Protein AF-0000000086686202 (afdb_homodimer)

Organism: NCBI:txid175570

Sequence (586 aa):
MIGVVFGSLTPPEELARGAALAEQLGFGELWFSEDCFFTGGLSGLTQLLASTTTIPAGLGLASVMTRHPAILAMELAGLARMHPGRVKAAVGLGNRQWLTQMGLVPPRPLSTVLDRHDTVRRLLAGHEHRGIQLAYPPAEPPPLWIGAVNEKALRAAGATADGVLLSVLSGPTYIRWAREQVAIGAAAANRDVPPITAFVLASVGEEAAARDAVSDAVTFFATAEAHTALVTRSRAPGEFAVAGSATQVRDQLAALLDAGADSLGLWLFPPEKLAGQLERIAQDVLPRLTTANMIGVVFGSLTPPEELARGAALAEQLGFGELWFSEDCFFTGGLSGLTQLLASTTTIPAGLGLASVMTRHPAILAMELAGLARMHPGRVKAAVGLGNRQWLTQMGLVPPRPLSTVLDRHDTVRRLLAGHEHRGIQLAYPPAEPPPLWIGAVNEKALRAAGATADGVLLSVLSGPTYIRWAREQVAIGAAAANRDVPPITAFVLASVGEEAAARDAVSDAVTFFATAEAHTALVTRSRAPGEFAVAGSATQVRDQLAALLDAGADSLGLWLFPPEKLAGQLERIAQDVLPRLTTAN

Solvent-accessible surface area (backbone atoms only — not comparable to full-atom values): 28283 Å² total; per-residue (Å²): 89,48,26,36,41,45,30,60,75,45,59,55,72,46,42,39,61,49,36,33,49,39,50,75,60,62,43,58,31,40,30,23,29,37,41,92,42,25,36,21,40,57,36,45,36,42,40,37,53,73,40,47,89,76,61,30,37,25,32,48,35,46,38,59,67,47,35,43,46,65,54,53,27,16,31,51,19,28,48,23,54,58,39,69,91,26,41,34,36,21,34,20,72,61,60,63,69,62,29,53,63,68,73,48,70,60,97,52,54,68,62,50,34,55,52,40,49,50,50,26,52,40,30,25,66,51,34,74,55,83,91,40,54,44,74,51,43,24,96,60,54,54,51,48,25,26,45,41,66,39,64,70,50,26,18,50,29,20,46,71,28,61,19,35,38,35,52,69,32,56,20,40,60,28,36,36,51,49,45,51,35,20,38,52,18,2,53,76,58,73,48,73,61,44,53,30,36,32,27,35,39,30,17,70,41,60,47,72,61,15,45,57,46,45,42,63,59,46,52,51,49,49,62,75,35,51,88,36,42,53,48,70,47,42,91,50,80,76,39,35,46,37,46,8,36,46,69,52,30,38,53,47,52,50,44,36,40,73,28,52,33,58,28,36,27,37,33,57,34,47,56,92,45,42,69,61,42,52,50,48,40,44,71,60,24,47,72,69,56,69,66,72,113,87,50,25,37,41,46,30,58,76,48,58,57,72,45,44,39,62,50,37,32,50,40,50,75,59,63,43,56,30,40,31,23,30,37,40,90,40,24,38,21,40,57,37,45,36,41,40,36,53,73,39,46,88,75,61,30,38,24,33,48,33,46,37,60,68,48,36,42,47,64,54,54,27,16,30,50,19,28,48,24,54,58,38,70,92,26,40,35,36,21,34,20,71,61,64,63,69,60,29,52,62,68,74,49,70,61,97,51,53,68,62,50,32,54,52,42,49,50,51,26,52,39,31,25,66,52,35,71,54,84,91,40,54,43,75,52,43,25,96,62,55,55,51,49,24,26,47,39,69,39,65,70,48,25,18,50,27,20,45,70,29,62,20,34,37,36,51,72,31,57,20,41,59,28,35,36,53,47,46,51,35,19,40,53,19,2,53,75,59,74,47,73,61,45,53,31,35,32,28,35,39,30,20,68,39,60,44,72,61,15,44,55,47,44,44,65,58,44,52,51,50,50,61,77,36,50,88,35,41,54,48,69,48,40,89,51,82,75,39,35,44,37,46,8,36,45,68,52,29,38,53,48,54,49,44,36,40,73,28,54,33,58,28,37,28,37,32,56,34,47,54,91,43,42,69,61,43,52,51,47,41,43,70,60,23,46,70,67,56,69,64,70,112

Structure (mmCIF, N/CA/C/O backbone):
data_AF-0000000086686202-model_v1
#
loop_
_entity.id
_entity.type
_entity.pdbx_description
1 polymer 'Luciferase-like domain-containing protein'
#
loop_
_atom_site.group_PDB
_atom_site.id
_atom_site.type_symbol
_atom_site.label_atom_id
_atom_site.label_alt_id
_atom_site.label_comp_id
_atom_site.label_asym_id
_atom_site.label_entity_id
_atom_site.label_seq_id
_atom_site.pdbx_PDB_ins_code
_atom_site.Cartn_x
_atom_site.Cartn_y
_atom_site.Cartn_z
_atom_site.occupancy
_atom_site.B_iso_or_equiv
_atom_site.auth_seq_id
_atom_site.auth_comp_id
_atom_site.auth_asym_id
_atom_site.auth_atom_id
_atom_site.pdbx_PDB_model_num
ATOM 1 N N . MET A 1 1 ? -3.193 17.453 21.141 1 91.69 1 MET A N 1
ATOM 2 C CA . MET A 1 1 ? -2.402 16.266 20.891 1 91.69 1 MET A CA 1
ATOM 3 C C . MET A 1 1 ? -1.297 16.531 19.875 1 91.69 1 MET A C 1
ATOM 5 O O . MET A 1 1 ? -1.509 17.25 18.906 1 91.69 1 MET A O 1
ATOM 9 N N . ILE A 1 2 ? -0.113 16.062 20.172 1 97.38 2 ILE A N 1
ATOM 10 C CA . ILE A 1 2 ? 1.043 16.281 19.297 1 97.38 2 ILE A CA 1
ATOM 11 C C . ILE A 1 2 ? 1.499 14.953 18.703 1 97.38 2 ILE A C 1
ATOM 13 O O . ILE A 1 2 ? 1.733 13.984 19.438 1 97.38 2 ILE A O 1
ATOM 17 N N . GLY A 1 3 ? 1.497 14.891 17.422 1 97.81 3 GLY A N 1
ATOM 18 C CA . GLY A 1 3 ? 1.976 13.719 16.703 1 97.81 3 GLY A CA 1
ATOM 19 C C . GLY A 1 3 ? 3.197 14.008 15.852 1 97.81 3 GLY A C 1
ATOM 20 O O . GLY A 1 3 ? 3.777 15.094 15.93 1 97.81 3 GLY A O 1
ATOM 21 N N . VAL A 1 4 ? 3.627 13.055 15.109 1 98 4 VAL A N 1
ATOM 22 C CA . VAL A 1 4 ? 4.812 13.141 14.258 1 98 4 VAL A CA 1
ATOM 23 C C . VAL A 1 4 ? 4.457 12.727 12.836 1 98 4 VAL A C 1
ATOM 25 O O . VAL A 1 4 ? 3.688 11.789 12.625 1 98 4 VAL A O 1
ATOM 28 N N . VAL A 1 5 ? 5.02 13.414 11.891 1 97.5 5 VAL A N 1
ATOM 29 C CA . VAL A 1 5 ? 4.816 13.125 10.477 1 97.5 5 VAL A CA 1
ATOM 30 C C . VAL A 1 5 ? 6.074 12.469 9.898 1 97.5 5 VAL A C 1
ATOM 32 O O . VAL A 1 5 ? 7.172 13.016 10.016 1 97.5 5 VAL A O 1
ATOM 35 N N . PHE A 1 6 ? 5.867 11.266 9.352 1 95.56 6 PHE A N 1
ATOM 36 C CA . PHE A 1 6 ? 6.887 10.578 8.562 1 95.56 6 PHE A CA 1
ATOM 37 C C . PHE A 1 6 ? 6.586 10.68 7.074 1 95.56 6 PHE A C 1
ATOM 39 O O . PHE A 1 6 ? 5.512 11.148 6.684 1 95.56 6 PHE A O 1
ATOM 46 N N . GLY A 1 7 ? 7.578 10.117 6.207 1 82.5 7 GLY A N 1
ATOM 47 C CA . GLY A 1 7 ? 7.348 10.086 4.773 1 82.5 7 GLY A CA 1
ATOM 48 C C . GLY A 1 7 ? 8.445 10.773 3.979 1 82.5 7 GLY A C 1
ATOM 49 O O . GLY A 1 7 ? 9.625 10.5 4.188 1 82.5 7 GLY A O 1
ATOM 50 N N . SER A 1 8 ? 8.117 11.742 2.949 1 75.31 8 SER A N 1
ATOM 51 C CA . SER A 1 8 ? 8.898 12.305 1.85 1 75.31 8 SER A CA 1
ATOM 52 C C . SER A 1 8 ? 10.367 12.469 2.236 1 75.31 8 SER A C 1
ATOM 54 O O . SER A 1 8 ? 11.258 12.016 1.513 1 75.31 8 SER A O 1
ATOM 56 N N . LEU A 1 9 ? 10.609 13 3.365 1 81.69 9 LEU A N 1
ATOM 57 C CA . LEU A 1 9 ? 12.008 13.305 3.643 1 81.69 9 LEU A CA 1
ATOM 58 C C . LEU A 1 9 ? 12.594 12.312 4.641 1 81.69 9 LEU A C 1
ATOM 60 O O . LEU A 1 9 ? 13.766 12.422 5.012 1 81.69 9 LEU A O 1
ATOM 64 N N . THR A 1 10 ? 11.844 11.344 5.004 1 87.44 10 THR A N 1
ATOM 65 C CA . THR A 1 10 ? 12.32 10.297 5.898 1 87.44 10 THR A CA 1
ATOM 66 C C . THR A 1 10 ? 12.789 9.078 5.102 1 87.44 10 THR A C 1
ATOM 68 O O . THR A 1 10 ? 11.992 8.414 4.445 1 87.44 10 THR A O 1
ATOM 71 N N . PRO A 1 11 ? 14.078 8.805 5.203 1 90 11 PRO A N 1
ATOM 72 C CA . PRO A 1 11 ? 14.5 7.562 4.555 1 90 11 PRO A CA 1
ATOM 73 C C . PRO A 1 11 ? 13.695 6.352 5.023 1 90 11 PRO A C 1
ATOM 75 O O . PRO A 1 11 ? 13.383 6.234 6.211 1 90 11 PRO A O 1
ATOM 78 N N . PRO A 1 12 ? 13.336 5.5 4.035 1 92.94 12 PRO A N 1
ATOM 79 C CA . PRO A 1 12 ? 12.508 4.344 4.383 1 92.94 12 PRO A CA 1
ATOM 80 C C . PRO A 1 12 ? 13.07 3.549 5.562 1 92.94 12 PRO A C 1
ATOM 82 O O . PRO A 1 12 ? 12.305 3.072 6.406 1 92.94 12 PRO A O 1
ATOM 85 N N . GLU A 1 13 ? 14.383 3.482 5.734 1 91.88 13 GLU A N 1
ATOM 86 C CA . GLU A 1 13 ? 15.047 2.688 6.766 1 91.88 13 GLU A CA 1
ATOM 87 C C . GLU A 1 13 ? 14.789 3.26 8.156 1 91.88 13 GLU A C 1
ATOM 89 O O . GLU A 1 13 ? 15 2.58 9.164 1 91.88 13 GLU A O 1
ATOM 94 N N . GLU A 1 14 ? 14.312 4.473 8.227 1 92.75 14 GLU A N 1
ATOM 95 C CA . GLU A 1 14 ? 14.156 5.156 9.508 1 92.75 14 GLU A CA 1
ATOM 96 C C . GLU A 1 14 ? 12.703 5.109 9.984 1 92.75 14 GLU A C 1
ATOM 98 O O . GLU A 1 14 ? 12.398 5.512 11.109 1 92.75 14 GLU A O 1
ATOM 103 N N . LEU A 1 15 ? 11.828 4.586 9.18 1 94.62 15 LEU A N 1
ATOM 104 C CA . LEU A 1 15 ? 10.406 4.633 9.484 1 94.62 15 LEU A CA 1
ATOM 105 C C . LEU A 1 15 ? 10.086 3.816 10.734 1 94.62 15 LEU A C 1
ATOM 107 O O . LEU A 1 15 ? 9.477 4.324 11.672 1 94.62 15 LEU A O 1
ATOM 111 N N . ALA A 1 16 ? 10.547 2.574 10.758 1 94.75 16 ALA A N 1
ATOM 112 C CA . ALA A 1 16 ? 10.195 1.667 11.844 1 94.75 16 ALA A CA 1
ATOM 113 C C . ALA A 1 16 ? 10.781 2.148 13.172 1 94.75 16 ALA A C 1
ATOM 115 O O . ALA A 1 16 ? 10.055 2.281 14.164 1 94.75 16 ALA A O 1
ATOM 116 N N . ARG A 1 17 ? 12.078 2.439 13.195 1 95.75 17 ARG A N 1
ATOM 117 C CA . ARG A 1 17 ? 12.742 2.885 14.414 1 95.75 17 ARG A CA 1
ATOM 118 C C . ARG A 1 17 ? 12.172 4.219 14.891 1 95.75 17 ARG A C 1
ATOM 120 O O . ARG A 1 17 ? 11.992 4.43 16.094 1 95.75 17 ARG A O 1
ATOM 127 N N . GLY A 1 18 ? 11.945 5.129 13.953 1 97 18 GLY A N 1
ATOM 128 C CA . GLY A 1 18 ? 11.367 6.418 14.297 1 97 18 GLY A CA 1
ATOM 129 C C . GLY A 1 18 ? 9.984 6.305 14.906 1 97 18 GLY A C 1
ATOM 130 O O . GLY A 1 18 ? 9.68 6.988 15.891 1 97 18 GLY A O 1
ATOM 131 N N . ALA A 1 19 ? 9.164 5.449 14.336 1 97.88 19 ALA A N 1
ATOM 132 C CA . ALA A 1 19 ? 7.805 5.246 14.836 1 97.88 19 ALA A CA 1
ATOM 133 C C . ALA A 1 19 ? 7.816 4.668 16.25 1 97.88 19 ALA A C 1
ATOM 135 O O . ALA A 1 19 ? 7.098 5.148 17.125 1 97.88 19 ALA A O 1
ATOM 136 N N . ALA A 1 20 ? 8.641 3.674 16.453 1 98.25 20 ALA A N 1
ATOM 137 C CA . ALA A 1 20 ? 8.75 3.047 17.766 1 98.25 20 ALA A CA 1
ATOM 138 C C . ALA A 1 20 ? 9.219 4.051 18.812 1 98.25 20 ALA A C 1
ATOM 140 O O . ALA A 1 20 ? 8.695 4.09 19.922 1 98.25 20 ALA A O 1
ATOM 141 N N . LEU A 1 21 ? 10.211 4.836 18.422 1 98.44 21 LEU A N 1
ATOM 142 C CA . LEU A 1 21 ? 10.75 5.844 19.328 1 98.44 21 LEU A CA 1
ATOM 143 C C . LEU A 1 21 ? 9.688 6.887 19.656 1 98.44 21 LEU A C 1
ATOM 145 O O . LEU A 1 21 ? 9.555 7.289 20.812 1 98.44 21 LEU A O 1
ATOM 149 N N . ALA A 1 22 ? 8.914 7.336 18.656 1 98.38 22 ALA A N 1
ATOM 150 C CA . ALA A 1 22 ? 7.855 8.312 18.891 1 98.38 22 ALA A CA 1
ATOM 151 C C . ALA A 1 22 ? 6.828 7.793 19.891 1 98.38 22 ALA A C 1
ATOM 153 O O . ALA A 1 22 ? 6.402 8.523 20.781 1 98.38 22 ALA A O 1
ATOM 154 N N . GLU A 1 23 ? 6.438 6.512 19.734 1 98.44 23 GLU A N 1
ATOM 155 C CA . GLU A 1 23 ? 5.496 5.918 20.672 1 98.44 23 GLU A CA 1
ATOM 156 C C . GLU A 1 23 ? 6.09 5.852 22.078 1 98.44 23 GLU A C 1
ATOM 158 O O . GLU A 1 23 ? 5.43 6.227 23.047 1 98.44 23 GLU A O 1
ATOM 163 N N . GLN A 1 24 ? 7.316 5.402 22.172 1 98.25 24 GLN A N 1
ATOM 164 C CA . GLN A 1 24 ? 8 5.285 23.453 1 98.25 24 GLN A CA 1
ATOM 165 C C . GLN A 1 24 ? 8.086 6.633 24.172 1 98.25 24 GLN A C 1
ATOM 167 O O . GLN A 1 24 ? 7.992 6.703 25.391 1 98.25 24 GLN A O 1
ATOM 172 N N . LEU A 1 25 ? 8.266 7.676 23.391 1 98 25 LEU A N 1
ATOM 173 C CA . LEU A 1 25 ? 8.492 9.008 23.938 1 98 25 LEU A CA 1
ATOM 174 C C . LEU A 1 25 ? 7.172 9.703 24.25 1 98 25 LEU A C 1
ATOM 176 O O . LEU A 1 25 ? 7.16 10.828 24.766 1 98 25 LEU A O 1
ATOM 180 N N . GLY A 1 26 ? 6.031 9.133 23.844 1 96.62 26 GLY A N 1
ATOM 181 C CA . GLY A 1 26 ? 4.738 9.617 24.297 1 96.62 26 GLY A CA 1
ATOM 182 C C . GLY A 1 26 ? 4.043 10.523 23.297 1 96.62 26 GLY A C 1
ATOM 183 O O . GLY A 1 26 ? 3.143 11.281 23.656 1 96.62 26 GLY A O 1
ATOM 184 N N . PHE A 1 27 ? 4.426 10.508 22.062 1 97.75 27 PHE A N 1
ATOM 185 C CA . PHE A 1 27 ? 3.678 11.219 21.031 1 97.75 27 PHE A CA 1
ATOM 186 C C . PHE A 1 27 ? 2.297 10.602 20.844 1 97.75 27 PHE A C 1
ATOM 188 O O . PHE A 1 27 ? 2.111 9.406 21.047 1 97.75 27 PHE A O 1
ATOM 195 N N . GLY A 1 28 ? 1.353 11.383 20.406 1 97 28 GLY A N 1
ATOM 196 C CA . GLY A 1 28 ? -0.043 10.977 20.469 1 97 28 GLY A CA 1
ATOM 197 C C . GLY A 1 28 ? -0.528 10.289 19.203 1 97 28 GLY A C 1
ATOM 198 O O . GLY A 1 28 ? -1.539 9.586 19.234 1 97 28 GLY A O 1
ATOM 199 N N . GLU A 1 29 ? 0.144 10.516 18.094 1 98.19 29 GLU A N 1
ATOM 200 C CA . GLU A 1 29 ? -0.239 9.891 16.828 1 98.19 29 GLU A CA 1
ATOM 201 C C . GLU A 1 29 ? 0.896 9.969 15.812 1 98.19 29 GLU A C 1
ATOM 203 O O . GLU A 1 29 ? 1.832 10.758 15.977 1 98.19 29 GLU A O 1
ATOM 208 N N . LEU A 1 30 ? 0.869 9.125 14.891 1 98.56 30 LEU A N 1
ATOM 209 C CA . LEU A 1 30 ? 1.775 9.148 13.742 1 98.56 30 LEU A CA 1
ATOM 210 C C . LEU A 1 30 ? 1.021 9.469 12.461 1 98.56 30 LEU A C 1
ATOM 212 O O . LEU A 1 30 ? -0.16 9.141 12.328 1 98.56 30 LEU A O 1
ATOM 216 N N . TRP A 1 31 ? 1.681 10.141 11.57 1 98.38 31 TRP A N 1
ATOM 217 C CA . TRP A 1 31 ? 1.187 10.352 10.211 1 98.38 31 TRP A CA 1
ATOM 218 C C . TRP A 1 31 ? 2.242 9.961 9.18 1 98.38 31 TRP A C 1
ATOM 220 O O . TRP A 1 31 ? 3.436 10.188 9.391 1 98.38 31 TRP A O 1
ATOM 230 N N . PHE A 1 32 ? 1.816 9.359 8.164 1 97.81 32 PHE A N 1
ATOM 231 C CA . PHE A 1 32 ? 2.66 9.188 6.992 1 97.81 32 PHE A CA 1
ATOM 232 C C . PHE A 1 32 ? 2.182 10.062 5.844 1 97.81 32 PHE A C 1
ATOM 234 O O . PHE A 1 32 ? 1.062 9.906 5.355 1 97.81 32 PHE A O 1
ATOM 241 N N . SER A 1 33 ? 2.957 10.961 5.418 1 95.94 33 SER A N 1
ATOM 242 C CA . SER A 1 33 ? 2.633 11.844 4.301 1 95.94 33 SER A CA 1
ATOM 243 C C . SER A 1 33 ? 3.066 11.234 2.973 1 95.94 33 SER A C 1
ATOM 245 O O . SER A 1 33 ? 4.262 11.031 2.736 1 95.94 33 SER A O 1
ATOM 247 N N . GLU A 1 34 ? 2.117 10.945 2.113 1 95.31 34 GLU A N 1
ATOM 248 C CA . GLU A 1 34 ? 2.449 10.398 0.803 1 95.31 34 GLU A CA 1
ATOM 249 C C . GLU A 1 34 ? 2.707 11.508 -0.212 1 95.31 34 GLU A C 1
ATOM 251 O O . GLU A 1 34 ? 1.768 12.117 -0.729 1 95.31 34 GLU A O 1
ATOM 256 N N . ASP A 1 35 ? 3.902 11.805 -0.427 1 92.38 35 ASP A N 1
ATOM 257 C CA . ASP A 1 35 ? 4.336 12.703 -1.49 1 92.38 35 ASP A CA 1
ATOM 258 C C . ASP A 1 35 ? 4.824 11.922 -2.707 1 92.38 35 ASP A C 1
ATOM 260 O O . ASP A 1 35 ? 5.504 10.906 -2.564 1 92.38 35 ASP A O 1
ATOM 264 N N . CYS A 1 36 ? 4.422 12.375 -3.852 1 92.62 36 CYS A N 1
ATOM 265 C CA . CYS A 1 36 ? 4.816 11.656 -5.059 1 92.62 36 CYS A CA 1
ATOM 266 C C . CYS A 1 36 ? 6.332 11.664 -5.227 1 92.62 36 CYS A C 1
ATOM 268 O O . CYS A 1 36 ? 6.988 12.672 -4.953 1 92.62 36 CYS A O 1
ATOM 270 N N . PHE A 1 37 ? 6.777 10.508 -5.629 1 93.75 37 PHE A N 1
ATOM 271 C CA . PHE A 1 37 ? 8.078 10.07 -6.129 1 93.75 37 PHE A CA 1
ATOM 272 C C . PHE A 1 37 ? 9.055 9.859 -4.98 1 93.75 37 PHE A C 1
ATOM 274 O O . PHE A 1 37 ? 10.258 9.742 -5.199 1 93.75 37 PHE A O 1
ATOM 281 N N . PHE A 1 38 ? 8.547 9.961 -3.723 1 93.81 38 PHE A N 1
ATOM 282 C CA . PHE A 1 38 ? 9.352 9.641 -2.551 1 93.81 38 PHE A CA 1
ATOM 283 C C . PHE A 1 38 ? 9.078 8.227 -2.066 1 93.81 38 PHE A C 1
ATOM 285 O O . PHE A 1 38 ? 9.328 7.254 -2.787 1 93.81 38 PHE A O 1
ATOM 292 N N . THR A 1 39 ? 8.508 8.094 -0.833 1 92.81 39 THR A N 1
ATOM 293 C CA . THR A 1 39 ? 8.195 6.781 -0.273 1 92.81 39 THR A CA 1
ATOM 294 C C . THR A 1 39 ? 6.707 6.473 -0.396 1 92.81 39 THR A C 1
ATOM 296 O O . THR A 1 39 ? 5.871 7.367 -0.247 1 92.81 39 THR A O 1
ATOM 299 N N . GLY A 1 40 ? 6.359 5.211 -0.583 1 95.31 40 GLY A N 1
ATOM 300 C CA . GLY A 1 40 ? 4.977 4.801 -0.751 1 95.31 40 GLY A CA 1
ATOM 301 C C . GLY A 1 40 ? 4.156 4.934 0.518 1 95.31 40 GLY A C 1
ATOM 302 O O . GLY A 1 40 ? 4.625 4.598 1.606 1 95.31 40 GLY A O 1
ATOM 303 N N . GLY A 1 41 ? 3.002 5.402 0.348 1 96.88 41 GLY A N 1
ATOM 304 C CA . GLY A 1 41 ? 2.145 5.762 1.468 1 96.88 41 GLY A CA 1
ATOM 305 C C . GLY A 1 41 ? 1.595 4.555 2.205 1 96.88 41 GLY A C 1
ATOM 306 O O . GLY A 1 41 ? 1.578 4.527 3.438 1 96.88 41 GLY A O 1
ATOM 307 N N . LEU A 1 42 ? 1.108 3.541 1.494 1 97.88 42 LEU A N 1
ATOM 308 C CA . LEU A 1 42 ? 0.449 2.406 2.133 1 97.88 42 LEU A CA 1
ATOM 309 C C . LEU A 1 42 ? 1.467 1.507 2.824 1 97.88 42 LEU A C 1
ATOM 311 O O . LEU A 1 42 ? 1.243 1.064 3.953 1 97.88 42 LEU A O 1
ATOM 315 N N . SER A 1 43 ? 2.596 1.278 2.154 1 97.19 43 SER A N 1
ATOM 316 C CA . SER A 1 43 ? 3.652 0.518 2.812 1 97.19 43 SER A CA 1
ATOM 317 C C . SER A 1 43 ? 4.219 1.277 4.008 1 97.19 43 SER A C 1
ATOM 319 O O . SER A 1 43 ? 4.531 0.679 5.039 1 97.19 43 SER A O 1
ATOM 321 N N . GLY A 1 44 ? 4.336 2.604 3.867 1 97.12 44 GLY A N 1
ATOM 322 C CA . GLY A 1 44 ? 4.797 3.422 4.977 1 97.12 44 GLY A CA 1
ATOM 323 C C . GLY A 1 44 ? 3.877 3.371 6.18 1 97.12 44 GLY A C 1
ATOM 324 O O . GLY A 1 44 ? 4.328 3.127 7.301 1 97.12 44 GLY A O 1
ATOM 325 N N . LEU A 1 45 ? 2.619 3.611 5.902 1 98.31 45 LEU A N 1
ATOM 326 C CA . LEU A 1 45 ? 1.634 3.525 6.977 1 98.31 45 LEU A CA 1
ATOM 327 C C . LEU A 1 45 ? 1.675 2.152 7.641 1 98.31 45 LEU A C 1
ATOM 329 O O . LEU A 1 45 ? 1.628 2.053 8.867 1 98.31 45 LEU A O 1
ATOM 333 N N . THR A 1 46 ? 1.746 1.107 6.84 1 98 46 THR A N 1
ATOM 334 C CA . THR A 1 46 ? 1.778 -0.258 7.352 1 98 46 THR A CA 1
ATOM 335 C C . THR A 1 46 ? 2.992 -0.469 8.25 1 98 46 THR A C 1
ATOM 337 O O . THR A 1 46 ? 2.885 -1.093 9.312 1 98 46 THR A O 1
ATOM 340 N N . GLN A 1 47 ? 4.113 0.071 7.855 1 96.94 47 GLN A N 1
ATOM 341 C CA . GLN A 1 47 ? 5.332 -0.055 8.648 1 96.94 47 GLN A CA 1
ATOM 342 C C . GLN A 1 47 ? 5.195 0.67 9.984 1 96.94 47 GLN A C 1
ATOM 344 O O . GLN A 1 47 ? 5.648 0.17 11.016 1 96.94 47 GLN A O 1
ATOM 349 N N . LEU A 1 48 ? 4.613 1.878 9.93 1 98 48 LEU A N 1
ATOM 350 C CA . LEU A 1 48 ? 4.383 2.605 11.172 1 98 48 LEU A CA 1
ATOM 351 C C . LEU A 1 48 ? 3.52 1.791 12.125 1 98 48 LEU A C 1
ATOM 353 O O . LEU A 1 48 ? 3.844 1.665 13.312 1 98 48 LEU A O 1
ATOM 357 N N . LEU A 1 49 ? 2.443 1.217 11.625 1 98.25 49 LEU A N 1
ATOM 358 C CA . LEU A 1 49 ? 1.505 0.444 12.438 1 98.25 49 LEU A CA 1
ATOM 359 C C . LEU A 1 49 ? 2.162 -0.824 12.969 1 98.25 49 LEU A C 1
ATOM 361 O O . LEU A 1 49 ? 1.985 -1.175 14.141 1 98.25 49 LEU A O 1
ATOM 365 N N . ALA A 1 50 ? 2.951 -1.472 12.117 1 96.31 50 ALA A N 1
ATOM 366 C CA . ALA A 1 50 ? 3.578 -2.738 12.484 1 96.31 50 ALA A CA 1
ATOM 367 C C . ALA A 1 50 ? 4.676 -2.527 13.531 1 96.31 50 ALA A C 1
ATOM 369 O O . ALA A 1 50 ? 5.051 -3.461 14.242 1 96.31 50 ALA A O 1
ATOM 370 N N . SER A 1 51 ? 5.211 -1.304 13.633 1 96.75 51 SER A N 1
ATOM 371 C CA . SER A 1 51 ? 6.344 -1.021 14.5 1 96.75 51 SER A CA 1
ATOM 372 C C . SER A 1 51 ? 5.891 -0.419 15.828 1 96.75 51 SER A C 1
ATOM 374 O O . SER A 1 51 ? 6.715 0.026 16.625 1 96.75 51 SER A O 1
ATOM 376 N N . THR A 1 52 ? 4.59 -0.255 16.031 1 98.12 52 THR A N 1
ATOM 377 C CA . THR A 1 52 ? 4.016 0.313 17.234 1 98.12 52 THR A CA 1
ATOM 378 C C . THR A 1 52 ? 2.889 -0.567 17.766 1 98.12 52 THR A C 1
ATOM 380 O O . THR A 1 52 ? 2.482 -1.527 17.109 1 98.12 52 THR A O 1
ATOM 383 N N . THR A 1 53 ? 2.334 -0.253 18.938 1 97.25 53 THR A N 1
ATOM 384 C CA . THR A 1 53 ? 1.396 -1.169 19.578 1 97.25 53 THR A CA 1
ATOM 385 C C . THR A 1 53 ? 0.069 -0.473 19.875 1 97.25 53 THR A C 1
ATOM 387 O O . THR A 1 53 ? -0.995 -1.087 19.766 1 97.25 53 THR A O 1
ATOM 390 N N . THR A 1 54 ? 0.125 0.828 20.234 1 97.81 54 THR A N 1
ATOM 391 C CA . THR A 1 54 ? -1.099 1.456 20.719 1 97.81 54 THR A CA 1
ATOM 392 C C . THR A 1 54 ? -1.361 2.768 19.984 1 97.81 54 THR A C 1
ATOM 394 O O . THR A 1 54 ? -2.514 3.168 19.812 1 97.81 54 THR A O 1
ATOM 397 N N . ILE A 1 55 ? -0.313 3.457 19.578 1 98.12 55 ILE A N 1
ATOM 398 C CA . ILE A 1 55 ? -0.409 4.801 19.016 1 98.12 55 ILE A CA 1
ATOM 399 C C . ILE A 1 55 ? -1.125 4.75 17.672 1 98.12 55 ILE A C 1
ATOM 401 O O . ILE A 1 55 ? -0.85 3.873 16.859 1 98.12 55 ILE A O 1
ATOM 405 N N . PRO A 1 56 ? -2.16 5.574 17.438 1 98.56 56 PRO A N 1
ATOM 406 C CA . PRO A 1 56 ? -2.809 5.594 16.125 1 98.56 56 PRO A CA 1
ATOM 407 C C . PRO A 1 56 ? -1.904 6.16 15.023 1 98.56 56 PRO A C 1
ATOM 409 O O . PRO A 1 56 ? -1.005 6.953 15.312 1 98.56 56 PRO A O 1
ATOM 412 N N . ALA A 1 57 ? -2.094 5.715 13.867 1 98.62 57 ALA A N 1
ATOM 413 C CA . ALA A 1 57 ? -1.341 6.176 12.711 1 98.62 57 ALA A CA 1
ATOM 414 C C . ALA A 1 57 ? -2.27 6.469 11.531 1 98.62 57 ALA A C 1
ATOM 416 O O . ALA A 1 57 ? -3.248 5.746 11.312 1 98.62 57 ALA A O 1
ATOM 417 N N . GLY A 1 58 ? -1.987 7.527 10.797 1 98.38 58 GLY A N 1
ATOM 418 C CA . GLY A 1 58 ? -2.818 7.918 9.672 1 98.38 58 GLY A CA 1
ATOM 419 C C . GLY A 1 58 ? -2.031 8.109 8.391 1 98.38 58 GLY A C 1
ATOM 420 O O . GLY A 1 58 ? -0.854 8.477 8.43 1 98.38 58 GLY A O 1
ATOM 421 N N . LEU A 1 59 ? -2.686 7.812 7.289 1 98.25 59 LEU A N 1
ATOM 422 C CA . LEU A 1 59 ? -2.178 8.195 5.977 1 98.25 59 LEU A CA 1
ATOM 423 C C . LEU A 1 59 ? -2.555 9.641 5.648 1 98.25 59 LEU A C 1
ATOM 425 O O . LEU A 1 59 ? -3.736 9.953 5.496 1 98.25 59 LEU A O 1
ATOM 429 N N . GLY A 1 60 ? -1.694 10.547 5.656 1 97.31 60 GLY A N 1
ATOM 430 C CA . GLY A 1 60 ? -1.879 11.969 5.395 1 97.31 60 GLY A CA 1
ATOM 431 C C . GLY A 1 60 ? -0.953 12.5 4.32 1 97.31 60 GLY A C 1
ATOM 432 O O . GLY A 1 60 ? 0.13 13.008 4.621 1 97.31 60 GLY A O 1
ATOM 433 N N . LEU A 1 61 ? -1.301 12.5 3.092 1 95.75 61 LEU A N 1
ATOM 434 C CA . LEU A 1 61 ? -2.586 12.07 2.551 1 95.75 61 LEU A CA 1
ATOM 435 C C . LEU A 1 61 ? -2.395 11.297 1.251 1 95.75 61 LEU A C 1
ATOM 437 O O . LEU A 1 61 ? -1.328 11.359 0.636 1 95.75 61 LEU A O 1
ATOM 441 N N . ALA A 1 62 ? -3.277 10.508 0.841 1 96.12 62 ALA A N 1
ATOM 442 C CA . ALA A 1 62 ? -3.314 9.836 -0.454 1 96.12 62 ALA A CA 1
ATOM 443 C C . ALA A 1 62 ? -4.105 10.648 -1.474 1 96.12 62 ALA A C 1
ATOM 445 O O . ALA A 1 62 ? -5.242 11.055 -1.207 1 96.12 62 ALA A O 1
ATOM 446 N N . SER A 1 63 ? -3.484 10.969 -2.623 1 97.88 63 SER A N 1
ATOM 447 C CA . SER A 1 63 ? -4.238 11.578 -3.713 1 97.88 63 SER A CA 1
ATOM 448 C C . SER A 1 63 ? -5.316 10.641 -4.238 1 97.88 63 SER A C 1
ATOM 450 O O . SER A 1 63 ? -5.059 9.461 -4.473 1 97.88 63 SER A O 1
ATOM 452 N N . VAL A 1 64 ? -6.488 11.172 -4.512 1 98.25 64 VAL A N 1
ATOM 453 C CA . VAL A 1 64 ? -7.609 10.375 -5.004 1 98.25 64 VAL A CA 1
ATOM 454 C C . VAL A 1 64 ? -7.363 9.992 -6.465 1 98.25 64 VAL A C 1
ATOM 456 O O . VAL A 1 64 ? -8.102 9.18 -7.031 1 98.25 64 VAL A O 1
ATOM 459 N N . MET A 1 65 ? -6.273 10.516 -7.074 1 98.25 65 MET A N 1
ATOM 460 C CA . MET A 1 65 ? -6.047 10.336 -8.508 1 98.25 65 MET A CA 1
ATOM 461 C C . MET A 1 65 ? -5.027 9.234 -8.758 1 98.25 65 MET A C 1
ATOM 463 O O . MET A 1 65 ? -4.879 8.766 -9.891 1 98.25 65 MET A O 1
ATOM 467 N N . THR A 1 66 ? -4.352 8.805 -7.723 1 98.25 66 THR A N 1
ATOM 468 C CA . THR A 1 66 ? -3.148 8.023 -7.969 1 98.25 66 THR A CA 1
ATOM 469 C C . THR A 1 66 ? -3.459 6.527 -7.93 1 98.25 66 THR A C 1
ATOM 471 O O . THR A 1 66 ? -2.645 5.707 -8.359 1 98.25 66 THR A O 1
ATOM 474 N N . ARG A 1 67 ? -4.551 6.102 -7.406 1 98.25 67 ARG A N 1
ATOM 475 C CA . ARG A 1 67 ? -5.035 4.727 -7.402 1 98.25 67 ARG A CA 1
ATOM 476 C C . ARG A 1 67 ? -6.559 4.684 -7.422 1 98.25 67 ARG A C 1
ATOM 478 O O . ARG A 1 67 ? -7.219 5.676 -7.098 1 98.25 67 ARG A O 1
ATOM 485 N N . HIS A 1 68 ? -7.145 3.65 -7.867 1 98.12 68 HIS A N 1
ATOM 486 C CA . HIS A 1 68 ? -8.594 3.484 -7.836 1 98.12 68 HIS A CA 1
ATOM 487 C C . HIS A 1 68 ? -9.117 3.482 -6.402 1 98.12 68 HIS A C 1
ATOM 489 O O . HIS A 1 68 ? -8.508 2.883 -5.516 1 98.12 68 HIS A O 1
ATOM 495 N N . PRO A 1 69 ? -10.273 4.113 -6.129 1 98.12 69 PRO A N 1
ATOM 496 C CA . PRO A 1 69 ? -10.781 4.211 -4.754 1 98.12 69 PRO A CA 1
ATOM 497 C C . PRO A 1 69 ? -11.023 2.844 -4.121 1 98.12 69 PRO A C 1
ATOM 499 O O . PRO A 1 69 ? -10.867 2.684 -2.908 1 98.12 69 PRO A O 1
ATOM 502 N N . ALA A 1 70 ? -11.391 1.855 -4.914 1 98.12 70 ALA A N 1
ATOM 503 C CA . ALA A 1 70 ? -11.602 0.513 -4.379 1 98.12 70 ALA A CA 1
ATOM 504 C C . ALA A 1 70 ? -10.297 -0.067 -3.836 1 98.12 70 ALA A C 1
ATOM 506 O O . ALA A 1 70 ? -10.297 -0.788 -2.834 1 98.12 70 ALA A O 1
ATOM 507 N N . ILE A 1 71 ? -9.172 0.262 -4.508 1 98.19 71 ILE A N 1
ATOM 508 C CA . ILE A 1 71 ? -7.871 -0.224 -4.074 1 98.19 71 ILE A CA 1
ATOM 509 C C . ILE A 1 71 ? -7.5 0.415 -2.738 1 98.19 71 ILE A C 1
ATOM 511 O O . ILE A 1 71 ? -7.039 -0.271 -1.821 1 98.19 71 ILE A O 1
ATOM 515 N N . LEU A 1 72 ? -7.727 1.682 -2.648 1 98.62 72 LEU A N 1
ATOM 516 C CA . LEU A 1 72 ? -7.465 2.354 -1.38 1 98.62 72 LEU A CA 1
ATOM 517 C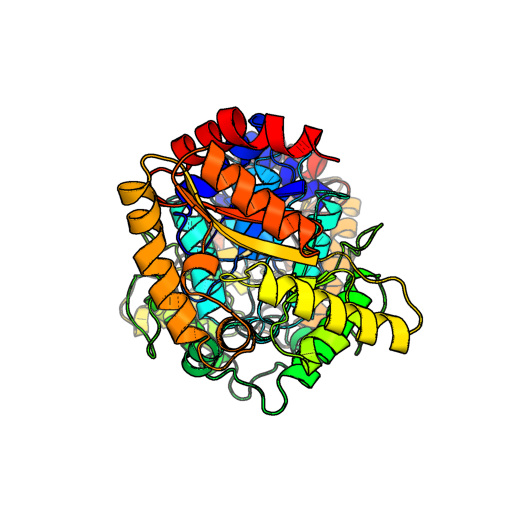 C . LEU A 1 72 ? -8.336 1.777 -0.271 1 98.62 72 LEU A C 1
ATOM 519 O O . LEU A 1 72 ? -7.863 1.55 0.844 1 98.62 72 LEU A O 1
ATOM 523 N N . ALA A 1 73 ? -9.586 1.535 -0.575 1 98.62 73 ALA A N 1
ATOM 524 C CA . ALA A 1 73 ? -10.508 0.976 0.41 1 98.62 73 ALA A CA 1
ATOM 525 C C . ALA A 1 73 ? -10.047 -0.401 0.876 1 98.62 73 ALA A C 1
ATOM 527 O O . ALA A 1 73 ? -10.109 -0.714 2.066 1 98.62 73 ALA A O 1
ATOM 528 N N . MET A 1 74 ? -9.57 -1.216 -0.031 1 97.62 74 MET A N 1
ATOM 529 C CA . MET A 1 74 ? -9.047 -2.537 0.305 1 97.62 74 MET A CA 1
ATOM 530 C C . MET A 1 74 ? -7.871 -2.426 1.276 1 97.62 74 MET A C 1
ATOM 532 O O . MET A 1 74 ? -7.812 -3.152 2.27 1 97.62 74 MET A O 1
ATOM 536 N N . GLU A 1 75 ? -6.969 -1.544 0.929 1 98 75 GLU A N 1
ATOM 537 C CA . GLU A 1 75 ? -5.777 -1.331 1.748 1 98 75 GLU A CA 1
ATOM 538 C C . GLU A 1 75 ? -6.152 -0.891 3.16 1 98 75 GLU A C 1
ATOM 540 O O . GLU A 1 75 ? -5.688 -1.475 4.141 1 98 75 GLU A O 1
ATOM 545 N N . LEU A 1 76 ? -7.008 0.061 3.242 1 98.56 76 LEU A N 1
ATOM 546 C CA . LEU A 1 76 ? -7.395 0.627 4.531 1 98.56 76 LEU A CA 1
ATOM 547 C C . LEU A 1 76 ? -8.219 -0.369 5.336 1 98.56 76 LEU A C 1
ATOM 549 O O . LEU A 1 76 ? -8.078 -0.452 6.559 1 98.56 76 LEU A O 1
ATOM 553 N N . ALA A 1 77 ? -9.094 -1.088 4.68 1 98.31 77 ALA A N 1
ATOM 554 C CA . ALA A 1 77 ? -9.906 -2.096 5.352 1 98.31 77 ALA A CA 1
ATOM 555 C C . ALA A 1 77 ? -9.031 -3.17 5.992 1 98.31 77 ALA A C 1
ATOM 557 O O . ALA A 1 77 ? -9.227 -3.529 7.156 1 98.31 77 ALA A O 1
ATOM 558 N N . GLY A 1 78 ? -8.078 -3.658 5.227 1 97.06 78 GLY A N 1
ATOM 559 C CA . GLY A 1 78 ? -7.156 -4.637 5.773 1 97.06 78 GLY A CA 1
ATOM 560 C C . GLY A 1 78 ? -6.391 -4.125 6.98 1 97.06 78 GLY A C 1
ATOM 561 O O . GLY A 1 78 ? -6.266 -4.828 7.988 1 97.06 78 GLY A O 1
ATOM 562 N N . LEU A 1 79 ? -5.887 -2.924 6.887 1 97.94 79 LEU A N 1
ATOM 563 C CA . LEU A 1 79 ? -5.133 -2.332 7.988 1 97.94 79 LEU A CA 1
ATOM 564 C C . LEU A 1 79 ? -6.02 -2.137 9.211 1 97.94 79 LEU A C 1
ATOM 566 O O . LEU A 1 79 ? -5.59 -2.385 10.344 1 97.94 79 LEU A O 1
ATOM 570 N N . ALA A 1 80 ? -7.246 -1.679 8.992 1 98.25 80 ALA A N 1
ATOM 571 C CA . ALA A 1 80 ? -8.172 -1.445 10.094 1 98.25 80 ALA A CA 1
ATOM 572 C C . ALA A 1 80 ? -8.523 -2.75 10.805 1 98.25 80 ALA A C 1
ATOM 574 O O . ALA A 1 80 ? -8.766 -2.764 12.016 1 98.25 80 ALA A O 1
ATOM 575 N N . ARG A 1 81 ? -8.609 -3.826 10.086 1 97.12 81 ARG A N 1
ATOM 576 C CA . ARG A 1 81 ? -8.875 -5.129 10.688 1 97.12 81 ARG A CA 1
ATOM 577 C C . ARG A 1 81 ? -7.668 -5.633 11.469 1 97.12 81 ARG A C 1
ATOM 579 O O . ARG A 1 81 ? -7.82 -6.227 12.539 1 97.12 81 ARG A O 1
ATOM 586 N N . MET A 1 82 ? -6.516 -5.371 10.977 1 95.44 82 MET A N 1
ATOM 587 C CA . MET A 1 82 ? -5.285 -5.828 11.617 1 95.44 82 MET A CA 1
ATOM 588 C C . MET A 1 82 ? -4.957 -4.969 12.836 1 95.44 82 MET A C 1
ATOM 590 O O . MET A 1 82 ? -4.363 -5.453 13.805 1 95.44 82 MET A O 1
ATOM 594 N N . HIS A 1 83 ? -5.285 -3.707 12.781 1 96.94 83 HIS A N 1
ATOM 595 C CA . HIS A 1 83 ? -4.988 -2.727 13.812 1 96.94 83 HIS A CA 1
ATOM 596 C C . HIS A 1 83 ? -6.238 -1.952 14.219 1 96.94 83 HIS A C 1
ATOM 598 O O . HIS A 1 83 ? -6.309 -0.735 14.031 1 96.94 83 HIS A O 1
ATOM 604 N N . PRO A 1 84 ? -7.188 -2.621 14.844 1 96.75 84 PRO A N 1
ATOM 605 C CA . PRO A 1 84 ? -8.477 -1.994 15.133 1 96.75 84 PRO A CA 1
ATOM 606 C C . PRO A 1 84 ? -8.344 -0.737 15.992 1 96.75 84 PRO A C 1
ATOM 608 O O . PRO A 1 84 ? -7.66 -0.751 17.016 1 96.75 84 PRO A O 1
ATOM 611 N N . GLY A 1 85 ? -8.93 0.297 15.461 1 97.56 85 GLY A N 1
ATOM 612 C CA . GLY A 1 85 ? -9.016 1.535 16.219 1 97.56 85 GLY A CA 1
ATOM 613 C C . GLY A 1 85 ? -7.793 2.422 16.047 1 97.56 85 GLY A C 1
ATOM 614 O O . GLY A 1 85 ? -7.746 3.527 16.594 1 97.56 85 GLY A O 1
ATOM 615 N N . ARG A 1 86 ? -6.82 2.029 15.297 1 98.31 86 ARG A N 1
ATOM 616 C CA . ARG A 1 86 ? -5.566 2.773 15.258 1 98.31 86 ARG A CA 1
ATOM 617 C C . ARG A 1 86 ? -5.363 3.428 13.898 1 98.31 86 ARG A C 1
ATOM 619 O O . ARG A 1 86 ? -4.418 4.195 13.703 1 98.31 86 ARG A O 1
ATOM 626 N N . VAL A 1 87 ? -6.234 3.131 12.938 1 98.69 87 VAL A N 1
ATOM 627 C CA . VAL A 1 87 ? -5.98 3.521 11.555 1 98.69 87 VAL A CA 1
ATOM 628 C C . VAL A 1 87 ? -6.879 4.695 11.18 1 98.69 87 VAL A C 1
ATOM 630 O O . VAL A 1 87 ? -8.07 4.707 11.516 1 98.69 87 VAL A O 1
ATOM 633 N N . LYS A 1 88 ? -6.383 5.695 10.5 1 98.56 88 LYS A N 1
ATOM 634 C CA . LYS A 1 88 ? -7.133 6.738 9.805 1 98.56 88 LYS A CA 1
ATOM 635 C C . LYS A 1 88 ? -6.453 7.121 8.492 1 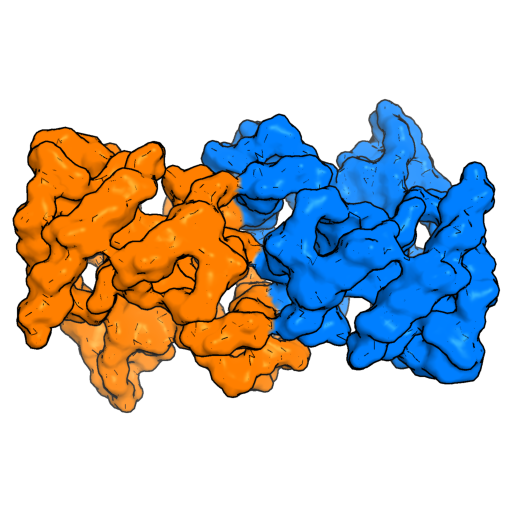98.56 88 LYS A C 1
ATOM 637 O O . LYS A 1 88 ? -5.312 6.723 8.242 1 98.56 88 LYS A O 1
ATOM 642 N N . ALA A 1 89 ? -7.133 7.754 7.668 1 98.75 89 ALA A N 1
ATOM 643 C CA . ALA A 1 89 ? -6.551 8.188 6.398 1 98.75 89 ALA A CA 1
ATOM 644 C C . ALA A 1 89 ? -7.184 9.5 5.926 1 98.75 89 ALA A C 1
ATOM 646 O O . ALA A 1 89 ? -8.359 9.766 6.207 1 98.75 89 ALA A O 1
ATOM 647 N N . ALA A 1 90 ? -6.371 10.289 5.285 1 98.81 90 ALA A N 1
ATOM 648 C CA . ALA A 1 90 ? -6.828 11.5 4.602 1 98.81 90 ALA A CA 1
ATOM 649 C C . ALA A 1 90 ? -6.672 11.367 3.092 1 98.81 90 ALA A C 1
ATOM 651 O O . ALA A 1 90 ? -5.652 10.859 2.609 1 98.81 90 ALA A O 1
ATOM 652 N N . VAL A 1 91 ? -7.684 11.742 2.373 1 98.75 91 VAL A N 1
ATOM 653 C CA . VAL A 1 91 ? -7.594 11.812 0.918 1 98.75 91 VAL A CA 1
ATOM 654 C C . VAL A 1 91 ? -7.734 13.258 0.456 1 98.75 91 VAL A C 1
ATOM 656 O O . VAL A 1 91 ? -8.203 14.117 1.209 1 98.75 91 VAL A O 1
ATOM 659 N N . GLY A 1 92 ? -7.355 13.578 -0.648 1 98.44 92 GLY A N 1
ATOM 660 C CA . GLY A 1 92 ? -7.434 14.867 -1.318 1 98.44 92 GLY A CA 1
ATOM 661 C C . GLY A 1 92 ? -6.887 14.836 -2.732 1 98.44 92 GLY A C 1
ATOM 662 O O . GLY A 1 92 ? -6.598 13.766 -3.27 1 98.44 92 GLY A O 1
ATOM 663 N N . LEU A 1 93 ? -6.863 16 -3.332 1 96.56 93 LEU A N 1
ATOM 664 C CA . LEU A 1 93 ? -6.344 16.062 -4.695 1 96.56 93 LEU A CA 1
ATOM 665 C C . LEU A 1 93 ? -4.852 15.758 -4.719 1 96.56 93 LEU A C 1
ATOM 667 O O . LEU A 1 93 ? -4.383 15.008 -5.582 1 96.56 93 LEU A O 1
ATOM 671 N N . GLY A 1 94 ? -4.121 16.25 -3.762 1 93.5 94 GLY A N 1
ATOM 672 C CA . GLY A 1 94 ? -2.668 16.188 -3.787 1 93.5 94 GLY A CA 1
ATOM 673 C C . GLY A 1 94 ? -2.031 17.359 -4.488 1 93.5 94 GLY A C 1
ATOM 674 O O . GLY A 1 94 ? -2.711 18.344 -4.805 1 93.5 94 GLY A O 1
ATOM 675 N N . ASN A 1 95 ? -0.747 17.359 -4.613 1 91.5 95 ASN A N 1
ATOM 676 C CA . ASN A 1 95 ? 0.028 18.422 -5.246 1 91.5 95 ASN A CA 1
ATOM 677 C C . ASN A 1 95 ? -0.218 18.484 -6.75 1 91.5 95 ASN A C 1
ATOM 679 O O . ASN A 1 95 ? 0.079 17.516 -7.469 1 91.5 95 ASN A O 1
ATOM 683 N N . ARG A 1 96 ? -0.685 19.609 -7.227 1 91.25 96 ARG A N 1
ATOM 684 C CA . ARG A 1 96 ? -1.099 19.75 -8.617 1 91.25 96 ARG A CA 1
ATOM 685 C C . ARG A 1 96 ? 0.084 19.562 -9.562 1 91.25 96 ARG A C 1
ATOM 687 O O . ARG A 1 96 ? -0.069 19.031 -10.656 1 91.25 96 ARG A O 1
ATOM 694 N N . GLN A 1 97 ? 1.236 20.047 -9.18 1 91.12 97 GLN A N 1
ATOM 695 C CA . GLN A 1 97 ? 2.416 19.922 -10.023 1 91.12 97 GLN A CA 1
ATOM 696 C C . GLN A 1 97 ? 2.773 18.453 -10.258 1 91.12 97 GLN A C 1
ATOM 698 O O . GLN A 1 97 ? 3.078 18.047 -11.383 1 91.12 97 GLN A O 1
ATOM 703 N N . TRP A 1 98 ? 2.76 17.672 -9.227 1 93.19 98 TRP A N 1
ATOM 704 C CA . TRP A 1 98 ? 3.055 16.25 -9.344 1 93.19 98 TRP A CA 1
ATOM 705 C C . TRP A 1 98 ? 1.996 15.539 -10.18 1 93.19 98 TRP A C 1
ATOM 707 O O . TRP A 1 98 ? 2.318 14.68 -11 1 93.19 98 TRP A O 1
ATOM 717 N N . LEU A 1 99 ? 0.732 15.898 -9.984 1 95.94 99 LEU A N 1
ATOM 718 C CA . LEU A 1 99 ? -0.344 15.297 -10.766 1 95.94 99 LEU A CA 1
ATOM 719 C C . LEU A 1 99 ? -0.211 15.641 -12.242 1 95.94 99 LEU A C 1
ATOM 721 O O . LEU A 1 99 ? -0.509 14.82 -13.109 1 95.94 99 LEU A O 1
ATOM 725 N N . THR A 1 100 ? 0.19 16.906 -12.477 1 95.12 100 THR A N 1
ATOM 726 C CA . THR A 1 100 ? 0.431 17.312 -13.852 1 95.12 100 THR A CA 1
ATOM 727 C C . THR A 1 100 ? 1.528 16.469 -14.484 1 95.12 100 THR A C 1
ATOM 729 O O . THR A 1 100 ? 1.381 15.992 -15.617 1 95.12 100 THR A O 1
ATOM 732 N N . GLN A 1 101 ? 2.609 16.203 -13.734 1 94.12 101 GLN A N 1
ATOM 733 C CA . GLN A 1 101 ? 3.715 15.375 -14.211 1 94.12 101 GLN A CA 1
ATOM 734 C C . GLN A 1 101 ? 3.24 13.961 -14.555 1 94.12 101 GLN A C 1
ATOM 736 O O . GLN A 1 101 ? 3.764 13.336 -15.477 1 94.12 101 GLN A O 1
ATOM 741 N N . MET A 1 102 ? 2.182 13.516 -13.859 1 96.62 102 MET A N 1
ATOM 742 C CA . MET A 1 102 ? 1.685 12.156 -14.031 1 96.62 102 MET A CA 1
ATOM 743 C C . MET A 1 102 ? 0.512 12.125 -15.008 1 96.62 102 MET A C 1
ATOM 745 O O . MET A 1 102 ? -0.008 11.047 -15.32 1 96.62 102 MET A O 1
ATOM 749 N N . GLY A 1 103 ? 0.061 13.273 -15.492 1 96.19 103 GLY A N 1
ATOM 750 C CA . GLY A 1 103 ? -1.068 13.359 -16.406 1 96.19 103 GLY A CA 1
ATOM 751 C C . GLY A 1 103 ? -2.393 13.023 -15.742 1 96.19 103 GLY A C 1
ATOM 752 O O . GLY A 1 103 ? -3.279 12.445 -16.375 1 96.19 103 GLY A O 1
ATOM 753 N N . LEU A 1 104 ? -2.549 13.445 -14.422 1 97.56 104 LEU A N 1
ATOM 754 C CA . LEU A 1 104 ? -3.68 12.938 -13.648 1 97.56 104 LEU A CA 1
ATOM 755 C C . LEU A 1 104 ? -4.562 14.086 -13.164 1 97.56 104 LEU A C 1
ATOM 757 O O . LEU A 1 104 ? -5.469 13.875 -12.359 1 97.56 104 LEU A O 1
ATOM 761 N N . VAL A 1 105 ? -4.402 15.312 -13.578 1 97.56 105 VAL A N 1
ATOM 762 C CA . VAL A 1 105 ? -5.23 16.422 -13.109 1 97.56 105 VAL A CA 1
ATOM 763 C C . VAL A 1 105 ? -6.648 16.266 -13.664 1 97.56 105 VAL A C 1
ATOM 765 O O . VAL A 1 105 ? -6.852 16.266 -14.875 1 97.56 105 VAL A O 1
ATOM 768 N N . PRO A 1 106 ? -7.609 16.156 -12.781 1 97.94 106 PRO A N 1
ATOM 769 C CA . PRO A 1 106 ? -8.984 16.031 -13.273 1 97.94 106 PRO A CA 1
ATOM 770 C C . PRO A 1 106 ? -9.594 17.375 -13.656 1 97.94 106 PRO A C 1
ATOM 772 O O . PRO A 1 106 ? -9.18 18.422 -13.148 1 97.94 106 PRO A O 1
ATOM 775 N N . PRO A 1 107 ? -10.664 17.359 -14.523 1 97.06 107 PRO A N 1
ATOM 776 C CA . PRO A 1 107 ? -11.305 18.609 -14.922 1 97.06 107 PRO A CA 1
ATOM 777 C C . PRO A 1 107 ? -12.031 19.297 -13.773 1 97.06 107 PRO A C 1
ATOM 779 O O . PRO A 1 107 ? -12.109 20.531 -13.734 1 97.06 107 PRO A O 1
ATOM 782 N N . ARG A 1 108 ? -12.602 18.625 -12.852 1 97.5 108 ARG A N 1
ATOM 783 C CA . ARG A 1 108 ? -13.312 19.125 -11.688 1 97.5 108 ARG A CA 1
ATOM 784 C C . ARG A 1 108 ? -12.719 18.578 -10.398 1 97.5 108 ARG A C 1
ATOM 786 O O . ARG A 1 108 ? -13.281 17.672 -9.781 1 97.5 108 ARG A O 1
ATOM 793 N N . PRO A 1 109 ? -11.617 19.172 -9.883 1 97.62 109 PRO A N 1
ATOM 794 C CA . PRO A 1 109 ? -10.812 18.578 -8.812 1 97.62 109 PRO A CA 1
ATOM 795 C C . PRO A 1 109 ? -11.617 18.344 -7.535 1 97.62 109 PRO A C 1
ATOM 797 O O . PRO A 1 109 ? -11.617 17.234 -7 1 97.62 109 PRO A O 1
ATOM 800 N N . LEU A 1 110 ? -12.344 19.359 -7.051 1 98.25 110 LEU A N 1
ATOM 801 C CA . LEU A 1 110 ? -13.055 19.219 -5.785 1 98.25 110 LEU A CA 1
ATOM 802 C C . LEU A 1 110 ? -14.164 18.188 -5.895 1 98.25 110 LEU A C 1
ATOM 804 O O . LEU A 1 110 ? -14.32 17.344 -5.008 1 98.25 110 LEU A O 1
ATOM 808 N N . SER A 1 111 ? -14.938 18.203 -7.023 1 98.56 111 SER A N 1
ATOM 809 C CA . SER A 1 111 ? -15.984 17.219 -7.238 1 98.56 111 SER A CA 1
ATOM 810 C C . SER A 1 111 ? -15.406 15.805 -7.254 1 98.56 111 SER A C 1
ATOM 812 O O . SER A 1 111 ? -16.016 14.875 -6.719 1 98.56 111 SER A O 1
ATOM 814 N N . THR A 1 112 ? -14.258 15.688 -7.91 1 98.62 112 THR A N 1
ATOM 815 C CA . THR A 1 112 ? -13.594 14.391 -7.984 1 98.62 112 THR A CA 1
ATOM 816 C C . THR A 1 112 ? -13.188 13.906 -6.598 1 98.62 112 THR A C 1
ATOM 818 O O . THR A 1 112 ? -13.406 12.75 -6.246 1 98.62 112 THR A O 1
ATOM 821 N N . VAL A 1 113 ? -12.617 14.773 -5.773 1 98.81 113 VAL A N 1
ATOM 822 C CA . VAL A 1 113 ? -12.195 14.43 -4.418 1 98.81 113 VAL A CA 1
ATOM 823 C C . VAL A 1 113 ? -13.406 13.961 -3.607 1 98.81 113 VAL A C 1
ATOM 825 O O . VAL A 1 113 ? -13.352 12.922 -2.947 1 98.81 113 VAL A O 1
ATOM 828 N N . LEU A 1 114 ? -14.508 14.719 -3.666 1 98.88 114 LEU A N 1
ATOM 829 C CA . LEU A 1 114 ? -15.688 14.406 -2.869 1 98.88 114 LEU A CA 1
ATOM 830 C C . LEU A 1 114 ? -16.312 13.086 -3.32 1 98.88 114 LEU A C 1
ATOM 832 O O . LEU A 1 114 ? -16.75 12.289 -2.492 1 98.88 114 LEU A O 1
ATOM 836 N N . ASP A 1 115 ? -16.312 12.859 -4.645 1 98.75 115 ASP A N 1
ATOM 837 C CA . ASP A 1 115 ? -16.859 11.617 -5.195 1 98.75 115 ASP A CA 1
ATOM 838 C C . ASP A 1 115 ? -16.031 10.414 -4.738 1 98.75 115 ASP A C 1
ATOM 840 O O . ASP A 1 115 ? -16.594 9.406 -4.301 1 98.75 115 ASP A O 1
ATOM 844 N N . ARG A 1 116 ? -14.75 10.523 -4.844 1 98.56 116 ARG A N 1
ATOM 845 C CA . ARG A 1 116 ? -13.867 9.422 -4.469 1 98.56 116 ARG A CA 1
ATOM 846 C C . ARG A 1 116 ? -13.867 9.211 -2.957 1 98.56 116 ARG A C 1
ATOM 848 O O . ARG A 1 116 ? -13.789 8.078 -2.48 1 98.56 116 ARG A O 1
ATOM 855 N N . HIS A 1 117 ? -13.898 10.312 -2.215 1 98.81 117 HIS A N 1
ATOM 856 C CA . HIS A 1 117 ? -14.055 10.227 -0.768 1 98.81 117 HIS A CA 1
ATOM 857 C C . HIS A 1 117 ? -15.305 9.43 -0.398 1 98.81 117 HIS A C 1
ATOM 859 O O . HIS A 1 117 ? -15.242 8.523 0.439 1 98.81 117 HIS A O 1
ATOM 865 N N . ASP A 1 118 ? -16.391 9.75 -0.996 1 98.81 118 ASP A N 1
ATOM 866 C CA . ASP A 1 118 ? -17.656 9.07 -0.728 1 98.81 118 ASP A CA 1
ATOM 867 C C . ASP A 1 118 ? -17.562 7.586 -1.074 1 98.81 118 ASP A C 1
ATOM 869 O O . ASP A 1 118 ? -18.047 6.734 -0.325 1 98.81 118 ASP A O 1
ATOM 873 N N . THR A 1 119 ? -16.953 7.273 -2.172 1 98.69 119 THR A N 1
ATOM 874 C CA . THR A 1 119 ? -16.781 5.891 -2.6 1 98.69 119 THR A CA 1
ATOM 875 C C . THR A 1 119 ? -15.992 5.094 -1.562 1 98.69 119 THR A C 1
ATOM 877 O O . THR A 1 119 ? -16.438 4.031 -1.124 1 98.69 119 THR A O 1
ATOM 880 N N . VAL A 1 120 ? -14.859 5.609 -1.117 1 98.81 120 VAL A N 1
ATOM 881 C CA . VAL A 1 120 ? -14.016 4.922 -0.147 1 98.81 120 VAL A CA 1
ATOM 882 C C . VAL A 1 120 ? -14.773 4.742 1.166 1 98.81 120 VAL A C 1
ATOM 884 O O . VAL A 1 120 ? -14.742 3.664 1.764 1 98.81 120 VAL A O 1
ATOM 887 N N . ARG A 1 121 ? -15.445 5.805 1.572 1 98.62 121 ARG A N 1
ATOM 888 C CA . ARG A 1 121 ? -16.203 5.777 2.818 1 98.62 121 ARG A CA 1
ATOM 889 C C . ARG A 1 121 ? -17.25 4.676 2.795 1 98.62 121 ARG A C 1
ATOM 891 O O . ARG A 1 121 ? -17.375 3.904 3.748 1 98.62 121 ARG A O 1
ATOM 898 N N . ARG A 1 122 ? -18.031 4.59 1.735 1 98.56 122 ARG A N 1
ATOM 899 C CA . ARG A 1 122 ? -19.094 3.602 1.608 1 98.56 122 ARG A CA 1
ATOM 900 C C . ARG A 1 122 ? -18.531 2.186 1.595 1 98.56 122 ARG A C 1
ATOM 902 O O . ARG A 1 122 ? -19.062 1.291 2.252 1 98.56 122 ARG A O 1
ATOM 909 N N . LEU A 1 123 ? -17.469 1.992 0.852 1 98.62 123 LEU A N 1
ATOM 910 C CA . LEU A 1 123 ? -16.859 0.672 0.786 1 98.62 123 LEU A CA 1
ATOM 911 C C . LEU A 1 123 ? -16.312 0.259 2.148 1 98.62 123 LEU A C 1
ATOM 913 O O . LEU A 1 123 ? -16.469 -0.892 2.562 1 98.62 123 LEU A O 1
ATOM 917 N N . LEU A 1 124 ? -15.688 1.163 2.885 1 98.62 124 LEU A N 1
ATOM 918 C CA . LEU A 1 124 ? -15.148 0.873 4.207 1 98.62 124 LEU A CA 1
ATOM 919 C C . LEU A 1 124 ? -16.266 0.525 5.188 1 98.62 124 LEU A C 1
ATOM 921 O O . LEU A 1 124 ? -16.062 -0.262 6.113 1 98.62 124 LEU A O 1
ATOM 925 N N . ALA A 1 125 ? -17.391 1.078 4.961 1 98.12 125 ALA A N 1
ATOM 926 C CA . ALA A 1 125 ? -18.547 0.822 5.828 1 98.12 125 ALA A CA 1
ATOM 927 C C . ALA A 1 125 ? -19.203 -0.506 5.477 1 98.12 125 ALA A C 1
ATOM 929 O O . ALA A 1 125 ? -20.188 -0.899 6.109 1 98.12 125 ALA A O 1
ATOM 930 N N . GLY A 1 126 ? -18.719 -1.19 4.441 1 97.75 126 GLY A N 1
ATOM 931 C CA . GLY A 1 126 ? -19.25 -2.494 4.062 1 97.75 126 GLY A CA 1
ATOM 932 C C . GLY A 1 126 ? -20.406 -2.414 3.084 1 97.75 126 GLY A C 1
ATOM 933 O O . GLY A 1 126 ? -21.031 -3.426 2.779 1 97.75 126 GLY A O 1
ATOM 934 N N . HIS A 1 127 ? -20.672 -1.189 2.553 1 98 127 HIS A N 1
ATOM 935 C CA . HIS A 1 127 ? -21.766 -1.016 1.604 1 98 127 HIS A CA 1
ATOM 936 C C . HIS A 1 127 ? -21.312 -1.313 0.179 1 98 127 HIS A C 1
ATOM 938 O O . HIS A 1 127 ? -20.156 -1.102 -0.162 1 98 127 HIS A O 1
ATOM 944 N N . GLU A 1 128 ? -22.25 -1.861 -0.583 1 97.62 128 GLU A N 1
ATOM 945 C CA . GLU A 1 128 ? -22.016 -1.93 -2.021 1 97.62 128 GLU A CA 1
ATOM 946 C C . GLU A 1 128 ? -22.078 -0.543 -2.656 1 97.62 128 GLU A C 1
ATOM 948 O O . GLU A 1 128 ? -22.938 0.266 -2.316 1 97.62 128 GLU A O 1
ATOM 953 N N . HIS A 1 129 ? -21.219 -0.253 -3.49 1 97 129 HIS A N 1
ATOM 954 C CA . HIS A 1 129 ? -21.188 0.999 -4.238 1 97 129 HIS A CA 1
ATOM 955 C C . HIS A 1 129 ? -20.656 0.778 -5.652 1 97 129 HIS A C 1
ATOM 957 O O . HIS A 1 129 ? -19.547 0.26 -5.832 1 97 129 HIS A O 1
ATOM 963 N N . ARG A 1 130 ? -21.484 1.099 -6.645 1 94.94 130 ARG A N 1
ATOM 964 C CA . ARG A 1 130 ? -21.125 0.979 -8.055 1 94.94 130 ARG A CA 1
ATOM 965 C C . ARG A 1 130 ? -20.703 -0.445 -8.391 1 94.94 130 ARG A C 1
ATOM 967 O O . ARG A 1 130 ? -19.672 -0.651 -9.047 1 94.94 130 ARG A O 1
ATOM 974 N N . GLY A 1 131 ? -21.359 -1.392 -7.789 1 95.12 131 GLY A N 1
ATOM 975 C CA . GLY A 1 131 ? -21.156 -2.797 -8.102 1 95.12 131 GLY A CA 1
ATOM 976 C C . GLY A 1 131 ? -19.984 -3.406 -7.363 1 95.12 131 GLY A C 1
ATOM 977 O O . GLY A 1 131 ? -19.594 -4.543 -7.641 1 95.12 131 GLY A O 1
ATOM 978 N N . ILE A 1 132 ? -19.422 -2.689 -6.426 1 96.25 132 ILE A N 1
ATOM 979 C CA . ILE A 1 132 ? -18.25 -3.15 -5.703 1 96.25 132 ILE A CA 1
ATOM 980 C C . ILE A 1 132 ? -18.578 -3.285 -4.215 1 96.25 132 ILE A C 1
ATOM 982 O O . ILE A 1 132 ? -19.25 -2.432 -3.645 1 96.25 132 ILE A O 1
ATOM 986 N N . GLN A 1 133 ? -18.172 -4.383 -3.645 1 97.25 133 GLN A N 1
ATOM 987 C CA . GLN A 1 133 ? -18.266 -4.605 -2.205 1 97.25 133 GLN A CA 1
ATOM 988 C C . GLN A 1 133 ? -17.016 -5.305 -1.676 1 97.25 133 GLN A C 1
ATOM 990 O O . GLN A 1 133 ? -16.516 -6.258 -2.281 1 97.25 133 GLN A O 1
ATOM 995 N N . LEU A 1 134 ? -16.516 -4.812 -0.573 1 97.25 134 LEU A N 1
ATOM 996 C CA . LEU A 1 134 ? -15.312 -5.418 0.001 1 97.25 134 LEU A CA 1
ATOM 997 C C . LEU A 1 134 ? -15.648 -6.746 0.674 1 97.25 134 LEU A C 1
ATOM 999 O O . LEU A 1 134 ? -16.672 -6.867 1.339 1 97.25 134 LEU A O 1
ATOM 1003 N N . ALA A 1 135 ? -14.805 -7.719 0.55 1 95.69 135 ALA A N 1
ATOM 1004 C CA . ALA A 1 135 ? -14.969 -9.031 1.171 1 95.69 135 ALA A CA 1
ATOM 1005 C C . ALA A 1 135 ? -14.641 -8.977 2.66 1 95.69 135 ALA A C 1
ATOM 1007 O O . ALA A 1 135 ? -15.203 -9.742 3.453 1 95.69 135 ALA A O 1
ATOM 1008 N N . TYR A 1 136 ? -13.719 -8.07 3.053 1 95.25 136 TYR A N 1
ATOM 1009 C CA . TYR A 1 136 ? -13.258 -7.992 4.438 1 95.25 136 TYR A CA 1
ATOM 1010 C C . TYR A 1 136 ? -13.453 -6.586 4.992 1 95.25 136 TYR A C 1
ATOM 1012 O O . TYR A 1 136 ? -12.492 -5.941 5.414 1 95.25 136 TYR A O 1
ATOM 1020 N N . PRO A 1 137 ? -14.672 -6.109 5.031 1 96.56 137 PRO A N 1
ATOM 1021 C CA . PRO A 1 137 ? -14.883 -4.809 5.672 1 96.56 137 PRO A CA 1
ATOM 1022 C C . PRO A 1 137 ? -14.539 -4.816 7.156 1 96.56 137 PRO A C 1
ATOM 1024 O O . PRO A 1 137 ? -14.719 -5.836 7.828 1 96.56 137 PRO A O 1
ATOM 1027 N N . PRO A 1 138 ? -13.992 -3.738 7.645 1 97.06 138 PRO A N 1
ATOM 1028 C CA . PRO A 1 138 ? -13.711 -3.678 9.078 1 97.06 138 PRO A CA 1
ATOM 1029 C C . PRO A 1 138 ? -14.977 -3.574 9.93 1 97.06 138 PRO A C 1
ATOM 1031 O O . PRO A 1 138 ? -16.016 -3.109 9.445 1 97.06 138 PRO A O 1
ATOM 1034 N N . ALA A 1 139 ? -14.906 -4.062 11.148 1 95.25 139 ALA A N 1
ATOM 1035 C CA . ALA A 1 139 ? -16.031 -3.922 12.07 1 95.25 139 ALA A CA 1
ATOM 1036 C C . ALA A 1 139 ? -16.359 -2.451 12.312 1 95.25 139 ALA A C 1
ATOM 1038 O O . ALA A 1 139 ? -17.531 -2.068 12.336 1 95.25 139 ALA A O 1
ATOM 1039 N N . GLU A 1 140 ? -15.352 -1.663 12.461 1 96.5 140 GLU A N 1
ATOM 1040 C CA . GLU A 1 140 ? -15.453 -0.21 12.562 1 96.5 140 GLU A CA 1
ATOM 1041 C C . GLU A 1 140 ? -14.641 0.479 11.469 1 96.5 140 GLU A C 1
ATOM 1043 O O . GLU A 1 140 ? -13.414 0.342 11.422 1 96.5 140 GLU A O 1
ATOM 1048 N N . PRO A 1 141 ? -15.328 1.187 10.633 1 97.69 141 PRO A N 1
ATOM 1049 C CA . PRO A 1 141 ? -14.578 1.886 9.586 1 97.69 141 PRO A CA 1
ATOM 1050 C C . PRO A 1 141 ? -13.578 2.891 10.148 1 97.69 141 PRO A C 1
ATOM 1052 O O . PRO A 1 141 ? -13.898 3.619 11.094 1 97.69 141 PRO A O 1
ATOM 1055 N N . PRO A 1 142 ? -12.406 2.84 9.617 1 98.38 142 PRO A N 1
ATOM 1056 C CA . PRO A 1 142 ? -11.477 3.896 10.039 1 98.38 142 PRO A CA 1
ATOM 1057 C C . PRO A 1 142 ? -11.938 5.289 9.602 1 98.38 142 PRO A C 1
ATOM 1059 O O . PRO A 1 142 ? -12.555 5.438 8.547 1 98.38 142 PRO A O 1
ATOM 1062 N N . PRO A 1 143 ? -11.664 6.32 10.43 1 98.62 143 PRO A N 1
ATOM 1063 C CA . PRO A 1 143 ? -12 7.684 10.016 1 98.62 143 PRO A CA 1
ATOM 1064 C C . PRO A 1 143 ? -11.352 8.062 8.68 1 98.62 143 PRO A C 1
ATOM 1066 O O . PRO A 1 143 ? -10.18 7.766 8.453 1 98.62 143 PRO A O 1
ATOM 1069 N N . LEU A 1 144 ? -12.125 8.602 7.852 1 98.88 144 LEU A N 1
ATOM 1070 C CA . LEU A 1 144 ? -11.656 9.078 6.555 1 98.88 144 LEU A CA 1
ATOM 1071 C C . LEU A 1 144 ? -11.703 10.602 6.488 1 98.88 144 LEU A C 1
ATOM 1073 O O . LEU A 1 144 ? -12.789 11.195 6.527 1 98.88 144 LEU A O 1
ATOM 1077 N N . TRP A 1 145 ? -10.555 11.164 6.348 1 98.94 145 TRP A N 1
ATOM 1078 C CA . TRP A 1 145 ? -10.328 12.609 6.406 1 98.94 145 TRP A CA 1
ATOM 1079 C C . TRP A 1 145 ? -10.188 13.195 5.004 1 98.94 145 TRP A C 1
ATOM 1081 O O . TRP A 1 145 ? -10.047 12.461 4.027 1 98.94 145 TRP A O 1
ATOM 1091 N N . ILE A 1 146 ? -10.312 14.508 4.914 1 98.94 146 ILE A N 1
ATOM 1092 C CA . ILE A 1 146 ? -10.039 15.219 3.672 1 98.94 146 ILE A CA 1
ATOM 1093 C C . ILE A 1 146 ? -8.977 16.297 3.916 1 98.94 146 ILE A C 1
ATOM 1095 O O . ILE A 1 146 ? -9.086 17.078 4.867 1 98.94 146 ILE A O 1
ATOM 1099 N N . GLY A 1 147 ? -7.891 16.203 3.164 1 98.5 147 GLY A N 1
ATOM 1100 C CA . GLY A 1 147 ? -6.988 17.344 3.109 1 98.5 147 GLY A CA 1
ATOM 1101 C C . GLY A 1 147 ? -7.531 18.5 2.291 1 98.5 147 GLY A C 1
ATOM 1102 O O . GLY A 1 147 ? -8 18.297 1.168 1 98.5 147 GLY A O 1
ATOM 1103 N N . ALA A 1 148 ? -7.512 19.703 2.83 1 97.75 148 ALA A N 1
ATOM 1104 C CA . ALA A 1 148 ? -8.086 20.859 2.166 1 97.75 148 ALA A CA 1
ATOM 1105 C C . ALA A 1 148 ? -7.285 22.125 2.473 1 97.75 148 ALA A C 1
ATOM 1107 O O . ALA A 1 148 ? -6.668 22.234 3.535 1 97.75 148 ALA A O 1
ATOM 1108 N N . VAL A 1 149 ? -7.336 23.062 1.527 1 96.62 149 VAL A N 1
ATOM 1109 C CA . VAL A 1 149 ? -6.516 24.25 1.714 1 96.62 149 VAL A CA 1
ATOM 1110 C C . VAL A 1 149 ? -7.355 25.5 1.476 1 96.62 149 VAL A C 1
ATOM 1112 O O . VAL A 1 149 ? -7.191 26.5 2.168 1 96.62 149 VAL A O 1
ATOM 1115 N N . ASN A 1 150 ? -8.297 25.469 0.53 1 97.38 150 ASN A N 1
ATOM 1116 C CA . ASN A 1 150 ? -9.062 26.656 0.142 1 97.38 150 ASN A CA 1
ATOM 1117 C C . ASN A 1 150 ? -10.5 26.578 0.65 1 97.38 150 ASN A C 1
ATOM 1119 O O . ASN A 1 150 ? -10.961 25.516 1.066 1 97.38 150 ASN A O 1
ATOM 1123 N N . GLU A 1 151 ? -11.141 27.688 0.549 1 98.12 151 GLU A N 1
ATOM 1124 C CA . GLU A 1 151 ? -12.438 27.922 1.168 1 98.12 151 GLU A CA 1
ATOM 1125 C C . GLU A 1 151 ? -13.43 26.828 0.785 1 98.12 151 GLU A C 1
ATOM 1127 O O . GLU A 1 151 ? -13.984 26.156 1.655 1 98.12 151 GLU A O 1
ATOM 1132 N N . LYS A 1 152 ? -13.656 26.656 -0.476 1 98.44 152 LYS A N 1
ATOM 1133 C CA . LYS A 1 152 ? -14.672 25.719 -0.935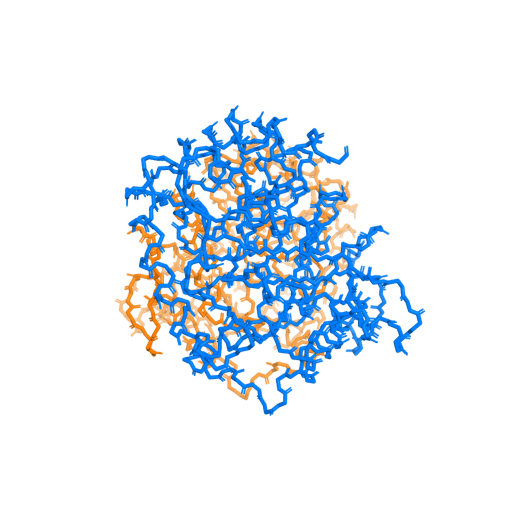 1 98.44 152 LYS A CA 1
ATOM 1134 C C . LYS A 1 152 ? -14.367 24.297 -0.457 1 98.44 152 LYS A C 1
ATOM 1136 O O . LYS A 1 152 ? -15.266 23.562 -0.034 1 98.44 152 LYS A O 1
ATOM 1141 N N . ALA A 1 153 ? -13.102 23.906 -0.547 1 98.5 153 ALA A N 1
ATOM 1142 C CA . ALA A 1 153 ? -12.695 22.578 -0.12 1 98.5 153 ALA A CA 1
ATOM 1143 C C . ALA A 1 153 ? -12.828 22.422 1.393 1 98.5 153 ALA A C 1
ATOM 1145 O O . ALA A 1 153 ? -13.227 21.359 1.881 1 98.5 153 ALA A O 1
ATOM 1146 N N . LEU A 1 154 ? -12.469 23.438 2.109 1 98.81 154 LEU A N 1
ATOM 1147 C CA . LEU A 1 154 ? -12.586 23.391 3.564 1 98.81 154 LEU A CA 1
ATOM 1148 C C . LEU A 1 154 ? -14.047 23.25 3.988 1 98.81 154 LEU A C 1
ATOM 1150 O O . LEU A 1 154 ? -14.359 22.453 4.871 1 98.81 154 LEU A O 1
ATOM 1154 N N . ARG A 1 155 ? -14.891 23.984 3.395 1 98.94 155 ARG A N 1
ATOM 1155 C CA . ARG A 1 155 ? -16.312 23.891 3.709 1 98.94 155 ARG A CA 1
ATOM 1156 C C . ARG A 1 155 ? -16.859 22.516 3.332 1 98.94 155 ARG A C 1
ATOM 1158 O O . ARG A 1 155 ? -17.625 21.906 4.094 1 98.94 155 ARG A O 1
ATOM 1165 N N . ALA A 1 156 ? -16.469 22.047 2.15 1 98.88 156 ALA A N 1
ATOM 1166 C CA . ALA A 1 156 ? -16.906 20.719 1.729 1 98.88 156 ALA A CA 1
ATOM 1167 C C . ALA A 1 156 ? -16.422 19.641 2.701 1 98.88 156 ALA A C 1
ATOM 1169 O O . ALA A 1 156 ? -17.156 18.703 3.025 1 98.88 156 ALA A O 1
ATOM 1170 N N . ALA A 1 157 ? -15.172 19.75 3.143 1 98.88 157 ALA A N 1
ATOM 1171 C CA . ALA A 1 157 ? -14.625 18.812 4.121 1 98.88 157 ALA A CA 1
ATOM 1172 C C . ALA A 1 157 ? -15.398 18.875 5.434 1 98.88 157 ALA A C 1
ATOM 1174 O O . ALA A 1 157 ? -15.719 17.828 6.02 1 98.88 157 ALA A O 1
ATOM 1175 N N . GLY A 1 158 ? -15.672 20.062 5.891 1 98.88 158 GLY A N 1
ATOM 1176 C CA . GLY A 1 158 ? -16.484 20.219 7.086 1 98.88 158 GLY A CA 1
ATOM 1177 C C . GLY A 1 158 ? -17.844 19.531 6.984 1 98.88 158 GLY A C 1
ATOM 1178 O O . GLY A 1 158 ? -18.328 18.969 7.969 1 98.88 158 GLY A O 1
ATOM 1179 N N . ALA A 1 159 ? -18.375 19.531 5.801 1 98.88 159 ALA A N 1
ATOM 1180 C CA . ALA A 1 159 ? -19.719 19 5.57 1 98.88 159 ALA A CA 1
ATOM 1181 C C . ALA A 1 159 ? -19.703 17.484 5.453 1 98.88 159 ALA A C 1
ATOM 1183 O O . ALA A 1 159 ? -20.75 16.844 5.578 1 98.88 159 ALA A O 1
ATOM 1184 N N . THR A 1 160 ? -18.484 16.844 5.238 1 98.75 160 THR A N 1
ATOM 1185 C CA . THR A 1 160 ? -18.594 15.461 4.785 1 98.75 160 THR A CA 1
ATOM 1186 C C . THR A 1 160 ? -17.562 14.586 5.488 1 98.75 160 THR A C 1
ATOM 1188 O O . THR A 1 160 ? -17.766 13.383 5.656 1 98.75 160 THR A O 1
ATOM 1191 N N . ALA A 1 161 ? -16.391 15.109 5.891 1 98.81 161 ALA A N 1
ATOM 1192 C CA . ALA A 1 161 ? -15.25 14.289 6.289 1 98.81 161 ALA A CA 1
ATOM 1193 C C . ALA A 1 161 ? -15.273 14.008 7.789 1 98.81 161 ALA A C 1
ATOM 1195 O O . ALA A 1 161 ? -15.875 14.766 8.555 1 98.81 161 ALA A O 1
ATOM 1196 N N . ASP A 1 162 ? -14.656 12.969 8.195 1 98.75 162 ASP A N 1
ATOM 1197 C CA . ASP A 1 162 ? -14.531 12.633 9.609 1 98.75 162 ASP A CA 1
ATOM 1198 C C . ASP A 1 162 ? -13.484 13.516 10.297 1 98.75 162 ASP A C 1
ATOM 1200 O O . ASP A 1 162 ? -13.43 13.578 11.523 1 98.75 162 ASP A O 1
ATOM 1204 N N . GLY A 1 163 ? -12.695 14.195 9.586 1 98.81 163 GLY A N 1
ATOM 1205 C CA . GLY A 1 163 ? -11.656 15.125 9.992 1 98.81 163 GLY A CA 1
ATOM 1206 C C . GLY A 1 163 ? -11.07 15.906 8.836 1 98.81 163 GLY A C 1
ATOM 1207 O O . GLY A 1 163 ? -11.312 15.586 7.676 1 98.81 163 GLY A O 1
ATOM 1208 N N . VAL A 1 164 ? -10.383 16.953 9.156 1 98.94 164 VAL A N 1
ATOM 1209 C CA . VAL A 1 164 ? -9.758 17.797 8.148 1 98.94 164 VAL A CA 1
ATOM 1210 C C . VAL A 1 164 ? -8.258 17.875 8.398 1 98.94 164 VAL A C 1
ATOM 1212 O O . VAL A 1 164 ? -7.82 18.109 9.531 1 98.94 164 VAL A O 1
ATOM 1215 N N . LEU A 1 165 ? -7.473 17.594 7.395 1 98.81 165 LEU A N 1
ATOM 1216 C CA . LEU A 1 165 ? -6.016 17.688 7.473 1 98.81 165 LEU A CA 1
ATOM 1217 C C . LEU A 1 165 ? -5.508 18.938 6.77 1 98.81 165 LEU A C 1
ATOM 1219 O O . LEU A 1 165 ? -5.816 19.172 5.598 1 98.81 165 LEU A O 1
ATOM 1223 N N . LEU A 1 166 ? -4.805 19.75 7.477 1 98.06 166 LEU A N 1
ATOM 1224 C CA . LEU A 1 166 ? -4.195 20.953 6.91 1 98.06 166 LEU A CA 1
ATOM 1225 C C . LEU A 1 166 ? -2.721 20.719 6.605 1 98.06 166 LEU A C 1
ATOM 1227 O O . LEU A 1 166 ? -2.039 19.984 7.332 1 98.06 166 LEU A O 1
ATOM 1231 N N . SER A 1 167 ? -2.295 21.297 5.492 1 94.25 167 SER A N 1
ATOM 1232 C CA . SER A 1 167 ? -0.948 21.094 4.969 1 94.25 167 SER A CA 1
ATOM 1233 C C . SER A 1 167 ? 0.093 21.797 5.832 1 94.25 167 SER A C 1
ATOM 1235 O O . SER A 1 167 ? -0.252 22.453 6.816 1 94.25 167 SER A O 1
ATOM 1237 N N . VAL A 1 168 ? 1.217 21.516 5.234 1 91.75 168 VAL A N 1
ATOM 1238 C CA . VAL A 1 168 ? 2.33 22.172 5.914 1 91.75 168 VAL A CA 1
ATOM 1239 C C . VAL A 1 168 ? 2.273 23.688 5.668 1 91.75 168 VAL A C 1
ATOM 1241 O O . VAL A 1 168 ? 1.478 24.156 4.855 1 91.75 168 VAL A O 1
ATOM 1244 N N . LEU A 1 169 ? 2.688 24.562 6.461 1 91.69 169 LEU A N 1
ATOM 1245 C CA . LEU A 1 169 ? 2.738 26.016 6.453 1 91.69 169 LEU A CA 1
ATOM 1246 C C . LEU A 1 169 ? 1.566 26.609 7.23 1 91.69 169 LEU A C 1
ATOM 1248 O O . LEU A 1 169 ? 1.294 27.797 7.137 1 91.69 169 LEU A O 1
ATOM 1252 N N . SER A 1 170 ? 0.758 25.75 7.793 1 94.88 170 SER A N 1
ATOM 1253 C CA . SER A 1 170 ? -0.416 26.219 8.531 1 94.88 170 SER A CA 1
ATOM 1254 C C . SER A 1 170 ? -0.017 27.031 9.758 1 94.88 170 SER A C 1
ATOM 1256 O O . SER A 1 170 ? 0.306 26.469 10.805 1 94.88 170 SER A O 1
ATOM 1258 N N . GLY A 1 171 ? -0.066 28.328 9.633 1 95.06 171 GLY A N 1
ATOM 1259 C CA . GLY A 1 171 ? 0.139 29.203 10.773 1 95.06 171 GLY A CA 1
ATOM 1260 C C . GLY A 1 171 ? -1.143 29.516 11.523 1 95.06 171 GLY A C 1
ATOM 1261 O O . GLY A 1 171 ? -2.23 29.125 11.102 1 95.06 171 GLY A O 1
ATOM 1262 N N . PRO A 1 172 ? -0.995 30.203 12.641 1 95.94 172 PRO A N 1
ATOM 1263 C CA . PRO A 1 172 ? -2.162 30.469 13.484 1 95.94 172 PRO A CA 1
ATOM 1264 C C . PRO A 1 172 ? -3.256 31.234 12.75 1 95.94 172 PRO A C 1
ATOM 1266 O O . PRO A 1 172 ? -4.441 30.938 12.906 1 95.94 172 PRO A O 1
ATOM 1269 N N . THR A 1 173 ? -2.885 32.219 11.953 1 96.06 173 THR A N 1
ATOM 1270 C CA . THR A 1 173 ? -3.863 33 11.227 1 96.06 173 THR A CA 1
ATOM 1271 C C . THR A 1 173 ? -4.656 32.156 10.25 1 96.06 173 THR A C 1
ATOM 1273 O O . THR A 1 173 ? -5.887 32.219 10.211 1 96.06 173 THR A O 1
ATOM 1276 N N . TYR A 1 174 ? -3.953 31.406 9.516 1 96.81 174 TYR A N 1
ATOM 1277 C CA . TYR A 1 174 ? -4.602 30.516 8.555 1 96.81 174 TYR A CA 1
ATOM 1278 C C . TYR A 1 174 ? -5.48 29.484 9.273 1 96.81 174 TYR A C 1
ATOM 1280 O O . TYR A 1 174 ? -6.605 29.219 8.836 1 96.81 174 TYR A O 1
ATOM 1288 N N . ILE A 1 175 ? -4.992 28.875 10.352 1 97.88 175 ILE A N 1
ATOM 1289 C CA . ILE A 1 175 ? -5.727 27.844 11.062 1 97.88 175 ILE A CA 1
ATOM 1290 C C . ILE A 1 175 ? -7.051 28.406 11.578 1 97.88 175 ILE A C 1
ATOM 1292 O O . ILE A 1 175 ? -8.086 27.734 11.492 1 97.88 175 ILE A O 1
ATOM 1296 N N . ARG A 1 176 ? -6.996 29.641 12.117 1 97.5 176 ARG A N 1
ATOM 1297 C CA . ARG A 1 176 ? -8.219 30.266 12.602 1 97.5 176 ARG A CA 1
ATOM 1298 C C . ARG A 1 176 ? -9.242 30.406 11.477 1 97.5 176 ARG A C 1
ATOM 1300 O O . ARG A 1 176 ? -10.422 30.094 11.664 1 97.5 176 ARG A O 1
ATOM 1307 N N . TRP A 1 177 ? -8.742 30.859 10.375 1 97.88 177 TRP A N 1
ATOM 1308 C CA . TRP A 1 177 ? -9.602 31.047 9.211 1 97.88 177 TRP A CA 1
ATOM 1309 C C . TRP A 1 177 ? -10.141 29.703 8.719 1 97.88 177 TRP A C 1
ATOM 1311 O O . TRP A 1 177 ? -11.328 29.578 8.422 1 97.88 177 TRP A O 1
ATOM 1321 N N . ALA A 1 178 ? -9.266 28.734 8.602 1 98.56 178 ALA A N 1
ATOM 1322 C CA . ALA A 1 178 ? -9.648 27.406 8.148 1 98.56 178 ALA A CA 1
ATOM 1323 C C . ALA A 1 178 ? -10.719 26.797 9.055 1 98.56 178 ALA A C 1
ATOM 1325 O O . ALA A 1 178 ? -11.688 26.203 8.578 1 98.56 178 ALA A O 1
ATOM 1326 N N . ARG A 1 179 ? -10.5 26.938 10.344 1 98.62 179 ARG A N 1
ATOM 1327 C CA . ARG A 1 179 ? -11.477 26.422 11.305 1 98.62 179 ARG A CA 1
ATOM 1328 C C . ARG A 1 179 ? -12.844 27.047 11.086 1 98.62 179 ARG A C 1
ATOM 1330 O O . ARG A 1 179 ? -13.867 26.359 11.18 1 98.62 179 ARG A O 1
ATOM 1337 N N . GLU A 1 180 ? -12.844 28.297 10.852 1 98.69 180 GLU A N 1
ATOM 1338 C CA . GLU A 1 180 ? -14.102 28.984 10.57 1 98.69 180 GLU A CA 1
ATOM 1339 C C . GLU A 1 180 ? -14.781 28.422 9.328 1 98.69 180 GLU A C 1
ATOM 1341 O O . GLU A 1 180 ? -15.992 28.188 9.336 1 98.69 180 GLU A O 1
ATOM 1346 N N . GLN A 1 181 ? -14.047 28.234 8.211 1 98.81 181 GLN A N 1
ATOM 1347 C CA . GLN A 1 181 ? -14.609 27.688 6.977 1 98.81 181 GLN A CA 1
ATOM 1348 C C . GLN A 1 181 ? -15.133 26.281 7.195 1 98.81 181 GLN A C 1
ATOM 1350 O O . GLN A 1 181 ? -16.219 25.938 6.707 1 98.81 181 GLN A O 1
ATOM 1355 N N . VAL A 1 182 ? -14.383 25.422 7.93 1 98.94 182 VAL A N 1
ATOM 1356 C CA . VAL A 1 182 ? -14.797 24.047 8.242 1 98.94 182 VAL A CA 1
ATOM 1357 C C . VAL A 1 182 ? -16.094 24.078 9.039 1 98.94 182 VAL A C 1
ATOM 1359 O O . VAL A 1 182 ? -17.016 23.297 8.766 1 98.94 182 VAL A O 1
ATOM 1362 N N . ALA A 1 183 ? -16.188 25 10.008 1 98.88 183 ALA A N 1
ATOM 1363 C CA . ALA A 1 183 ? -17.391 25.125 10.836 1 98.88 183 ALA A CA 1
ATOM 1364 C C . ALA A 1 183 ? -18.594 25.516 10 1 98.88 183 ALA A C 1
ATOM 1366 O O . ALA A 1 183 ? -19.703 25.031 10.219 1 98.88 183 ALA A O 1
ATOM 1367 N N . ILE A 1 184 ? -18.406 26.438 9.078 1 98.88 184 ILE A N 1
ATOM 1368 C CA . ILE A 1 184 ? -19.484 26.859 8.188 1 98.88 184 ILE A CA 1
ATOM 1369 C C . ILE A 1 184 ? -20 25.656 7.391 1 98.88 184 ILE A C 1
ATOM 1371 O O . ILE A 1 184 ? -21.203 25.469 7.27 1 98.88 184 ILE A O 1
ATOM 1375 N N . GLY A 1 185 ? -19.094 24.875 6.84 1 98.88 185 GLY A N 1
ATOM 1376 C CA . GLY A 1 185 ? -19.469 23.688 6.113 1 98.88 185 GLY A CA 1
ATOM 1377 C C . GLY A 1 185 ? -20.234 22.688 6.965 1 98.88 185 GLY A C 1
ATOM 1378 O O . GLY A 1 185 ? -21.234 22.109 6.523 1 98.88 185 GLY A O 1
ATOM 1379 N N . ALA A 1 186 ? -19.688 22.438 8.18 1 98.88 186 ALA A N 1
ATOM 1380 C CA . ALA A 1 186 ? -20.328 21.516 9.102 1 98.88 186 ALA A CA 1
ATOM 1381 C C . ALA A 1 186 ? -21.75 21.969 9.445 1 98.88 186 ALA A C 1
ATOM 1383 O O . ALA A 1 186 ? -22.672 21.156 9.453 1 98.88 186 ALA A O 1
ATOM 1384 N N . ALA A 1 187 ? -21.906 23.234 9.719 1 98.75 187 ALA A N 1
ATOM 1385 C CA . ALA A 1 187 ? -23.203 23.797 10.047 1 98.75 187 ALA A CA 1
ATOM 1386 C C . ALA A 1 187 ? -24.188 23.609 8.898 1 98.75 187 ALA A C 1
ATOM 1388 O O . ALA A 1 187 ? -25.359 23.266 9.117 1 98.75 187 ALA A O 1
ATOM 1389 N N . ALA A 1 188 ? -23.766 23.844 7.758 1 98.5 188 ALA A N 1
ATOM 1390 C CA . ALA A 1 188 ? -24.625 23.719 6.574 1 98.5 188 ALA A CA 1
ATOM 1391 C C . ALA A 1 188 ? -25.125 22.281 6.43 1 98.5 188 ALA A C 1
ATOM 1393 O O . ALA A 1 188 ? -26.219 22.062 5.906 1 98.5 188 ALA A O 1
ATOM 1394 N N . ALA A 1 189 ? -24.359 21.344 6.863 1 98.5 189 ALA A N 1
ATOM 1395 C CA . ALA A 1 189 ? -24.734 19.938 6.766 1 98.5 189 ALA A CA 1
ATOM 1396 C C . ALA A 1 189 ? -25.359 19.438 8.062 1 98.5 189 ALA A C 1
ATOM 1398 O O . ALA A 1 189 ? -25.656 18.25 8.203 1 98.5 189 ALA A O 1
ATOM 1399 N N . ASN A 1 190 ? -25.516 20.266 9.07 1 98.56 190 ASN A N 1
ATOM 1400 C CA . ASN A 1 190 ? -26.109 19.953 10.367 1 98.56 190 ASN A CA 1
ATOM 1401 C C . ASN A 1 190 ? -25.328 18.844 11.078 1 98.56 190 ASN A C 1
ATOM 1403 O O . ASN A 1 190 ? -25.922 17.844 11.523 1 98.56 190 ASN A O 1
ATOM 1407 N N . ARG A 1 191 ? -24.062 19.016 11.094 1 98.06 191 ARG A N 1
ATOM 1408 C CA . ARG A 1 191 ? -23.219 18.047 11.789 1 98.06 191 ARG A CA 1
ATOM 1409 C C . ARG A 1 191 ? -22.219 18.766 12.695 1 98.06 191 ARG A C 1
ATOM 1411 O O . ARG A 1 191 ? -22.031 19.969 12.594 1 98.06 191 ARG A O 1
ATOM 1418 N N . ASP A 1 192 ? -21.594 18.062 13.602 1 98.5 192 ASP A N 1
ATOM 1419 C CA . ASP A 1 192 ? -20.547 18.594 14.453 1 98.5 192 ASP A CA 1
ATOM 1420 C C . ASP A 1 192 ? -19.297 18.938 13.641 1 98.5 192 ASP A C 1
ATOM 1422 O O . ASP A 1 192 ? -19 18.266 12.648 1 98.5 192 ASP A O 1
ATOM 1426 N N . VAL A 1 193 ? -18.625 19.969 14.023 1 98.69 193 VAL A N 1
ATOM 1427 C CA . VAL A 1 193 ? -17.375 20.344 13.367 1 98.69 193 VAL A CA 1
ATOM 1428 C C . VAL A 1 193 ? -16.359 19.219 13.523 1 98.69 193 VAL A C 1
ATOM 1430 O O . VAL A 1 193 ? -16.047 18.797 14.641 1 98.69 193 VAL A O 1
ATOM 1433 N N . PRO A 1 194 ? -15.883 18.688 12.461 1 98.81 194 PRO A N 1
ATOM 1434 C CA . PRO A 1 194 ? -14.883 17.625 12.578 1 98.81 194 PRO A CA 1
ATOM 1435 C C . PRO A 1 194 ? -13.547 18.125 13.125 1 98.81 194 PRO A C 1
ATOM 1437 O O . PRO A 1 194 ? -13.25 19.328 13.039 1 98.81 194 PRO A O 1
ATOM 1440 N N . PRO A 1 195 ? -12.797 17.219 13.711 1 98.75 195 PRO A N 1
ATOM 1441 C CA . PRO A 1 195 ? -11.477 17.625 14.203 1 98.75 195 PRO A CA 1
ATOM 1442 C C . PRO A 1 195 ? -10.539 18.062 13.078 1 98.75 195 PRO A C 1
ATOM 1444 O O . PRO A 1 195 ? -10.672 17.578 11.945 1 98.75 195 PRO A O 1
ATOM 1447 N N . ILE A 1 196 ? -9.617 18.938 13.43 1 98.81 196 ILE A N 1
ATOM 1448 C CA . ILE A 1 196 ? -8.625 19.453 12.5 1 98.81 196 ILE A CA 1
ATOM 1449 C C . ILE A 1 196 ? -7.223 19.094 12.984 1 98.81 196 ILE A C 1
ATOM 1451 O O . ILE A 1 196 ? -6.875 19.344 14.141 1 98.81 196 ILE A O 1
ATOM 1455 N N . THR A 1 197 ? -6.461 18.438 12.172 1 98.75 197 THR A N 1
ATOM 1456 C CA . THR A 1 197 ? -5.031 18.25 12.383 1 98.75 197 THR A CA 1
ATOM 1457 C C . THR A 1 197 ? -4.227 19.109 11.414 1 98.75 197 THR A C 1
ATOM 1459 O O . THR A 1 197 ? -4.527 19.156 10.219 1 98.75 197 THR A O 1
ATOM 1462 N N . ALA A 1 198 ? -3.248 19.812 11.945 1 98.38 198 ALA A N 1
ATOM 1463 C CA . ALA A 1 198 ? -2.35 20.609 11.109 1 98.38 198 ALA A CA 1
ATOM 1464 C C . ALA A 1 198 ? -0.937 20.031 11.125 1 98.38 198 ALA A C 1
ATOM 1466 O O . ALA A 1 198 ? -0.397 19.719 12.188 1 98.38 198 ALA A O 1
ATOM 1467 N N . PHE A 1 199 ? -0.397 19.781 9.938 1 97.31 199 PHE A N 1
ATOM 1468 C CA . PHE A 1 199 ? 1.021 19.453 9.859 1 97.31 199 PHE A CA 1
ATOM 1469 C C . PHE A 1 199 ? 1.876 20.703 10.07 1 97.31 199 PHE A C 1
ATOM 1471 O O . PHE A 1 199 ? 1.48 21.812 9.688 1 97.31 199 PHE A O 1
ATOM 1478 N N . VAL A 1 200 ? 2.992 20.531 10.656 1 97.25 200 VAL A N 1
ATOM 1479 C CA . VAL A 1 200 ? 3.852 21.641 11.047 1 97.25 200 VAL A CA 1
ATOM 1480 C C . VAL A 1 200 ? 5.309 21.297 10.742 1 97.25 200 VAL A C 1
ATOM 1482 O O . VAL A 1 200 ? 5.797 20.234 11.133 1 97.25 200 VAL A O 1
ATOM 1485 N N . LEU A 1 201 ? 5.992 22.188 9.992 1 97 201 LEU A N 1
ATOM 1486 C CA . LEU A 1 201 ? 7.445 22.094 9.922 1 97 201 LEU A CA 1
ATOM 1487 C C . LEU A 1 201 ? 8.078 22.531 11.242 1 97 201 LEU A C 1
ATOM 1489 O O . LEU A 1 201 ? 7.809 23.625 11.742 1 97 201 LEU A O 1
ATOM 1493 N N . ALA A 1 202 ? 8.914 21.656 11.797 1 97.56 202 ALA A N 1
ATOM 1494 C CA . ALA A 1 202 ? 9.352 21.984 13.156 1 97.56 202 ALA A CA 1
ATOM 1495 C C . ALA A 1 202 ? 10.82 21.641 13.352 1 97.56 202 ALA A C 1
ATOM 1497 O O . ALA A 1 202 ? 11.312 20.656 12.789 1 97.56 202 ALA A O 1
ATOM 1498 N N . SER A 1 203 ? 11.516 22.375 14.109 1 98.06 203 SER A N 1
ATOM 1499 C CA . SER A 1 203 ? 12.891 22.156 14.539 1 98.06 203 SER A CA 1
ATOM 1500 C C . SER A 1 203 ? 13.164 22.781 15.898 1 98.06 203 SER A C 1
ATOM 1502 O O . SER A 1 203 ? 12.875 23.953 16.109 1 98.06 203 SER A O 1
ATOM 1504 N N . VAL A 1 204 ? 13.672 22.016 16.844 1 97.94 204 VAL A N 1
ATOM 1505 C CA . VAL A 1 204 ? 13.992 22.516 18.172 1 97.94 204 VAL A CA 1
ATOM 1506 C C . VAL A 1 204 ? 15.508 22.516 18.359 1 97.94 204 VAL A C 1
ATOM 1508 O O . VAL A 1 204 ? 16.188 21.562 18.016 1 97.94 204 VAL A O 1
ATOM 1511 N N . GLY A 1 205 ? 16.078 23.562 18.844 1 97.12 205 GLY A N 1
ATOM 1512 C CA . GLY A 1 205 ? 17.5 23.75 19.094 1 97.12 205 GLY A CA 1
ATOM 1513 C C . GLY A 1 205 ? 17.891 25.219 19.219 1 97.12 205 GLY A C 1
ATOM 1514 O O . GLY A 1 205 ? 17.078 26.031 19.656 1 97.12 205 GLY A O 1
ATOM 1515 N N . GLU A 1 206 ? 19.219 25.469 18.953 1 96.69 206 GLU A N 1
ATOM 1516 C CA . GLU A 1 206 ? 19.656 26.859 18.844 1 96.69 206 GLU A CA 1
ATOM 1517 C C . GLU A 1 206 ? 18.859 27.609 17.781 1 96.69 206 GLU A C 1
ATOM 1519 O O . GLU A 1 206 ? 18.656 27.094 16.672 1 96.69 206 GLU A O 1
ATOM 1524 N N . GLU A 1 207 ? 18.422 28.75 18.125 1 95.19 207 GLU A N 1
ATOM 1525 C CA . GLU A 1 207 ? 17.422 29.469 17.344 1 95.19 207 GLU A CA 1
ATOM 1526 C C . GLU A 1 207 ? 17.844 29.578 15.875 1 95.19 207 GLU A C 1
ATOM 1528 O O . GLU A 1 207 ? 17.109 29.156 14.977 1 95.19 207 GLU A O 1
ATOM 1533 N N . ALA A 1 208 ? 19.031 30.109 15.625 1 96.12 208 ALA A N 1
ATOM 1534 C CA . ALA A 1 208 ? 19.484 30.328 14.258 1 96.12 208 ALA A CA 1
ATOM 1535 C C . ALA A 1 208 ? 19.578 29.016 13.492 1 96.12 208 ALA A C 1
ATOM 1537 O O . ALA A 1 208 ? 19.188 28.938 12.328 1 96.12 208 ALA A O 1
ATOM 1538 N N . ALA A 1 209 ? 20.078 28 14.133 1 96.81 209 ALA A N 1
ATOM 1539 C CA . ALA A 1 209 ? 20.25 26.688 13.516 1 96.81 209 ALA A CA 1
ATOM 1540 C C . ALA A 1 209 ? 18.906 26.047 13.234 1 96.81 209 ALA A C 1
ATOM 1542 O O . ALA A 1 209 ? 18.719 25.422 12.188 1 96.81 209 ALA A O 1
ATOM 1543 N N . ALA A 1 210 ? 18 26.172 14.156 1 97.31 210 ALA A N 1
ATOM 1544 C CA . ALA A 1 210 ? 16.672 25.594 14 1 97.31 210 ALA A CA 1
ATOM 1545 C C . ALA A 1 210 ? 15.922 26.25 12.844 1 97.31 210 ALA A C 1
ATOM 1547 O O . ALA A 1 210 ? 15.273 25.562 12.047 1 97.31 210 ALA A O 1
ATOM 1548 N N . ARG A 1 211 ? 16.016 27.516 12.766 1 96.25 211 ARG A N 1
ATOM 1549 C CA . ARG A 1 211 ? 15.367 28.25 11.688 1 96.25 211 ARG A CA 1
ATOM 1550 C C . ARG A 1 211 ? 15.969 27.875 10.336 1 96.25 211 ARG A C 1
ATOM 1552 O O . ARG A 1 211 ? 15.242 27.734 9.344 1 96.25 211 ARG A O 1
ATOM 1559 N N . ASP A 1 212 ? 17.25 27.75 10.328 1 97 212 ASP A N 1
ATOM 1560 C CA . ASP A 1 212 ? 17.938 27.344 9.102 1 97 212 ASP A CA 1
ATOM 1561 C C . ASP A 1 212 ? 17.5 25.953 8.664 1 97 212 ASP A C 1
ATOM 1563 O O . ASP A 1 212 ? 17.359 25.688 7.469 1 97 212 ASP A O 1
ATOM 1567 N N . ALA A 1 213 ? 17.266 25.109 9.594 1 96.62 213 ALA A N 1
ATOM 1568 C CA . ALA A 1 213 ? 16.938 23.703 9.32 1 96.62 213 ALA A CA 1
ATOM 1569 C C . ALA A 1 213 ? 15.609 23.594 8.57 1 96.62 213 ALA A C 1
ATOM 1571 O O . ALA A 1 213 ? 15.422 22.672 7.77 1 96.62 213 ALA A O 1
ATOM 1572 N N . VAL A 1 214 ? 14.672 24.484 8.781 1 96.25 214 VAL A N 1
ATOM 1573 C CA . VAL A 1 214 ? 13.352 24.375 8.18 1 96.25 214 VAL A CA 1
ATOM 1574 C C . VAL A 1 214 ? 13.258 25.297 6.957 1 96.25 214 VAL A C 1
ATOM 1576 O O . VAL A 1 214 ? 12.273 25.266 6.223 1 96.25 214 VAL A O 1
ATOM 1579 N N . SER A 1 215 ? 14.266 26.109 6.707 1 95.69 215 SER A N 1
ATOM 1580 C CA . SER A 1 215 ? 14.18 27.203 5.754 1 95.69 215 SER A CA 1
ATOM 1581 C C . SER A 1 215 ? 13.938 26.703 4.34 1 95.69 215 SER A C 1
ATOM 1583 O O . SER A 1 215 ? 13.094 27.234 3.615 1 95.69 215 SER A O 1
ATOM 1585 N N . ASP A 1 216 ? 14.672 25.656 3.953 1 93.81 216 ASP A N 1
ATOM 1586 C CA . ASP A 1 216 ? 14.531 25.125 2.604 1 93.81 216 ASP A CA 1
ATOM 1587 C C . ASP A 1 216 ? 13.133 24.547 2.389 1 93.81 216 ASP A C 1
ATOM 1589 O O . ASP A 1 216 ? 12.531 24.75 1.33 1 93.81 216 ASP A O 1
ATOM 1593 N N . ALA A 1 217 ? 12.656 23.812 3.359 1 92.56 217 ALA A N 1
ATOM 1594 C CA . ALA A 1 217 ? 11.312 23.25 3.268 1 92.56 217 ALA A CA 1
ATOM 1595 C C . ALA A 1 217 ? 10.25 24.344 3.188 1 92.56 217 ALA A C 1
ATOM 1597 O O . ALA A 1 217 ? 9.328 24.266 2.375 1 92.56 217 ALA A O 1
ATOM 1598 N N . VAL A 1 218 ? 10.398 25.359 3.984 1 94.25 218 VAL A N 1
ATOM 1599 C CA . VAL A 1 218 ? 9.469 26.484 3.967 1 94.25 218 VAL A CA 1
ATOM 1600 C C . VAL A 1 218 ? 9.438 27.109 2.576 1 94.25 218 VAL A C 1
ATOM 1602 O O . VAL A 1 218 ? 8.367 27.344 2.016 1 94.25 218 VAL A O 1
ATOM 1605 N N . THR A 1 219 ? 10.609 27.328 2.047 1 92.94 219 THR A N 1
ATOM 1606 C CA . THR A 1 219 ? 10.711 27.938 0.731 1 92.94 219 THR A CA 1
ATOM 1607 C C . THR A 1 219 ? 10.062 27.062 -0.336 1 92.94 219 THR A C 1
ATOM 1609 O O . THR A 1 219 ? 9.32 27.562 -1.187 1 92.94 219 THR A O 1
ATOM 1612 N N . PHE A 1 220 ? 10.305 25.828 -0.292 1 87.31 220 PHE A N 1
ATOM 1613 C CA . PHE A 1 220 ? 9.766 24.891 -1.263 1 87.31 220 PHE A CA 1
ATOM 1614 C C . PHE A 1 220 ? 8.242 24.906 -1.247 1 87.31 220 PHE A C 1
ATOM 1616 O O . PHE A 1 220 ? 7.605 25.109 -2.281 1 87.31 220 PHE A O 1
ATOM 1623 N N . PHE A 1 221 ? 7.66 24.703 -0.087 1 89.12 221 PHE A N 1
ATOM 1624 C CA . PHE A 1 221 ? 6.211 24.578 0.031 1 89.12 221 PHE A CA 1
ATOM 1625 C C . PHE A 1 221 ? 5.535 25.938 -0.208 1 89.12 221 PHE A C 1
ATOM 1627 O O . PHE A 1 221 ? 4.445 25.984 -0.776 1 89.12 221 PHE A O 1
ATOM 1634 N N . ALA A 1 222 ? 6.148 27 0.262 1 90.75 222 ALA A N 1
ATOM 1635 C CA . ALA A 1 222 ? 5.582 28.312 0.031 1 90.75 222 ALA A CA 1
ATOM 1636 C C . ALA A 1 222 ? 5.496 28.625 -1.462 1 90.75 222 ALA A C 1
ATOM 1638 O O . ALA A 1 222 ? 4.535 29.25 -1.917 1 90.75 222 ALA A O 1
ATOM 1639 N N . THR A 1 223 ? 6.492 28.188 -2.15 1 89.12 223 THR A N 1
ATOM 1640 C CA . THR A 1 223 ? 6.484 28.375 -3.596 1 89.12 223 THR A CA 1
ATOM 1641 C C . THR A 1 223 ? 5.422 27.5 -4.254 1 89.12 223 THR A C 1
ATOM 1643 O O . THR A 1 223 ? 4.637 27.984 -5.074 1 89.12 223 THR A O 1
ATOM 1646 N N . ALA A 1 224 ? 5.359 26.25 -3.846 1 85.06 224 ALA A N 1
ATOM 1647 C CA . ALA A 1 224 ? 4.43 25.281 -4.426 1 85.06 224 ALA A CA 1
ATOM 1648 C C . ALA A 1 224 ? 2.984 25.672 -4.133 1 85.06 224 ALA A C 1
ATOM 1650 O O . ALA A 1 224 ? 2.092 25.422 -4.945 1 85.06 224 ALA A O 1
ATOM 1651 N N . GLU A 1 225 ? 2.773 26.328 -3.012 1 89.06 225 GLU A N 1
ATOM 1652 C CA . GLU A 1 225 ? 1.425 26.625 -2.535 1 89.06 225 GLU A CA 1
ATOM 1653 C C . GLU A 1 225 ? 1.129 28.109 -2.598 1 89.06 225 GLU A C 1
ATOM 1655 O O . GLU A 1 225 ? 0.219 28.609 -1.924 1 89.06 225 GLU A O 1
ATOM 1660 N N . ALA A 1 226 ? 1.812 28.844 -3.393 1 88.5 226 ALA A N 1
ATOM 1661 C CA . ALA A 1 226 ? 1.753 30.312 -3.436 1 88.5 226 ALA A CA 1
ATOM 1662 C C . ALA A 1 226 ? 0.343 30.797 -3.762 1 88.5 226 ALA A C 1
ATOM 1664 O O . ALA A 1 226 ? -0.073 31.859 -3.312 1 88.5 226 ALA A O 1
ATOM 1665 N N . HIS A 1 227 ? -0.416 30 -4.449 1 89.12 227 HIS A N 1
ATOM 1666 C CA . HIS A 1 227 ? -1.724 30.422 -4.945 1 89.12 227 HIS A CA 1
ATOM 1667 C C . HIS A 1 227 ? -2.834 30 -3.984 1 89.12 227 HIS A C 1
ATOM 1669 O O . HIS A 1 227 ? -4.008 30.297 -4.223 1 89.12 227 HIS A O 1
ATOM 1675 N N . THR A 1 228 ? -2.488 29.359 -2.984 1 93.12 228 THR A N 1
ATOM 1676 C CA . THR A 1 228 ? -3.488 28.797 -2.08 1 93.12 228 THR A CA 1
ATOM 1677 C C . THR A 1 228 ? -3.688 29.703 -0.868 1 93.12 228 THR A C 1
ATOM 1679 O O . THR A 1 228 ? -2.869 30.594 -0.606 1 93.12 228 THR A O 1
ATOM 1682 N N . ALA A 1 229 ? -4.746 29.484 -0.1 1 93.94 229 ALA A N 1
ATOM 1683 C CA . ALA A 1 229 ? -5.07 30.25 1.104 1 93.94 229 ALA A CA 1
ATOM 1684 C C . ALA A 1 229 ? -4.02 30.031 2.188 1 93.94 229 ALA A C 1
ATOM 1686 O O . ALA A 1 229 ? -3.889 30.844 3.104 1 93.94 229 ALA A O 1
ATOM 1687 N N . LEU A 1 230 ? -3.219 28.922 2.082 1 91 230 LEU A N 1
ATOM 1688 C CA . LEU A 1 230 ? -2.15 28.672 3.041 1 91 230 LEU A CA 1
ATOM 1689 C C . LEU A 1 230 ? -1.177 29.844 3.096 1 91 230 LEU A C 1
ATOM 1691 O O . LEU A 1 230 ? -0.695 30.203 4.172 1 91 230 LEU A O 1
ATOM 1695 N N . VAL A 1 231 ? -0.901 30.328 1.909 1 90.56 231 VAL A N 1
ATOM 1696 C CA . VAL A 1 231 ? 0.091 31.391 1.806 1 90.56 231 VAL A CA 1
ATOM 1697 C C . VAL A 1 231 ? -0.606 32.75 1.819 1 90.56 231 VAL A C 1
ATOM 1699 O O . VAL A 1 231 ? -0.2 33.656 2.551 1 90.56 231 VAL A O 1
ATOM 1702 N N . THR A 1 232 ? -1.746 32.875 1.125 1 91.38 232 THR A N 1
ATOM 1703 C CA . THR A 1 232 ? -2.367 34.188 0.916 1 91.38 232 THR A CA 1
ATOM 1704 C C . THR A 1 232 ? -3.039 34.688 2.195 1 91.38 232 THR A C 1
ATOM 1706 O O . THR A 1 232 ? -3.24 35.875 2.373 1 91.38 232 THR A O 1
ATOM 1709 N N . ARG A 1 233 ? -3.348 33.75 3.096 1 89.75 233 ARG A N 1
ATOM 1710 C CA . ARG A 1 233 ? -4.004 34.156 4.34 1 89.75 233 ARG A CA 1
ATOM 1711 C C . ARG A 1 233 ? -2.988 34.312 5.469 1 89.75 233 ARG A C 1
ATOM 1713 O O . ARG A 1 233 ? -3.348 34.688 6.586 1 89.75 233 ARG A O 1
ATOM 1720 N N . SER A 1 234 ? -1.779 33.938 5.184 1 86.38 234 SER A N 1
ATOM 1721 C CA . SER A 1 234 ? -0.761 34.062 6.223 1 86.38 234 SER A CA 1
ATOM 1722 C C . SER A 1 234 ? -0.371 35.5 6.469 1 86.38 234 SER A C 1
ATOM 1724 O O . SER A 1 234 ? -0.305 36.312 5.527 1 86.38 234 SER A O 1
ATOM 1726 N N . ARG A 1 235 ? -0.055 35.875 7.734 1 77.56 235 ARG A N 1
ATOM 1727 C CA . ARG A 1 235 ? 0.292 37.25 8.109 1 77.56 235 ARG A CA 1
ATOM 1728 C C . ARG A 1 235 ? 1.788 37.5 7.953 1 77.56 235 ARG A C 1
ATOM 1730 O O . ARG A 1 235 ? 2.213 38.625 7.688 1 77.56 235 ARG A O 1
ATOM 1737 N N . ALA A 1 236 ? 2.6 36.406 8.328 1 81.44 236 ALA A N 1
ATOM 1738 C CA . ALA A 1 236 ? 4.051 36.594 8.258 1 81.44 236 ALA A CA 1
ATOM 1739 C C . ALA A 1 236 ? 4.727 35.281 7.84 1 81.44 236 ALA A C 1
ATOM 1741 O O . ALA A 1 236 ? 4.242 34.188 8.156 1 81.44 236 ALA A O 1
ATOM 1742 N N . PRO A 1 237 ? 5.816 35.5 7.195 1 75 237 PRO A N 1
ATOM 1743 C CA . PRO A 1 237 ? 6.578 34.312 6.809 1 75 237 PRO A CA 1
ATOM 1744 C C . PRO A 1 237 ? 7 33.469 8.008 1 75 237 PRO A C 1
ATOM 1746 O O . PRO A 1 237 ? 7.188 32.25 7.875 1 75 237 PRO A O 1
ATOM 1749 N N . GLY A 1 238 ? 7.152 34.094 9.109 1 80.44 238 GLY A N 1
ATOM 1750 C CA . GLY A 1 238 ? 7.566 33.406 10.312 1 80.44 238 GLY A CA 1
ATOM 1751 C C . GLY A 1 238 ? 6.512 32.438 10.844 1 80.44 238 GLY A C 1
ATOM 1752 O O . GLY A 1 238 ? 6.789 31.625 11.727 1 80.44 238 GLY A O 1
ATOM 1753 N N . GLU A 1 239 ? 5.383 32.406 10.141 1 86.5 239 GLU A N 1
ATOM 1754 C CA . GLU A 1 239 ? 4.277 31.594 10.617 1 86.5 239 GLU A CA 1
ATOM 1755 C C . GLU A 1 239 ? 4.297 30.219 9.961 1 86.5 239 GLU A C 1
ATOM 1757 O O . GLU A 1 239 ? 3.508 29.344 10.32 1 86.5 239 GLU A O 1
ATOM 1762 N N . PHE A 1 240 ? 5.246 30 9.078 1 93.56 240 PHE A N 1
ATOM 1763 C CA . PHE A 1 240 ? 5.176 28.828 8.227 1 93.56 240 PHE A CA 1
ATOM 1764 C C . PHE A 1 240 ? 5.91 27.656 8.859 1 93.56 240 PHE A C 1
ATOM 1766 O O . PHE A 1 240 ? 5.91 26.547 8.312 1 93.56 240 PHE A O 1
ATOM 1773 N N . ALA A 1 241 ? 6.52 27.844 10.039 1 96.25 241 ALA A N 1
ATOM 1774 C CA . ALA A 1 241 ? 7.234 26.781 10.734 1 96.25 241 ALA A CA 1
ATOM 1775 C C . ALA A 1 241 ? 7.355 27.078 12.227 1 96.25 241 ALA A C 1
ATOM 1777 O O . ALA A 1 241 ? 7.188 28.234 12.648 1 96.25 241 ALA A O 1
ATOM 1778 N N . VAL A 1 242 ? 7.527 26.141 12.945 1 97 242 VAL A N 1
ATOM 1779 C CA . VAL A 1 242 ? 7.852 26.234 14.367 1 97 242 VAL A CA 1
ATOM 1780 C C . VAL A 1 242 ? 9.328 25.891 14.578 1 97 242 VAL A C 1
ATOM 1782 O O . VAL A 1 242 ? 9.75 24.766 14.328 1 97 242 VAL A O 1
ATOM 1785 N N . ALA A 1 243 ? 10.133 26.891 15.016 1 97.69 243 ALA A N 1
ATOM 1786 C CA . ALA A 1 243 ? 11.578 26.656 15.117 1 97.69 243 ALA A CA 1
ATOM 1787 C C . ALA A 1 243 ? 12.203 27.547 16.188 1 97.69 243 ALA A C 1
ATOM 1789 O O . ALA A 1 243 ? 11.805 28.703 16.344 1 97.69 243 ALA A O 1
ATOM 1790 N N . GLY A 1 244 ? 13.133 27.094 16.906 1 97.62 244 GLY A N 1
ATOM 1791 C CA . GLY A 1 244 ? 13.859 27.828 17.922 1 97.62 244 GLY A CA 1
ATOM 1792 C C . GLY A 1 244 ? 14.109 27.016 19.188 1 97.62 244 GLY A C 1
ATOM 1793 O O . GLY A 1 244 ? 14.266 25.797 19.125 1 97.62 244 GLY A O 1
ATOM 1794 N N . SER A 1 245 ? 14.242 27.703 20.281 1 97.12 245 SER A N 1
ATOM 1795 C CA . SER A 1 245 ? 14.422 27.047 21.562 1 97.12 245 SER A CA 1
ATOM 1796 C C . SER A 1 245 ? 13.18 26.266 21.969 1 97.12 245 SER A C 1
ATOM 1798 O O . SER A 1 245 ? 12.109 26.453 21.375 1 97.12 245 SER A O 1
ATOM 1800 N N . ALA A 1 246 ? 13.383 25.406 22.953 1 96.75 246 ALA A N 1
ATOM 1801 C CA . ALA A 1 246 ? 12.266 24.594 23.438 1 96.75 246 ALA A CA 1
ATOM 1802 C C . ALA A 1 246 ? 11.102 25.484 23.875 1 96.75 246 ALA A C 1
ATOM 1804 O O . ALA A 1 246 ? 9.938 25.172 23.609 1 96.75 246 ALA A O 1
ATOM 1805 N N . THR A 1 247 ? 11.438 26.547 24.531 1 96.25 247 THR A N 1
ATOM 1806 C CA . THR A 1 247 ? 10.414 27.484 25 1 96.25 247 THR A CA 1
ATOM 1807 C C . THR A 1 247 ? 9.703 28.125 23.812 1 96.25 247 THR A C 1
ATOM 1809 O O . THR A 1 247 ? 8.477 28.25 23.797 1 96.25 247 THR A O 1
ATOM 1812 N N . GLN A 1 248 ? 10.461 28.547 22.844 1 96.12 248 GLN A N 1
ATOM 1813 C CA . GLN A 1 248 ? 9.891 29.156 21.656 1 96.12 248 GLN A CA 1
ATOM 1814 C C . GLN A 1 248 ? 8.984 28.188 20.906 1 96.12 248 GLN A C 1
ATOM 1816 O O . GLN A 1 248 ? 7.883 28.547 20.484 1 96.12 248 GLN A O 1
ATOM 1821 N N . VAL A 1 249 ? 9.5 27.016 20.719 1 97.25 249 VAL A N 1
ATOM 1822 C CA . VAL A 1 249 ? 8.734 25.984 20.016 1 97.25 249 VAL A CA 1
ATOM 1823 C C . VAL A 1 249 ? 7.449 25.688 20.766 1 97.25 249 VAL A C 1
ATOM 1825 O O . VAL A 1 249 ? 6.375 25.594 20.172 1 97.25 249 VAL A O 1
ATOM 1828 N N . ARG A 1 250 ? 7.523 25.547 22.031 1 96.5 250 ARG A N 1
ATOM 1829 C CA . ARG A 1 250 ? 6.344 25.297 22.844 1 96.5 250 ARG A CA 1
ATOM 1830 C C . ARG A 1 250 ? 5.301 26.391 22.656 1 96.5 250 ARG A C 1
ATOM 1832 O O . ARG A 1 250 ? 4.117 26.094 22.484 1 96.5 250 ARG A O 1
ATOM 1839 N N . ASP A 1 251 ? 5.75 27.625 22.766 1 96.12 251 ASP A N 1
ATOM 1840 C CA . ASP A 1 251 ? 4.848 28.75 22.609 1 96.12 251 ASP A CA 1
ATOM 1841 C C . ASP A 1 251 ? 4.199 28.766 21.219 1 96.12 251 ASP A C 1
ATOM 1843 O O . ASP A 1 251 ? 3.01 29.062 21.078 1 96.12 251 ASP A O 1
ATOM 1847 N N . GLN A 1 252 ? 4.98 28.5 20.25 1 96.44 252 GLN A N 1
ATOM 1848 C CA . GLN A 1 252 ? 4.492 28.469 18.875 1 96.44 252 GLN A CA 1
ATOM 1849 C C . GLN A 1 252 ? 3.471 27.359 18.672 1 96.44 252 GLN A C 1
ATOM 1851 O O . GLN A 1 252 ? 2.449 27.547 18.016 1 96.44 252 GLN A O 1
ATOM 1856 N N . LEU A 1 253 ? 3.746 26.156 19.188 1 97.44 253 LEU A N 1
ATOM 1857 C CA . LEU A 1 253 ? 2.809 25.031 19.109 1 97.44 253 LEU A CA 1
ATOM 1858 C C . LEU A 1 253 ? 1.512 25.359 19.844 1 97.44 253 LEU A C 1
ATOM 1860 O O . LEU A 1 253 ? 0.422 25.062 19.359 1 97.44 253 LEU A O 1
ATOM 1864 N N . ALA A 1 254 ? 1.629 25.969 21.031 1 96.69 254 ALA A N 1
ATOM 1865 C CA . ALA A 1 254 ? 0.454 26.375 21.797 1 96.69 254 ALA A CA 1
ATOM 1866 C C . ALA A 1 254 ? -0.406 27.344 20.984 1 96.69 254 ALA A C 1
ATOM 1868 O O . ALA A 1 254 ? -1.637 27.281 21.031 1 96.69 254 ALA A O 1
ATOM 1869 N N . ALA A 1 255 ? 0.239 28.234 20.312 1 96.19 255 ALA A N 1
ATOM 1870 C CA . ALA A 1 255 ? -0.473 29.219 19.5 1 96.19 255 ALA A CA 1
ATOM 1871 C C . ALA A 1 255 ? -1.269 28.531 18.391 1 96.19 255 ALA A C 1
ATOM 1873 O O . ALA A 1 255 ? -2.367 28.984 18.047 1 96.19 255 ALA A O 1
ATOM 1874 N N . LEU A 1 256 ? -0.709 27.531 17.781 1 97.38 256 LEU A N 1
ATOM 1875 C CA . LEU A 1 256 ? -1.403 26.797 16.734 1 97.38 256 LEU A CA 1
ATOM 1876 C C . LEU A 1 256 ? -2.623 26.062 17.297 1 97.38 256 LEU A C 1
ATOM 1878 O O . LEU A 1 256 ? -3.688 26.062 16.672 1 97.38 256 LEU A O 1
ATOM 1882 N N . LEU A 1 257 ? -2.457 25.469 18.438 1 97.38 257 LEU A N 1
ATOM 1883 C CA . LEU A 1 257 ? -3.572 24.797 19.094 1 97.38 257 LEU A CA 1
ATOM 1884 C C . LEU A 1 257 ? -4.656 25.781 19.484 1 97.38 257 LEU A C 1
ATOM 1886 O O . LEU A 1 257 ? -5.844 25.547 19.25 1 97.38 257 LEU A O 1
ATOM 1890 N N . ASP A 1 258 ? -4.25 26.922 20.016 1 96.75 258 ASP A N 1
ATOM 1891 C CA . ASP A 1 258 ? -5.184 27.969 20.422 1 96.75 258 ASP A CA 1
ATOM 1892 C C . ASP A 1 258 ? -5.941 28.531 19.219 1 96.75 258 ASP A C 1
ATOM 1894 O O . ASP A 1 258 ? -7.082 28.969 19.344 1 96.75 258 ASP A O 1
ATOM 1898 N N . ALA A 1 259 ? -5.277 28.453 18.078 1 96.75 259 ALA A N 1
ATOM 1899 C CA . ALA A 1 259 ? -5.871 28.984 16.844 1 96.75 259 ALA A CA 1
ATOM 1900 C C . ALA A 1 259 ? -6.984 28.062 16.344 1 96.75 259 ALA A C 1
ATOM 1902 O O . ALA A 1 259 ? -7.793 28.469 15.508 1 96.75 259 ALA A O 1
ATOM 1903 N N . GLY A 1 260 ? -6.965 26.797 16.812 1 97.56 260 GLY A N 1
ATOM 1904 C CA . GLY A 1 260 ? -8.117 25.984 16.453 1 97.56 260 GLY A CA 1
ATOM 1905 C C . GLY A 1 260 ? -7.742 24.594 15.984 1 97.56 260 GLY A C 1
ATOM 1906 O O . GLY A 1 260 ? -8.617 23.766 15.711 1 97.56 260 GLY A O 1
ATOM 1907 N N . ALA A 1 261 ? -6.465 24.281 15.883 1 98 261 ALA A N 1
ATOM 1908 C CA . ALA A 1 261 ? -6.074 22.906 15.594 1 98 261 ALA A CA 1
ATOM 1909 C C . ALA A 1 261 ? -6.355 22 16.797 1 98 261 ALA A C 1
ATOM 1911 O O . ALA A 1 261 ? -6.074 22.359 17.938 1 98 261 ALA A O 1
ATOM 1912 N N . ASP A 1 262 ? -6.973 20.875 16.5 1 97.88 262 ASP A N 1
ATOM 1913 C CA . ASP A 1 262 ? -7.215 19.906 17.562 1 97.88 262 ASP A CA 1
ATOM 1914 C C . ASP A 1 262 ? -5.965 19.062 17.844 1 97.88 262 ASP A C 1
ATOM 1916 O O . ASP A 1 262 ? -5.777 18.578 18.953 1 97.88 262 ASP A O 1
ATOM 1920 N N . SER A 1 263 ? -5.145 18.828 16.812 1 97.88 263 SER A N 1
ATOM 1921 C CA . SER A 1 263 ? -3.875 18.109 16.922 1 97.88 263 SER A CA 1
ATOM 1922 C C . SER A 1 263 ? -2.869 18.625 15.898 1 97.88 263 SER A C 1
ATOM 1924 O O . SER A 1 263 ? -3.248 19.266 14.914 1 97.88 263 SER A O 1
ATOM 1926 N N . LEU A 1 264 ? -1.619 18.438 16.25 1 98.38 264 LEU A N 1
ATOM 1927 C CA . LEU A 1 264 ? -0.526 18.844 15.367 1 98.38 264 LEU A CA 1
ATOM 1928 C C . LEU A 1 264 ? 0.366 17.672 15.016 1 98.38 264 LEU A C 1
ATOM 1930 O O . LEU A 1 264 ? 0.687 16.844 15.883 1 98.38 264 LEU A O 1
ATOM 1934 N N . GLY A 1 265 ? 0.647 17.469 13.758 1 98.06 265 GLY A N 1
ATOM 1935 C CA . GLY A 1 265 ? 1.674 16.547 13.312 1 98.06 265 GLY A CA 1
ATOM 1936 C C . GLY A 1 265 ? 2.986 17.234 12.977 1 98.06 265 GLY A C 1
ATOM 1937 O O . GLY A 1 265 ? 3.078 17.969 11.992 1 98.06 265 GLY A O 1
ATOM 1938 N N . LEU A 1 266 ? 3.994 16.922 13.695 1 97.69 266 LEU A N 1
ATOM 1939 C CA . LEU A 1 266 ? 5.277 17.609 13.523 1 97.69 266 LEU A CA 1
ATOM 1940 C C . LEU A 1 266 ? 6.137 16.891 12.484 1 97.69 266 LEU A C 1
ATOM 1942 O O . LEU A 1 266 ? 6.484 15.719 12.664 1 97.69 266 LEU A O 1
ATOM 1946 N N . TRP A 1 267 ? 6.391 17.531 11.438 1 97.19 267 TRP A N 1
ATOM 1947 C CA . TRP A 1 267 ? 7.457 17.141 10.523 1 97.19 267 TRP A CA 1
ATOM 1948 C C . TRP A 1 267 ? 8.805 17.688 10.977 1 97.19 267 TRP A C 1
ATOM 1950 O O . TRP A 1 267 ? 9.062 18.891 10.844 1 97.19 267 TRP A O 1
ATOM 1960 N N . LEU A 1 268 ? 9.719 16.875 11.383 1 96.62 268 LEU A N 1
ATOM 1961 C CA . LEU A 1 268 ? 10.875 17.312 12.156 1 96.62 268 LEU A CA 1
ATOM 1962 C C . LEU A 1 268 ? 12.094 17.484 11.25 1 96.62 268 LEU A C 1
ATOM 1964 O O . LEU A 1 268 ? 12.336 16.656 10.367 1 96.62 268 LEU A O 1
ATOM 1968 N N . PHE A 1 269 ? 12.75 18.484 11.555 1 95.5 269 PHE A N 1
ATOM 1969 C CA . PHE A 1 269 ? 13.953 18.828 10.805 1 95.5 269 PHE A CA 1
ATOM 1970 C C . PHE A 1 269 ? 15.133 19.031 11.75 1 95.5 269 PHE A C 1
ATOM 1972 O O . PHE A 1 269 ? 14.953 19.438 12.898 1 95.5 269 PHE A O 1
ATOM 1979 N N . PRO A 1 270 ? 16.453 18.906 11.242 1 94.19 270 PRO A N 1
ATOM 1980 C CA . PRO A 1 270 ? 16.719 18.25 9.953 1 94.19 270 PRO A CA 1
ATOM 1981 C C . PRO A 1 270 ? 16.406 16.75 9.977 1 94.19 270 PRO A C 1
ATOM 1983 O O . PRO A 1 270 ? 16.531 16.109 11.023 1 94.19 270 PRO A O 1
ATOM 1986 N N . PRO A 1 271 ? 16.031 16.219 8.844 1 89 271 PRO A N 1
ATOM 1987 C CA . PRO A 1 271 ? 15.57 14.82 8.82 1 89 271 PRO A CA 1
ATOM 1988 C C . PRO A 1 271 ? 16.625 13.844 9.328 1 89 271 PRO A C 1
ATOM 1990 O O . PRO A 1 271 ? 16.281 12.805 9.906 1 89 271 PRO A O 1
ATOM 1993 N N . GLU A 1 272 ? 17.875 14.18 9.156 1 88.06 272 GLU A N 1
ATOM 1994 C CA . GLU A 1 272 ? 18.953 13.281 9.555 1 88.06 272 GLU A CA 1
ATOM 1995 C C . GLU A 1 272 ? 19.109 13.242 11.07 1 88.06 272 GLU A C 1
ATOM 1997 O O . GLU A 1 272 ? 19.797 12.375 11.609 1 88.06 272 GLU A O 1
ATOM 2002 N N . LYS A 1 273 ? 18.469 14.148 11.781 1 92.38 273 LYS A N 1
ATOM 2003 C CA . LYS A 1 273 ? 18.547 14.203 13.242 1 92.38 273 LYS A CA 1
ATOM 2004 C C . LYS A 1 273 ? 17.188 13.906 13.867 1 92.38 273 LYS A C 1
ATOM 2006 O O . LYS A 1 273 ? 16.844 14.477 14.906 1 92.38 273 LYS A O 1
ATOM 2011 N N . LEU A 1 274 ? 16.438 13.07 13.227 1 94.31 274 LEU A N 1
ATOM 2012 C CA . LEU A 1 274 ? 15.078 12.773 13.648 1 94.31 274 LEU A CA 1
ATOM 2013 C C . LEU A 1 274 ? 15.039 12.305 15.094 1 94.31 274 LEU A C 1
ATOM 2015 O O . LEU A 1 274 ? 14.266 12.828 15.906 1 94.31 274 LEU A O 1
ATOM 2019 N N . ALA A 1 275 ? 15.875 11.352 15.477 1 95.38 275 ALA A N 1
ATOM 2020 C CA . ALA A 1 275 ? 15.859 10.773 16.812 1 95.38 275 ALA A CA 1
ATOM 2021 C C . ALA A 1 275 ? 16.125 11.844 17.875 1 95.38 275 ALA A C 1
ATOM 2023 O O . ALA A 1 275 ? 15.414 11.914 18.875 1 95.38 275 ALA A O 1
ATOM 2024 N N . GLY A 1 276 ? 17.156 12.625 17.609 1 96.69 276 GLY A N 1
ATOM 2025 C CA . GLY A 1 276 ? 17.469 13.703 18.531 1 96.69 276 GLY A CA 1
ATOM 2026 C C . GLY A 1 276 ? 16.344 14.719 18.672 1 96.69 276 GLY A C 1
ATOM 2027 O O . GLY A 1 276 ? 16.078 15.203 19.766 1 96.69 276 GLY A O 1
ATOM 2028 N N . GLN A 1 277 ? 15.711 15.094 17.578 1 97.62 277 GLN A N 1
ATOM 2029 C CA . GLN A 1 277 ? 14.586 16.016 17.594 1 97.62 277 GLN A CA 1
ATOM 2030 C C . GLN A 1 277 ? 13.406 15.445 18.375 1 97.62 277 GLN A C 1
ATOM 2032 O O . GLN A 1 277 ? 12.773 16.156 19.156 1 97.62 277 GLN A O 1
ATOM 2037 N N . LEU A 1 278 ? 13.109 14.141 18.141 1 97.81 278 LEU A N 1
ATOM 2038 C CA . LEU A 1 278 ? 12.047 13.469 18.875 1 97.81 278 LEU A CA 1
ATOM 2039 C C . LEU A 1 278 ? 12.297 13.531 20.375 1 97.81 278 LEU A C 1
ATOM 2041 O O . LEU A 1 278 ? 11.398 13.891 21.141 1 97.81 278 LEU A O 1
ATOM 2045 N N . GLU A 1 279 ? 13.445 13.25 20.797 1 98 279 GLU A N 1
ATOM 2046 C CA . GLU A 1 279 ? 13.805 13.234 22.203 1 98 279 GLU A CA 1
ATOM 2047 C C . GLU A 1 279 ? 13.703 14.625 22.812 1 98 279 GLU A C 1
ATOM 2049 O O . GLU A 1 279 ? 13.164 14.797 23.906 1 98 279 GLU A O 1
ATOM 2054 N N . ARG A 1 280 ? 14.227 15.586 22.078 1 97 280 ARG A N 1
ATOM 2055 C CA . ARG A 1 280 ? 14.211 16.953 22.578 1 97 280 ARG A CA 1
ATOM 2056 C C . ARG A 1 280 ? 12.781 17.469 22.734 1 97 280 ARG A C 1
ATOM 2058 O O . ARG A 1 280 ? 12.445 18.109 23.734 1 97 280 ARG A O 1
ATOM 2065 N N . ILE A 1 281 ? 11.969 17.234 21.781 1 97.38 281 ILE A N 1
ATOM 2066 C CA . ILE A 1 281 ? 10.578 17.688 21.844 1 97.38 281 ILE A CA 1
ATOM 2067 C C . ILE A 1 281 ? 9.859 16.984 23 1 97.38 281 ILE A C 1
ATOM 2069 O O . ILE A 1 281 ? 9.164 17.625 23.781 1 97.38 281 ILE A O 1
ATOM 2073 N N . ALA A 1 282 ? 10.016 15.68 23.078 1 96.88 282 ALA A N 1
ATOM 2074 C CA . ALA A 1 282 ? 9.352 14.891 24.109 1 96.88 282 ALA A CA 1
ATOM 2075 C C . ALA A 1 282 ? 9.766 15.352 25.5 1 96.88 282 ALA A C 1
ATOM 2077 O O . ALA A 1 282 ? 8.938 15.438 26.406 1 96.88 282 ALA A O 1
ATOM 2078 N N . GLN A 1 283 ? 11.016 15.695 25.672 1 95.75 283 GLN A N 1
ATOM 2079 C CA . GLN A 1 283 ? 11.562 16 27 1 95.75 283 GLN A CA 1
ATOM 2080 C C . GLN A 1 283 ? 11.328 17.469 27.359 1 95.75 283 GLN A C 1
ATOM 2082 O O . GLN A 1 283 ? 11 17.781 28.516 1 95.75 283 GLN A O 1
ATOM 2087 N N . ASP A 1 284 ? 11.445 18.297 26.344 1 94.81 284 ASP A N 1
ATOM 2088 C CA . ASP A 1 284 ? 11.562 19.719 26.688 1 94.81 284 ASP A CA 1
ATOM 2089 C C . ASP A 1 284 ? 10.305 20.484 26.266 1 94.81 284 ASP A C 1
ATOM 2091 O O . ASP A 1 284 ? 10.086 21.609 26.719 1 94.81 284 ASP A O 1
ATOM 2095 N N . VAL A 1 285 ? 9.508 19.906 25.391 1 95.06 285 VAL A N 1
ATOM 2096 C CA . VAL A 1 285 ? 8.414 20.672 24.812 1 95.06 285 VAL A CA 1
ATOM 2097 C C . VAL A 1 285 ? 7.074 20.109 25.297 1 95.06 285 VAL A C 1
ATOM 2099 O O . VAL A 1 285 ? 6.246 20.844 25.844 1 95.06 285 VAL A O 1
ATOM 2102 N N . LEU A 1 286 ? 6.859 18.797 25.203 1 92.56 286 LEU A N 1
ATOM 2103 C CA . LEU A 1 286 ? 5.562 18.156 25.391 1 92.56 286 LEU A CA 1
ATOM 2104 C C . LEU A 1 286 ? 5.062 18.328 26.812 1 92.56 286 LEU A C 1
ATOM 2106 O O . LEU A 1 286 ? 3.896 18.672 27.031 1 92.56 286 LEU A O 1
ATOM 2110 N N . PRO A 1 287 ? 5.844 18.062 27.891 1 86.44 287 PRO A N 1
ATOM 2111 C CA . PRO A 1 287 ? 5.348 18.109 29.266 1 86.44 287 PRO A CA 1
ATOM 2112 C C . PRO A 1 287 ? 4.711 19.438 29.625 1 86.44 287 PRO A C 1
ATOM 2114 O O . PRO A 1 287 ? 3.793 19.5 30.453 1 86.44 287 PRO A O 1
ATOM 2117 N N . ARG A 1 288 ? 5.031 20.531 28.984 1 78.19 288 ARG A N 1
ATOM 2118 C CA . ARG A 1 288 ? 4.539 21.844 29.359 1 78.19 288 ARG A CA 1
ATOM 2119 C C . ARG A 1 288 ? 3.377 22.266 28.469 1 78.19 288 ARG A C 1
ATOM 2121 O O . ARG A 1 288 ? 2.771 23.328 28.672 1 78.19 288 ARG A O 1
ATOM 2128 N N . LEU A 1 289 ? 3.188 21.531 27.391 1 83.12 289 LEU A N 1
ATOM 2129 C CA . LEU A 1 289 ? 2.082 21.812 26.484 1 83.12 289 LEU A CA 1
ATOM 2130 C C . LEU A 1 289 ? 0.789 21.188 26.984 1 83.12 289 LEU A C 1
ATOM 2132 O O . LEU A 1 289 ? -0.295 21.734 26.781 1 83.12 289 LEU A O 1
ATOM 2136 N N . THR A 1 290 ? 0.791 19.906 27.469 1 63.03 290 THR A N 1
ATOM 2137 C CA . THR A 1 290 ? -0.354 19.172 27.984 1 63.03 290 THR A CA 1
ATOM 2138 C C . THR A 1 290 ? -0.903 19.844 29.234 1 63.03 290 THR A C 1
ATOM 2140 O O . THR A 1 290 ? -2.094 19.734 29.531 1 63.03 290 THR A O 1
ATOM 2143 N N . THR A 1 291 ? -0.088 20.531 29.984 1 45.44 291 THR A N 1
ATOM 2144 C CA . THR A 1 291 ? -0.542 21.156 31.219 1 45.44 291 THR A CA 1
ATOM 2145 C C . THR A 1 291 ? -1.331 22.438 30.922 1 45.44 291 THR A C 1
ATOM 2147 O O . THR A 1 291 ? -1.963 23 31.812 1 45.44 291 THR A O 1
ATOM 2150 N N . ALA A 1 292 ? -1.275 23.078 29.766 1 42.38 292 ALA A N 1
ATOM 2151 C CA . ALA A 1 292 ? -2.002 24.328 29.562 1 42.38 292 ALA A CA 1
ATOM 2152 C C . ALA A 1 292 ? -3.486 24.062 29.328 1 42.38 292 ALA A C 1
ATOM 2154 O O . ALA A 1 292 ? -4.266 25 29.125 1 42.38 292 ALA A O 1
ATOM 2155 N N . ASN A 1 293 ? -4.121 22.875 28.906 1 36.59 293 ASN A N 1
ATOM 2156 C CA . ASN A 1 293 ? -5.578 22.781 28.953 1 36.59 293 ASN A CA 1
ATOM 2157 C C . ASN A 1 293 ? -6.078 22.531 30.359 1 36.59 293 ASN A C 1
ATOM 2159 O O . ASN A 1 293 ? -5.527 21.688 31.078 1 36.59 293 ASN A O 1
ATOM 2163 N N . MET B 1 1 ? 11.695 -24.906 -5.137 1 91.88 1 MET B N 1
ATOM 2164 C CA . MET B 1 1 ? 11.359 -24.125 -3.953 1 91.88 1 MET B CA 1
ATOM 2165 C C . MET B 1 1 ? 9.852 -24.031 -3.764 1 91.88 1 MET B C 1
ATOM 2167 O O . MET B 1 1 ? 9.109 -23.891 -4.734 1 91.88 1 MET B O 1
ATOM 2171 N N . ILE B 1 2 ? 9.406 -24.234 -2.557 1 97.44 2 ILE B N 1
ATOM 2172 C CA . ILE B 1 2 ? 7.984 -24.203 -2.236 1 97.44 2 ILE B CA 1
ATOM 2173 C C . ILE B 1 2 ? 7.68 -23.016 -1.328 1 97.44 2 ILE B C 1
ATOM 2175 O O . ILE B 1 2 ? 8.312 -22.844 -0.283 1 97.44 2 ILE B O 1
ATOM 2179 N N . GLY B 1 3 ? 6.824 -22.188 -1.787 1 97.88 3 GLY B N 1
ATOM 2180 C CA . GLY B 1 3 ? 6.367 -21.031 -1.019 1 97.88 3 GLY B CA 1
ATOM 2181 C C . GLY B 1 3 ? 4.887 -21.094 -0.693 1 97.88 3 GLY B C 1
ATOM 2182 O O . GLY B 1 3 ? 4.227 -22.109 -0.941 1 97.88 3 GLY B O 1
ATOM 2183 N N . VAL B 1 4 ? 4.387 -20.078 -0.106 1 98.06 4 VAL B N 1
ATOM 2184 C CA . VAL B 1 4 ? 2.994 -19.969 0.318 1 98.06 4 VAL B CA 1
ATOM 2185 C C . VAL B 1 4 ? 2.381 -18.672 -0.227 1 98.06 4 VAL B C 1
ATOM 2187 O O . VAL B 1 4 ? 3.037 -17.641 -0.252 1 98.06 4 VAL B O 1
ATOM 2190 N N . VAL B 1 5 ? 1.151 -18.766 -0.625 1 97.56 5 VAL B N 1
ATOM 2191 C CA . VAL B 1 5 ? 0.413 -17.609 -1.134 1 97.56 5 VAL B CA 1
ATOM 2192 C C . VAL B 1 5 ? -0.624 -17.172 -0.104 1 97.56 5 VAL B C 1
ATOM 2194 O O . VAL B 1 5 ? -1.444 -17.969 0.347 1 97.56 5 VAL B O 1
ATOM 2197 N N . PHE B 1 6 ? -0.502 -15.891 0.302 1 95.69 6 PHE B N 1
ATOM 2198 C CA . PHE B 1 6 ? -1.504 -15.227 1.125 1 95.69 6 PHE B CA 1
ATOM 2199 C C . PHE B 1 6 ? -2.363 -14.289 0.282 1 95.69 6 PHE B C 1
ATOM 2201 O O . PHE B 1 6 ? -2.092 -14.086 -0.903 1 95.69 6 PHE B O 1
ATOM 2208 N N . GLY B 1 7 ? -3.373 -13.656 0.986 1 82.44 7 GLY B N 1
ATOM 2209 C CA . GLY B 1 7 ? -4.23 -12.688 0.322 1 82.44 7 GLY B CA 1
ATOM 2210 C C . GLY B 1 7 ? -5.676 -13.148 0.213 1 82.44 7 GLY B C 1
ATOM 2211 O O . GLY B 1 7 ? -6.266 -13.586 1.2 1 82.44 7 GLY B O 1
ATOM 2212 N N . SER B 1 8 ? -6.504 -12.898 -0.951 1 76.75 8 SER B N 1
ATOM 2213 C CA . SER B 1 8 ? -7.918 -12.984 -1.297 1 76.75 8 SER B CA 1
ATOM 2214 C C . SER B 1 8 ? -8.719 -13.672 -0.194 1 76.75 8 SER B C 1
ATOM 2216 O O . SER B 1 8 ? -9.586 -13.062 0.423 1 76.75 8 SER B O 1
ATOM 2218 N N . LEU B 1 9 ? -8.32 -14.898 0.135 1 82.44 9 LEU B N 1
ATOM 2219 C CA . LEU B 1 9 ? -9.172 -15.664 1.04 1 82.44 9 LEU B CA 1
ATOM 2220 C C . LEU B 1 9 ? -8.562 -15.734 2.434 1 82.44 9 LEU B C 1
ATOM 2222 O O . LEU B 1 9 ? -9.133 -16.359 3.338 1 82.44 9 LEU B O 1
ATOM 2226 N N . THR B 1 10 ? -7.48 -15.078 2.646 1 88.12 10 THR B N 1
ATOM 2227 C CA . THR B 1 10 ? -6.848 -15.016 3.961 1 88.12 10 THR B CA 1
ATOM 2228 C C . THR B 1 10 ? -7.328 -13.789 4.73 1 88.12 10 THR B C 1
ATOM 2230 O O . THR B 1 10 ? -7.047 -12.656 4.332 1 88.12 10 THR B O 1
ATOM 2233 N N . PRO B 1 11 ? -8.016 -14.031 5.816 1 90.44 11 PRO B N 1
ATOM 2234 C CA . PRO B 1 11 ? -8.359 -12.859 6.625 1 90.44 11 PRO B CA 1
ATOM 2235 C C . PRO B 1 11 ? -7.133 -12.023 7.008 1 90.44 11 PRO B C 1
ATOM 2237 O O . PRO B 1 11 ? -6.082 -12.586 7.328 1 90.44 11 PRO B O 1
ATOM 2240 N N . PRO B 1 12 ? -7.312 -10.695 6.91 1 93.31 12 PRO B N 1
ATOM 2241 C CA . PRO B 1 12 ? -6.172 -9.828 7.195 1 93.31 12 PRO B CA 1
ATOM 2242 C C . PRO B 1 12 ? -5.496 -10.156 8.523 1 93.31 12 PRO B C 1
ATOM 2244 O O . PRO B 1 12 ? -4.27 -10.102 8.633 1 93.31 12 PRO B O 1
ATOM 2247 N N . GLU B 1 13 ? -6.234 -10.609 9.539 1 92.19 13 GLU B N 1
ATOM 2248 C CA . GLU B 1 13 ? -5.73 -10.883 10.875 1 92.19 13 GLU B CA 1
ATOM 2249 C C . GLU B 1 13 ? -4.785 -12.078 10.883 1 92.19 13 GLU B C 1
ATOM 2251 O O . GLU B 1 13 ? -4.035 -12.281 11.844 1 92.19 13 GLU B O 1
ATOM 2256 N N . GLU B 1 14 ? -4.789 -12.852 9.836 1 93.06 14 GLU B N 1
ATOM 2257 C CA . GLU B 1 14 ? -4.02 -14.094 9.805 1 93.06 14 GLU B CA 1
ATOM 2258 C C . GLU B 1 14 ? -2.717 -13.906 9.023 1 93.06 14 GLU B C 1
ATOM 2260 O O . GLU B 1 14 ? -1.871 -14.805 9 1 93.06 14 GLU B O 1
ATOM 2265 N N . LEU B 1 15 ? -2.52 -12.773 8.445 1 94.88 15 LEU B N 1
ATOM 2266 C CA . LEU B 1 15 ? -1.375 -12.555 7.566 1 94.88 15 LEU B CA 1
ATOM 2267 C C . LEU B 1 15 ? -0.067 -12.648 8.344 1 94.88 15 LEU B C 1
ATOM 2269 O O . LEU B 1 15 ? 0.828 -13.414 7.977 1 94.88 15 LEU B O 1
ATOM 2273 N N . ALA B 1 16 ? 0.022 -11.898 9.438 1 94.88 16 ALA B N 1
ATOM 2274 C CA . ALA B 1 16 ? 1.272 -11.812 10.188 1 94.88 16 ALA B CA 1
ATOM 2275 C C . ALA B 1 16 ? 1.639 -13.164 10.797 1 94.88 16 ALA B C 1
ATOM 2277 O O . ALA B 1 16 ? 2.756 -13.656 10.609 1 94.88 16 ALA B O 1
ATOM 2278 N N . ARG B 1 17 ? 0.701 -13.781 11.5 1 95.88 17 ARG B N 1
ATOM 2279 C CA . ARG B 1 17 ? 0.951 -15.062 12.148 1 95.88 17 ARG B CA 1
ATOM 2280 C C . ARG B 1 17 ? 1.247 -16.156 11.117 1 95.88 17 ARG B C 1
ATOM 2282 O O . ARG B 1 17 ? 2.123 -16.984 11.328 1 95.88 17 ARG B O 1
ATOM 2289 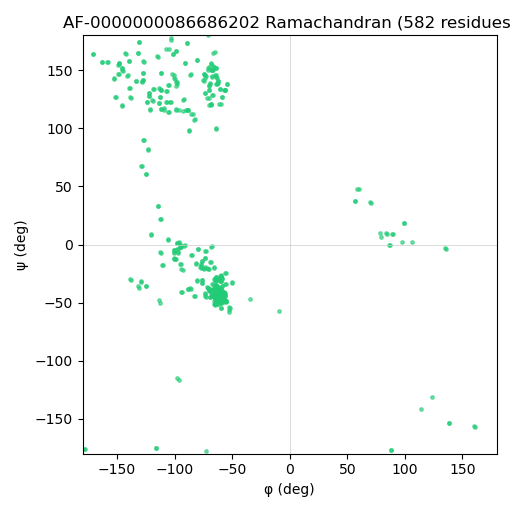N N . GLY B 1 18 ? 0.483 -16.156 10.031 1 97.06 18 GLY B N 1
ATOM 2290 C CA . GLY B 1 18 ? 0.713 -17.125 8.969 1 97.06 18 GLY B CA 1
ATOM 2291 C C . GLY B 1 18 ? 2.088 -17 8.344 1 97.06 18 GLY B C 1
ATOM 2292 O O . GLY B 1 18 ? 2.752 -18.016 8.094 1 97.06 18 GLY B O 1
ATOM 2293 N N . ALA B 1 19 ? 2.506 -15.781 8.086 1 98 19 ALA B N 1
ATOM 2294 C CA . ALA B 1 19 ? 3.812 -15.531 7.484 1 98 19 ALA B CA 1
ATOM 2295 C C . ALA B 1 19 ? 4.941 -15.992 8.398 1 98 19 ALA B C 1
ATOM 2297 O O . ALA B 1 19 ? 5.871 -16.672 7.957 1 98 19 ALA B O 1
ATOM 2298 N N . ALA B 1 20 ? 4.836 -15.648 9.656 1 98.31 20 ALA B N 1
ATOM 2299 C CA . ALA B 1 20 ? 5.848 -16.047 10.633 1 98.31 20 ALA B CA 1
ATOM 2300 C C . ALA B 1 20 ? 5.945 -17.578 10.734 1 98.31 20 ALA B C 1
ATOM 2302 O O . ALA B 1 20 ? 7.043 -18.125 10.781 1 98.31 20 ALA B O 1
ATOM 2303 N N . LEU B 1 21 ? 4.77 -18.188 10.773 1 98.5 21 LEU B N 1
ATOM 2304 C CA . LEU B 1 21 ? 4.723 -19.656 10.859 1 98.5 21 LEU B CA 1
ATOM 2305 C C . LEU B 1 21 ? 5.348 -20.281 9.617 1 98.5 21 LEU B C 1
ATOM 2307 O O . LEU B 1 21 ? 6.102 -21.25 9.727 1 98.5 21 LEU B O 1
ATOM 2311 N N . ALA B 1 22 ? 5.047 -19.766 8.422 1 98.38 22 ALA B N 1
ATOM 2312 C CA . ALA B 1 22 ? 5.605 -20.281 7.18 1 98.38 22 ALA B CA 1
ATOM 2313 C C . ALA B 1 22 ? 7.129 -20.219 7.191 1 98.38 22 ALA B C 1
ATOM 2315 O O . ALA B 1 22 ? 7.805 -21.172 6.801 1 98.38 22 ALA B O 1
ATOM 2316 N N . GLU B 1 23 ? 7.676 -19.062 7.656 1 98.44 23 GLU B N 1
ATOM 2317 C CA . GLU B 1 23 ? 9.125 -18.938 7.75 1 98.44 23 GLU B CA 1
ATOM 2318 C C . GLU B 1 23 ? 9.711 -19.953 8.734 1 98.44 23 GLU B C 1
ATOM 2320 O O . GLU B 1 23 ? 10.695 -20.609 8.438 1 98.44 23 GLU B O 1
ATOM 2325 N N . GLN B 1 24 ? 9.094 -20.062 9.891 1 98.31 24 GLN B N 1
ATOM 2326 C CA . GLN B 1 24 ? 9.547 -20.969 10.93 1 98.31 24 GLN B CA 1
ATOM 2327 C C . GLN B 1 24 ? 9.562 -22.422 10.422 1 98.31 24 GLN B C 1
ATOM 2329 O O . GLN B 1 24 ? 10.445 -23.203 10.789 1 98.31 24 GLN B O 1
ATOM 2334 N N . LEU B 1 25 ? 8.602 -22.734 9.602 1 98 25 LEU B N 1
ATOM 2335 C CA . LEU B 1 25 ? 8.406 -24.109 9.141 1 98 25 LEU B CA 1
ATOM 2336 C C . LEU B 1 25 ? 9.281 -24.406 7.93 1 98 25 LEU B C 1
ATOM 2338 O O . LEU B 1 25 ? 9.289 -25.531 7.426 1 98 25 LEU B O 1
ATOM 2342 N N . GLY B 1 26 ? 9.938 -23.391 7.355 1 96.69 26 GLY B N 1
ATOM 2343 C CA . GLY B 1 26 ? 10.961 -23.641 6.352 1 96.69 26 GLY B CA 1
ATOM 2344 C C . GLY B 1 26 ? 10.461 -23.469 4.934 1 96.69 26 GLY B C 1
ATOM 2345 O O . GLY B 1 26 ? 11.07 -23.969 3.986 1 96.69 26 GLY B O 1
ATOM 2346 N N . PHE B 1 27 ? 9.383 -22.797 4.715 1 97.81 27 PHE B N 1
ATOM 2347 C CA . PHE B 1 27 ? 8.961 -22.438 3.365 1 97.81 27 PHE B CA 1
ATOM 2348 C C . PHE B 1 27 ? 9.945 -21.453 2.734 1 97.81 27 PHE B C 1
ATOM 2350 O O . PHE B 1 27 ? 10.586 -20.672 3.439 1 97.81 27 PHE B O 1
ATOM 2357 N N . GLY B 1 28 ? 10.023 -21.438 1.432 1 97.12 28 GLY B N 1
ATOM 2358 C CA . GLY B 1 28 ? 11.125 -20.766 0.762 1 97.12 28 GLY B CA 1
ATOM 2359 C C . GLY B 1 28 ? 10.797 -19.344 0.366 1 97.12 28 GLY B C 1
ATOM 2360 O O . GLY B 1 28 ? 11.703 -18.531 0.122 1 97.12 28 GLY B O 1
ATOM 2361 N N . GLU B 1 29 ? 9.516 -19.016 0.259 1 98.19 29 GLU B N 1
ATOM 2362 C CA . GLU B 1 29 ? 9.094 -17.672 -0.109 1 98.19 29 GLU B CA 1
ATOM 2363 C C . GLU B 1 29 ? 7.625 -17.438 0.225 1 98.19 29 GLU B C 1
ATOM 2365 O O . GLU B 1 29 ? 6.875 -18.406 0.438 1 98.19 29 GLU B O 1
ATOM 2370 N N . LEU B 1 30 ? 7.266 -16.25 0.373 1 98.56 30 LEU B N 1
ATOM 2371 C CA . LEU B 1 30 ? 5.875 -15.836 0.536 1 98.56 30 LEU B CA 1
ATOM 2372 C C . LEU B 1 30 ? 5.402 -15.039 -0.676 1 98.56 30 LEU B C 1
ATOM 2374 O O . LEU B 1 30 ? 6.195 -14.359 -1.327 1 98.56 30 LEU B O 1
ATOM 2378 N N . TRP B 1 31 ? 4.16 -15.172 -0.983 1 98.44 31 TRP B N 1
ATOM 2379 C CA . TRP B 1 31 ? 3.498 -14.336 -1.974 1 98.44 31 TRP B CA 1
ATOM 2380 C C . TRP B 1 31 ? 2.211 -13.734 -1.411 1 98.44 31 TRP B C 1
ATOM 2382 O O . TRP B 1 31 ? 1.491 -14.398 -0.658 1 98.44 31 TRP B O 1
ATOM 2392 N N . PHE B 1 32 ? 1.973 -12.555 -1.728 1 97.88 32 PHE B N 1
ATOM 2393 C CA . PHE B 1 32 ? 0.665 -11.953 -1.497 1 97.88 32 PHE B CA 1
ATOM 2394 C C . PHE B 1 32 ? -0.068 -11.727 -2.814 1 97.88 32 PHE B C 1
ATOM 2396 O O . PHE B 1 32 ? 0.385 -10.953 -3.66 1 97.88 32 PHE B O 1
ATOM 2403 N N . SER B 1 33 ? -1.14 -12.359 -3.012 1 96 33 SER B N 1
ATOM 2404 C CA . SER B 1 33 ? -1.953 -12.195 -4.215 1 96 33 SER B CA 1
ATOM 2405 C C . SER B 1 33 ? -2.965 -11.07 -4.051 1 96 33 SER B C 1
ATOM 2407 O O . SER B 1 33 ? -3.863 -11.148 -3.211 1 96 33 SER B O 1
ATOM 2409 N N . GLU B 1 34 ? -2.83 -10.039 -4.84 1 95.5 34 GLU B N 1
ATOM 2410 C CA . GLU B 1 34 ? -3.783 -8.93 -4.777 1 95.5 34 GLU B CA 1
ATOM 2411 C C . GLU B 1 34 ? -4.98 -9.18 -5.688 1 95.5 34 GLU B C 1
ATOM 2413 O O . GLU B 1 34 ? -4.895 -8.977 -6.902 1 95.5 34 GLU B O 1
ATOM 2418 N N . ASP B 1 35 ? -6.004 -9.648 -5.148 1 92.69 35 ASP B N 1
ATOM 2419 C CA . ASP B 1 35 ? -7.289 -9.773 -5.828 1 92.69 35 ASP B CA 1
ATOM 2420 C C . ASP B 1 35 ? -8.211 -8.609 -5.473 1 92.69 35 ASP B C 1
ATOM 2422 O O . ASP B 1 35 ? -8.25 -8.164 -4.32 1 92.69 35 ASP B O 1
ATOM 2426 N N . CYS B 1 36 ? -8.891 -8.125 -6.48 1 93.12 36 CYS B N 1
ATOM 2427 C CA . CYS B 1 36 ? -9.773 -6.992 -6.219 1 93.12 36 CYS B CA 1
ATOM 2428 C C . CYS B 1 36 ? -10.883 -7.379 -5.254 1 93.12 36 CYS B C 1
ATOM 2430 O O . CYS B 1 36 ? -11.43 -8.484 -5.34 1 93.12 36 CYS B O 1
ATOM 2432 N N . PHE B 1 37 ? -11.094 -6.461 -4.426 1 94.31 37 PHE B N 1
ATOM 2433 C CA . PHE B 1 37 ? -12.117 -6.141 -3.436 1 94.31 37 PHE B CA 1
ATOM 2434 C C . PHE B 1 37 ? -11.93 -6.973 -2.174 1 94.31 37 PHE B C 1
ATOM 2436 O O . PHE B 1 37 ? -12.844 -7.102 -1.364 1 94.31 37 PHE B O 1
ATOM 2443 N N . PHE B 1 38 ? -10.773 -7.699 -2.084 1 94.19 38 PHE B N 1
ATOM 2444 C CA . PHE B 1 38 ? -10.406 -8.422 -0.873 1 94.19 38 PHE B CA 1
ATOM 2445 C C . PHE B 1 38 ? -9.453 -7.598 -0.015 1 94.19 38 PHE B C 1
ATOM 2447 O O . PHE B 1 38 ? -9.812 -6.512 0.446 1 94.19 38 PHE B O 1
ATOM 2454 N N . THR B 1 39 ? -8.211 -8.102 0.187 1 93.5 39 THR B N 1
ATOM 2455 C CA . THR B 1 39 ? -7.223 -7.402 0.996 1 93.5 39 THR B CA 1
ATOM 2456 C C . THR B 1 39 ? -6.23 -6.656 0.109 1 93.5 39 THR B C 1
ATOM 2458 O O . THR B 1 39 ? -5.844 -7.148 -0.953 1 93.5 39 THR B O 1
ATOM 2461 N N . GLY B 1 40 ? -5.754 -5.5 0.564 1 95.69 40 GLY B N 1
ATOM 2462 C CA . GLY B 1 40 ? -4.824 -4.688 -0.202 1 95.69 40 GLY B CA 1
ATOM 2463 C C . GLY B 1 40 ? -3.453 -5.316 -0.341 1 95.69 40 GLY B C 1
ATOM 2464 O O . GLY B 1 40 ? -2.926 -5.883 0.617 1 95.69 40 GLY B O 1
ATOM 2465 N N . GLY B 1 41 ? -2.934 -5.195 -1.479 1 97.06 41 GLY B N 1
ATOM 2466 C CA . GLY B 1 41 ? -1.707 -5.891 -1.841 1 97.06 41 GLY B CA 1
ATOM 2467 C C . GLY B 1 41 ? -0.472 -5.301 -1.186 1 97.06 41 GLY B C 1
ATOM 2468 O O . GLY B 1 41 ? 0.396 -6.035 -0.71 1 97.06 41 GLY B O 1
ATOM 2469 N N . LEU B 1 42 ? -0.331 -3.98 -1.172 1 97.94 42 LEU B N 1
ATOM 2470 C CA . LEU B 1 42 ? 0.885 -3.348 -0.671 1 97.94 42 LEU B CA 1
ATOM 2471 C C . LEU B 1 42 ? 0.958 -3.439 0.849 1 97.94 42 LEU B C 1
ATOM 2473 O O . LEU B 1 42 ? 2.014 -3.75 1.406 1 97.94 42 LEU B O 1
ATOM 2477 N N . SER B 1 43 ? -0.172 -3.201 1.495 1 97.38 43 SER B N 1
ATOM 2478 C CA . SER B 1 43 ? -0.192 -3.385 2.943 1 97.38 43 SER B CA 1
ATOM 2479 C C . SER B 1 43 ? 0.014 -4.848 3.318 1 97.38 43 SER B C 1
ATOM 2481 O O . SER B 1 43 ? 0.691 -5.152 4.301 1 97.38 43 SER B O 1
ATOM 2483 N N . GLY B 1 44 ? -0.563 -5.762 2.521 1 97.25 44 GLY B N 1
ATOM 2484 C CA . GLY B 1 44 ? -0.365 -7.184 2.756 1 97.25 44 GLY B CA 1
ATOM 2485 C C . GLY B 1 44 ? 1.084 -7.609 2.629 1 97.25 44 GLY B C 1
ATOM 2486 O O . GLY B 1 44 ? 1.624 -8.266 3.521 1 97.25 44 GLY B O 1
ATOM 2487 N N . LEU B 1 45 ? 1.661 -7.227 1.519 1 98.38 45 LEU B N 1
ATOM 2488 C CA . LEU B 1 45 ? 3.074 -7.527 1.317 1 98.38 45 LEU B CA 1
ATOM 2489 C C . LEU B 1 45 ? 3.918 -6.965 2.455 1 98.38 45 LEU B C 1
ATOM 2491 O O . LEU B 1 45 ? 4.816 -7.637 2.961 1 98.38 45 LEU B O 1
ATOM 2495 N N . THR B 1 46 ? 3.635 -5.734 2.838 1 98 46 THR B N 1
ATOM 2496 C CA . THR B 1 46 ? 4.375 -5.074 3.906 1 98 46 THR B CA 1
ATOM 2497 C C . THR B 1 46 ? 4.246 -5.852 5.215 1 98 46 THR B C 1
ATOM 2499 O O . THR B 1 46 ? 5.23 -6.023 5.941 1 98 46 THR B O 1
ATOM 2502 N N . GLN B 1 47 ? 3.072 -6.344 5.488 1 97.06 47 GLN B N 1
ATOM 2503 C CA . GLN B 1 47 ? 2.84 -7.117 6.703 1 97.06 47 GLN B CA 1
ATOM 2504 C C . GLN B 1 47 ? 3.623 -8.43 6.68 1 97.06 47 GLN B C 1
ATOM 2506 O O . GLN B 1 47 ? 4.18 -8.844 7.699 1 97.06 47 GLN B O 1
ATOM 2511 N N . LEU B 1 48 ? 3.605 -9.086 5.512 1 98.06 48 LEU B N 1
ATOM 2512 C CA . LEU B 1 48 ? 4.383 -10.312 5.387 1 98.06 48 LEU B CA 1
ATOM 2513 C C . LEU B 1 48 ? 5.859 -10.055 5.676 1 98.06 48 LEU B C 1
ATOM 2515 O O . LEU B 1 48 ? 6.488 -10.797 6.43 1 98.06 48 LEU B O 1
ATOM 2519 N N . LEU B 1 49 ? 6.41 -9 5.109 1 98.25 49 LEU B N 1
ATOM 2520 C CA . LEU B 1 49 ? 7.82 -8.656 5.262 1 98.25 49 LEU B CA 1
ATOM 2521 C C . LEU B 1 49 ? 8.133 -8.266 6.703 1 98.25 49 LEU B C 1
ATOM 2523 O O . LEU B 1 49 ? 9.148 -8.688 7.254 1 98.25 49 LEU B O 1
ATOM 2527 N N . ALA B 1 50 ? 7.223 -7.516 7.309 1 96.38 50 ALA B N 1
ATOM 2528 C CA . ALA B 1 50 ? 7.441 -7.016 8.664 1 96.38 50 ALA B CA 1
ATOM 2529 C C . ALA B 1 50 ? 7.359 -8.148 9.688 1 96.38 50 ALA B C 1
ATOM 2531 O O . ALA B 1 50 ? 7.887 -8.031 10.797 1 96.38 50 ALA B O 1
ATOM 2532 N N . SER B 1 51 ? 6.699 -9.258 9.328 1 96.81 51 SER B N 1
ATOM 2533 C CA . SER B 1 51 ? 6.453 -10.352 10.266 1 96.81 51 SER B CA 1
ATOM 2534 C C . SER B 1 51 ? 7.48 -11.469 10.094 1 96.81 51 SER B C 1
ATOM 2536 O O . SER B 1 51 ? 7.344 -12.539 10.695 1 96.81 51 SER B O 1
ATOM 2538 N N . THR B 1 52 ? 8.422 -11.312 9.188 1 98.19 52 THR B N 1
ATOM 2539 C CA . THR B 1 52 ? 9.461 -12.297 8.914 1 98.19 52 THR B CA 1
ATOM 2540 C C . THR B 1 52 ? 10.844 -11.648 8.883 1 98.19 52 THR B C 1
ATOM 2542 O O . THR B 1 52 ? 10.953 -10.422 8.938 1 98.19 52 THR B O 1
ATOM 2545 N N . THR B 1 53 ? 11.914 -12.43 8.766 1 97.31 53 THR B N 1
ATOM 2546 C CA . THR B 1 53 ? 13.25 -11.875 8.938 1 97.31 53 THR B CA 1
ATOM 2547 C C . THR B 1 53 ? 14.117 -12.164 7.711 1 97.31 53 THR B C 1
ATOM 2549 O O . THR B 1 53 ? 14.953 -11.344 7.328 1 97.31 53 THR B O 1
ATOM 2552 N N . THR B 1 54 ? 13.93 -13.344 7.094 1 97.88 54 THR B N 1
ATOM 2553 C CA . THR B 1 54 ? 14.883 -13.742 6.059 1 97.88 54 THR B CA 1
ATOM 2554 C C . THR B 1 54 ? 14.156 -14.156 4.781 1 97.88 54 THR B C 1
ATOM 2556 O O . THR B 1 54 ? 14.672 -13.977 3.68 1 97.88 54 THR B O 1
ATOM 2559 N N . ILE B 1 55 ? 12.969 -14.719 4.91 1 98.19 55 ILE B N 1
ATOM 2560 C CA . ILE B 1 55 ? 12.234 -15.312 3.797 1 98.19 55 ILE B CA 1
ATOM 2561 C C . ILE B 1 55 ? 11.82 -14.219 2.816 1 98.19 55 ILE B C 1
ATOM 2563 O O . ILE B 1 55 ? 11.344 -13.156 3.225 1 98.19 55 ILE B O 1
ATOM 2567 N N . PRO B 1 56 ? 12.094 -14.352 1.508 1 98.56 56 PRO B N 1
ATOM 2568 C CA . PRO B 1 56 ? 11.625 -13.352 0.542 1 98.56 56 PRO B CA 1
ATOM 2569 C C . PRO B 1 56 ? 10.109 -13.352 0.38 1 98.56 56 PRO B C 1
ATOM 2571 O O . PRO B 1 56 ? 9.461 -14.375 0.606 1 98.56 56 PRO B O 1
ATOM 2574 N N . ALA B 1 57 ? 9.586 -12.25 0.079 1 98.62 57 ALA B N 1
ATOM 2575 C CA . ALA B 1 57 ? 8.148 -12.094 -0.142 1 98.62 57 ALA B CA 1
ATOM 2576 C C . ALA B 1 57 ? 7.875 -11.289 -1.408 1 98.62 57 ALA B C 1
ATOM 2578 O O . ALA B 1 57 ? 8.594 -10.336 -1.712 1 98.62 57 ALA B O 1
ATOM 2579 N N . GLY B 1 58 ? 6.867 -11.688 -2.16 1 98.44 58 GLY B N 1
ATOM 2580 C CA . GLY B 1 58 ? 6.531 -11.016 -3.404 1 98.44 58 GLY B CA 1
ATOM 2581 C C . GLY B 1 58 ? 5.074 -10.602 -3.486 1 98.44 58 GLY B C 1
ATOM 2582 O O . GLY B 1 58 ? 4.207 -11.25 -2.9 1 98.44 58 GLY B O 1
ATOM 2583 N N . LEU B 1 59 ? 4.852 -9.5 -4.16 1 98.31 59 LEU B N 1
ATOM 2584 C CA . LEU B 1 59 ? 3.502 -9.125 -4.566 1 98.31 59 LEU B CA 1
ATOM 2585 C C . LEU B 1 59 ? 3.09 -9.852 -5.84 1 98.31 59 LEU B C 1
ATOM 2587 O O . LEU B 1 59 ? 3.67 -9.625 -6.902 1 98.31 59 LEU B O 1
ATOM 2591 N N . GLY B 1 60 ? 2.246 -10.758 -5.824 1 97.38 60 GLY B N 1
ATOM 2592 C CA . GLY B 1 60 ? 1.76 -11.57 -6.926 1 97.38 60 GLY B CA 1
ATOM 2593 C C . GLY B 1 60 ? 0.247 -11.586 -7.039 1 97.38 60 GLY B C 1
ATOM 2594 O O . GLY B 1 60 ? -0.414 -12.461 -6.48 1 97.38 60 GLY B O 1
ATOM 2595 N N . LEU B 1 61 ? -0.365 -10.719 -7.75 1 95.94 61 LEU B N 1
ATOM 2596 C CA . LEU B 1 61 ? 0.249 -9.68 -8.57 1 95.94 61 LEU B CA 1
ATOM 2597 C C . LEU B 1 61 ? -0.531 -8.375 -8.461 1 95.94 61 LEU B C 1
ATOM 2599 O O . LEU B 1 61 ? -1.682 -8.367 -8.023 1 95.94 61 LEU B O 1
ATOM 2603 N N . ALA B 1 62 ? 0.009 -7.281 -8.727 1 96.12 62 ALA B N 1
ATOM 2604 C CA . ALA B 1 62 ? -0.648 -5.98 -8.836 1 96.12 62 ALA B CA 1
ATOM 2605 C C . ALA B 1 62 ? -1.065 -5.699 -10.273 1 96.12 62 ALA B C 1
ATOM 2607 O O . ALA B 1 62 ? -0.254 -5.809 -11.195 1 96.12 62 ALA B O 1
ATOM 2608 N N . SER B 1 63 ? -2.355 -5.398 -10.5 1 97.94 63 SER B N 1
ATOM 2609 C CA . SER B 1 63 ? -2.785 -4.938 -11.812 1 97.94 63 SER B CA 1
ATOM 2610 C C . SER B 1 63 ? -2.143 -3.602 -12.172 1 97.94 63 SER B C 1
ATOM 2612 O O . SER B 1 63 ? -2.127 -2.678 -11.352 1 97.94 63 SER B O 1
ATOM 2614 N N . VAL B 1 64 ? -1.711 -3.461 -13.406 1 98.25 64 VAL B N 1
ATOM 2615 C CA . VAL B 1 64 ? -1.065 -2.236 -13.867 1 98.25 64 VAL B CA 1
ATOM 2616 C C . VAL B 1 64 ? -2.105 -1.129 -14.023 1 98.25 64 VAL B C 1
ATOM 2618 O O . VAL B 1 64 ? -1.757 0.035 -14.227 1 98.25 64 VAL B O 1
ATOM 2621 N N . MET B 1 65 ? -3.406 -1.467 -13.844 1 98.25 65 MET B N 1
ATOM 2622 C CA . MET B 1 65 ? -4.477 -0.517 -14.125 1 98.25 65 MET B CA 1
ATOM 2623 C C . MET B 1 65 ? -4.988 0.123 -12.844 1 98.25 65 MET B C 1
ATOM 2625 O O . MET B 1 65 ? -5.715 1.118 -12.883 1 98.25 65 MET B O 1
ATOM 2629 N N . THR B 1 66 ? -4.605 -0.418 -11.719 1 98.31 66 THR B N 1
ATOM 2630 C CA . THR B 1 66 ? -5.328 -0.07 -10.5 1 98.31 66 THR B CA 1
ATOM 2631 C C . THR B 1 66 ? -4.641 1.082 -9.773 1 98.31 66 THR B C 1
ATOM 2633 O O . THR B 1 66 ? -5.223 1.689 -8.867 1 98.31 66 THR B O 1
ATOM 2636 N N . ARG B 1 67 ? -3.432 1.398 -10.047 1 98.25 67 ARG B N 1
ATOM 2637 C CA . ARG B 1 67 ? -2.686 2.537 -9.523 1 98.25 67 ARG B CA 1
ATOM 2638 C C . ARG B 1 67 ? -1.674 3.047 -10.547 1 98.25 67 ARG B C 1
ATOM 2640 O O . ARG B 1 67 ? -1.319 2.332 -11.492 1 98.25 67 ARG B O 1
ATOM 2647 N N . HIS B 1 68 ? -1.271 4.258 -10.484 1 98.06 68 HIS B N 1
ATOM 2648 C CA . HIS B 1 68 ? -0.238 4.801 -11.359 1 98.06 68 HIS B CA 1
ATOM 2649 C C . HIS B 1 68 ? 1.089 4.074 -11.156 1 98.06 68 HIS B C 1
ATOM 2651 O O . HIS B 1 68 ? 1.473 3.771 -10.023 1 98.06 68 HIS B O 1
ATOM 2657 N N . PRO B 1 69 ? 1.854 3.801 -12.234 1 98.12 69 PRO B N 1
ATOM 2658 C CA . PRO B 1 69 ? 3.098 3.039 -12.109 1 98.12 69 PRO B CA 1
ATOM 2659 C C . PRO B 1 69 ? 4.109 3.709 -11.188 1 98.12 69 PRO B C 1
ATOM 2661 O O . PRO B 1 69 ? 4.879 3.025 -10.508 1 98.12 69 PRO B O 1
ATOM 2664 N N . ALA B 1 70 ? 4.109 5.023 -11.125 1 98 70 ALA B N 1
ATOM 2665 C CA . ALA B 1 70 ? 5.02 5.727 -10.227 1 98 70 ALA B CA 1
ATOM 2666 C C . ALA B 1 70 ? 4.699 5.41 -8.766 1 98 70 ALA B C 1
ATOM 2668 O O . ALA B 1 70 ? 5.602 5.312 -7.934 1 98 70 ALA B O 1
ATOM 2669 N N . ILE B 1 71 ? 3.398 5.246 -8.469 1 98.12 71 ILE B N 1
ATOM 2670 C CA . ILE B 1 71 ? 2.975 4.93 -7.109 1 98.12 71 ILE B CA 1
ATOM 2671 C C . ILE B 1 71 ? 3.443 3.527 -6.734 1 98.12 71 ILE B C 1
ATOM 2673 O O . ILE B 1 71 ? 3.975 3.312 -5.641 1 98.12 71 ILE B O 1
ATOM 2677 N N . LEU B 1 72 ? 3.268 2.633 -7.641 1 98.56 72 LEU B N 1
ATOM 2678 C CA . LEU B 1 72 ? 3.754 1.279 -7.391 1 98.56 72 LEU B CA 1
ATOM 2679 C C . LEU B 1 72 ? 5.266 1.272 -7.199 1 98.56 72 LEU B C 1
ATOM 2681 O O . LEU B 1 72 ? 5.777 0.601 -6.301 1 98.56 72 LEU B O 1
ATOM 2685 N N . ALA B 1 73 ? 5.965 2.01 -8.016 1 98.56 73 ALA B N 1
ATOM 2686 C CA . ALA B 1 73 ? 7.422 2.084 -7.922 1 98.56 73 ALA B CA 1
ATOM 2687 C C . ALA B 1 73 ? 7.852 2.646 -6.57 1 98.56 73 ALA B C 1
ATOM 2689 O O . ALA B 1 73 ? 8.805 2.154 -5.961 1 98.56 73 ALA B O 1
ATOM 2690 N N . MET B 1 74 ? 7.168 3.652 -6.086 1 97.5 74 MET B N 1
ATOM 2691 C CA . MET B 1 74 ? 7.453 4.242 -4.781 1 97.5 74 MET B CA 1
ATOM 2692 C C . MET B 1 74 ? 7.305 3.201 -3.674 1 97.5 74 MET B C 1
ATOM 2694 O O . MET B 1 74 ? 8.172 3.094 -2.801 1 97.5 74 MET B O 1
ATOM 2698 N N . GLU B 1 75 ? 6.195 2.506 -3.736 1 97.94 75 GLU B N 1
ATOM 2699 C CA . GLU B 1 75 ? 5.902 1.481 -2.738 1 97.94 75 GLU B CA 1
ATOM 2700 C C . GLU B 1 75 ? 6.98 0.401 -2.725 1 97.94 75 GLU B C 1
ATOM 2702 O O . GLU B 1 75 ? 7.52 0.069 -1.667 1 97.94 75 GLU B O 1
ATOM 2707 N N . LEU B 1 76 ? 7.312 -0.074 -3.861 1 98.56 76 LEU B N 1
ATOM 2708 C CA . LEU B 1 76 ? 8.273 -1.164 -3.98 1 98.56 76 LEU B CA 1
ATOM 2709 C C . LEU B 1 76 ? 9.68 -0.693 -3.615 1 98.56 76 LEU B C 1
ATOM 2711 O O . LEU B 1 76 ? 10.445 -1.436 -2.998 1 98.56 76 LEU B O 1
ATOM 2715 N N . ALA B 1 77 ? 10.023 0.499 -4.016 1 98.25 77 ALA B N 1
ATOM 2716 C CA . ALA B 1 77 ? 11.336 1.059 -3.686 1 98.25 77 ALA B CA 1
ATOM 2717 C C . ALA B 1 77 ? 11.516 1.17 -2.174 1 98.25 77 ALA B C 1
ATOM 2719 O O . ALA B 1 77 ? 12.547 0.771 -1.637 1 98.25 77 ALA B O 1
ATOM 2720 N N . GLY B 1 78 ? 10.508 1.713 -1.522 1 96.88 78 GLY B N 1
ATOM 2721 C CA . GLY B 1 78 ? 10.57 1.8 -0.072 1 96.88 78 GLY B CA 1
ATOM 2722 C C . GLY B 1 78 ? 10.727 0.448 0.6 1 96.88 78 GLY B C 1
ATOM 2723 O O . GLY B 1 78 ? 11.547 0.293 1.508 1 96.88 78 GLY B O 1
ATOM 2724 N N . LEU B 1 79 ? 9.961 -0.522 0.162 1 97.88 79 LEU B N 1
ATOM 2725 C CA . LEU B 1 79 ? 10.031 -1.861 0.736 1 97.88 79 LEU B CA 1
ATOM 2726 C C . LEU B 1 79 ? 11.398 -2.492 0.482 1 97.88 79 LEU B C 1
ATOM 2728 O O . LEU B 1 79 ? 11.961 -3.143 1.365 1 97.88 79 LEU B O 1
ATOM 2732 N N . ALA B 1 80 ? 11.922 -2.314 -0.719 1 98.25 80 ALA B N 1
ATOM 2733 C CA . ALA B 1 80 ? 13.227 -2.883 -1.07 1 98.25 80 ALA B CA 1
ATOM 2734 C C . ALA B 1 80 ? 14.336 -2.271 -0.225 1 98.25 80 ALA B C 1
ATOM 2736 O O . ALA B 1 80 ? 15.32 -2.941 0.093 1 98.25 80 ALA B O 1
ATOM 2737 N N . ARG B 1 81 ? 14.234 -1.026 0.101 1 97.06 81 ARG B N 1
ATOM 2738 C CA . ARG B 1 81 ? 15.219 -0.372 0.958 1 97.06 81 ARG B CA 1
ATOM 2739 C C . ARG B 1 81 ? 15.102 -0.865 2.396 1 97.06 81 ARG B C 1
ATOM 2741 O O . ARG B 1 81 ? 16.109 -1.056 3.074 1 97.06 81 ARG B O 1
ATOM 2748 N N . MET B 1 82 ? 13.922 -1.093 2.838 1 95.38 82 MET B N 1
ATOM 2749 C CA . MET B 1 82 ? 13.68 -1.538 4.207 1 95.38 82 MET B CA 1
ATOM 2750 C C . MET B 1 82 ? 14.031 -3.014 4.367 1 95.38 82 MET B C 1
ATOM 2752 O O . MET B 1 82 ? 14.438 -3.445 5.445 1 95.38 82 MET B O 1
ATOM 2756 N N . HIS B 1 83 ? 13.828 -3.785 3.332 1 96.88 83 HIS B N 1
ATOM 2757 C CA . HIS B 1 83 ? 14.039 -5.227 3.328 1 96.88 83 HIS B CA 1
ATOM 2758 C C . HIS B 1 83 ? 14.906 -5.656 2.15 1 96.88 83 HIS B C 1
ATOM 2760 O O . HIS B 1 83 ? 14.453 -6.402 1.278 1 96.88 83 HIS B O 1
ATOM 2766 N N . PRO B 1 84 ? 16.172 -5.27 2.158 1 96.69 84 PRO B N 1
ATOM 2767 C CA . PRO B 1 84 ? 17.031 -5.504 1 1 96.69 84 PRO B CA 1
ATOM 2768 C C . PRO B 1 84 ? 17.141 -6.984 0.643 1 96.69 84 PRO B C 1
ATOM 2770 O O . PRO B 1 84 ? 17.391 -7.82 1.52 1 96.69 84 PRO B O 1
ATOM 2773 N N . GLY B 1 85 ? 16.859 -7.227 -0.604 1 97.56 85 GLY B N 1
ATOM 2774 C CA . GLY B 1 85 ? 17.062 -8.562 -1.137 1 97.56 85 GLY B CA 1
ATOM 2775 C C . GLY B 1 85 ? 15.867 -9.484 -0.92 1 97.56 85 GLY B C 1
ATOM 2776 O O . GLY B 1 85 ? 15.875 -10.633 -1.367 1 97.56 85 GLY B O 1
ATOM 2777 N N . ARG B 1 86 ? 14.828 -9.031 -0.3 1 98.31 86 ARG B N 1
ATOM 2778 C CA . ARG B 1 86 ? 13.742 -9.93 0.072 1 98.31 86 ARG B CA 1
ATOM 2779 C C . ARG B 1 86 ? 12.484 -9.625 -0.729 1 98.31 86 ARG B C 1
ATOM 2781 O O . ARG B 1 86 ? 11.5 -10.359 -0.657 1 98.31 86 ARG B O 1
ATOM 2788 N N . VAL B 1 87 ? 12.492 -8.547 -1.49 1 98.62 87 VAL B N 1
ATOM 2789 C CA . VAL B 1 87 ? 11.258 -8.047 -2.096 1 98.62 87 VAL B CA 1
ATOM 2790 C C . VAL B 1 87 ? 11.242 -8.391 -3.584 1 98.62 87 VAL B C 1
ATOM 2792 O O . VAL B 1 87 ? 12.258 -8.242 -4.273 1 98.62 87 VAL B O 1
ATOM 2795 N N . LYS B 1 88 ? 10.141 -8.836 -4.125 1 98.56 88 LYS B N 1
ATOM 2796 C CA . LYS B 1 88 ? 9.844 -8.922 -5.555 1 98.56 88 LYS B CA 1
ATOM 2797 C C . LYS B 1 88 ? 8.383 -8.594 -5.836 1 98.56 88 LYS B C 1
ATOM 2799 O O . LYS B 1 88 ? 7.574 -8.5 -4.91 1 98.56 88 LYS B O 1
ATOM 2804 N N . ALA B 1 89 ? 8.078 -8.344 -7.016 1 98.75 89 ALA B N 1
ATOM 2805 C CA . ALA B 1 89 ? 6.691 -8.047 -7.383 1 98.75 89 ALA B CA 1
ATOM 2806 C C . ALA B 1 89 ? 6.391 -8.508 -8.805 1 98.75 89 ALA B C 1
ATOM 2808 O O . ALA B 1 89 ? 7.277 -8.516 -9.664 1 98.75 89 ALA B O 1
ATOM 2809 N N . ALA B 1 90 ? 5.176 -8.922 -8.984 1 98.81 90 ALA B N 1
ATOM 2810 C CA . ALA B 1 90 ? 4.645 -9.227 -10.312 1 98.81 90 ALA B CA 1
ATOM 2811 C C . ALA B 1 90 ? 3.543 -8.25 -10.703 1 98.81 90 ALA B C 1
ATOM 2813 O O . ALA B 1 90 ? 2.695 -7.895 -9.883 1 98.81 90 ALA B O 1
ATOM 2814 N N . VAL B 1 91 ? 3.605 -7.777 -11.906 1 98.75 91 VAL B N 1
ATOM 2815 C CA . VAL B 1 91 ? 2.531 -6.949 -12.445 1 98.75 91 VAL B CA 1
ATOM 2816 C C . VAL B 1 91 ? 1.868 -7.672 -13.617 1 98.75 91 VAL B C 1
ATOM 2818 O O . VAL B 1 91 ? 2.434 -8.609 -14.18 1 98.75 91 VAL B O 1
ATOM 2821 N N . GLY B 1 92 ? 0.772 -7.324 -13.992 1 98.44 92 GLY B N 1
ATOM 2822 C CA . GLY B 1 92 ? -0.026 -7.816 -15.102 1 98.44 92 GLY B CA 1
ATOM 2823 C C . GLY B 1 92 ? -1.348 -7.086 -15.258 1 98.44 92 GLY B C 1
ATOM 2824 O O . GLY B 1 92 ? -1.579 -6.066 -14.609 1 98.44 92 GLY B O 1
ATOM 2825 N N . LEU B 1 93 ? -2.129 -7.574 -16.203 1 96.62 93 LEU B N 1
ATOM 2826 C CA . LEU B 1 93 ? -3.422 -6.934 -16.406 1 96.62 93 LEU B CA 1
ATOM 2827 C C . LEU B 1 93 ? -4.34 -7.156 -15.211 1 96.62 93 LEU B C 1
ATOM 2829 O O . LEU B 1 93 ? -5.008 -6.227 -14.758 1 96.62 93 LEU B O 1
ATOM 2833 N N . GLY B 1 94 ? -4.309 -8.328 -14.648 1 93.5 94 GLY B N 1
ATOM 2834 C CA . GLY B 1 94 ? -5.266 -8.719 -13.633 1 93.5 94 GLY B CA 1
ATOM 2835 C C . GLY B 1 94 ? -6.531 -9.328 -14.203 1 93.5 94 GLY B C 1
ATOM 2836 O O . GLY B 1 94 ? -6.602 -9.617 -15.398 1 93.5 94 GLY B O 1
ATOM 2837 N N . ASN B 1 95 ? -7.461 -9.648 -13.359 1 91.69 95 ASN B N 1
ATOM 2838 C CA . ASN B 1 95 ? -8.734 -10.258 -13.734 1 91.69 95 ASN B CA 1
ATOM 2839 C C . ASN B 1 95 ? -9.617 -9.289 -14.516 1 91.69 95 ASN B C 1
ATOM 2841 O O . ASN B 1 95 ? -10.008 -8.242 -13.992 1 91.69 95 ASN B O 1
ATOM 2845 N N . ARG B 1 96 ? -9.977 -9.664 -15.719 1 91.5 96 ARG B N 1
ATOM 2846 C CA . ARG B 1 96 ? -10.703 -8.781 -16.625 1 91.5 96 ARG B CA 1
ATOM 2847 C C . ARG B 1 96 ? -12.078 -8.43 -16.062 1 91.5 96 ARG B C 1
ATOM 2849 O O . ARG B 1 96 ? -12.562 -7.309 -16.25 1 91.5 96 ARG B O 1
ATOM 2856 N N . GLN B 1 97 ? -12.719 -9.359 -15.422 1 91.31 97 GLN B N 1
ATOM 2857 C CA . GLN B 1 97 ? -14.039 -9.117 -14.859 1 91.31 97 GLN B CA 1
ATOM 2858 C C . GLN B 1 97 ? -13.992 -8.016 -13.805 1 91.31 97 GLN B C 1
ATOM 2860 O O . GLN B 1 97 ? -14.852 -7.133 -13.781 1 91.31 97 GLN B O 1
ATOM 2865 N N . TRP B 1 98 ? -13.047 -8.086 -12.938 1 93.38 98 TRP B N 1
ATOM 2866 C CA . TRP B 1 98 ? -12.891 -7.078 -11.891 1 93.38 98 TRP B CA 1
ATOM 2867 C C . TRP B 1 98 ? -12.539 -5.723 -12.5 1 93.38 98 TRP B C 1
ATOM 2869 O O . TRP B 1 98 ? -13.055 -4.691 -12.062 1 93.38 98 TRP B O 1
ATOM 2879 N N . LEU B 1 99 ? -11.68 -5.711 -13.5 1 96 99 LEU B N 1
ATOM 2880 C CA . LEU B 1 99 ? -11.32 -4.461 -14.164 1 96 99 LEU B CA 1
ATOM 2881 C C . LEU B 1 99 ? -12.523 -3.844 -14.859 1 96 99 LEU B C 1
ATOM 2883 O O . LEU B 1 99 ? -12.672 -2.619 -14.883 1 96 99 LEU B O 1
ATOM 2887 N N . THR B 1 100 ? -13.328 -4.738 -15.453 1 95.31 100 THR B N 1
ATOM 2888 C CA . THR B 1 100 ? -14.555 -4.258 -16.078 1 95.31 100 THR B CA 1
ATOM 2889 C C . THR B 1 100 ? -15.461 -3.592 -15.047 1 95.31 100 THR B C 1
ATOM 2891 O O . THR B 1 100 ? -16 -2.51 -15.289 1 95.31 100 THR B O 1
ATOM 2894 N N . GLN B 1 101 ? -15.586 -4.199 -13.852 1 94.44 101 GLN B N 1
ATOM 2895 C CA . GLN B 1 101 ? -16.391 -3.646 -12.766 1 94.44 101 GLN B CA 1
ATOM 2896 C C . GLN B 1 101 ? -15.891 -2.266 -12.359 1 94.44 101 GLN B C 1
ATOM 2898 O O . GLN B 1 101 ? -16.672 -1.403 -11.969 1 94.44 101 GLN B O 1
ATOM 2903 N N . MET B 1 102 ? -14.578 -2.031 -12.547 1 96.81 102 MET B N 1
ATOM 2904 C CA . MET B 1 102 ? -13.953 -0.785 -12.109 1 96.81 102 MET B CA 1
ATOM 2905 C C . MET B 1 102 ? -13.836 0.201 -13.266 1 96.81 102 MET B C 1
ATOM 2907 O O . MET B 1 102 ? -13.383 1.332 -13.078 1 96.81 102 MET B O 1
ATOM 2911 N N . GLY B 1 103 ? -14.219 -0.211 -14.469 1 96.44 103 GLY B N 1
ATOM 2912 C CA . GLY B 1 103 ? -14.125 0.639 -15.641 1 96.44 103 GLY B CA 1
ATOM 2913 C C . GLY B 1 103 ? -12.695 0.882 -16.094 1 96.44 103 GLY B C 1
ATOM 2914 O O . GLY B 1 103 ? -12.367 1.963 -16.578 1 96.44 103 GLY B O 1
ATOM 2915 N N . LEU B 1 104 ? -11.805 -0.194 -15.945 1 97.69 104 LEU B N 1
ATOM 2916 C CA . LEU B 1 104 ? -10.375 0.048 -16.109 1 97.69 104 LEU B CA 1
ATOM 2917 C C . LEU B 1 104 ? -9.805 -0.802 -17.234 1 97.69 104 LEU B C 1
ATOM 2919 O O . LEU B 1 104 ? -8.594 -0.856 -17.422 1 97.69 104 LEU B O 1
ATOM 2923 N N . VAL B 1 105 ? -10.555 -1.497 -18.031 1 97.62 105 VAL B N 1
ATOM 2924 C CA . VAL B 1 105 ? -10.023 -2.33 -19.109 1 97.62 105 VAL B CA 1
ATOM 2925 C C . VAL B 1 105 ? -9.422 -1.447 -20.203 1 97.62 105 VAL B C 1
ATOM 2927 O O . VAL B 1 105 ? -10.117 -0.626 -20.797 1 97.62 105 VAL B O 1
ATOM 2930 N N . PRO B 1 106 ? -8.148 -1.617 -20.453 1 98 106 PRO B N 1
ATOM 2931 C CA . PRO B 1 106 ? -7.535 -0.799 -21.5 1 98 106 PRO B CA 1
ATOM 2932 C C . PRO B 1 106 ? -7.801 -1.343 -22.906 1 98 106 PRO B C 1
ATOM 2934 O O . PRO B 1 106 ? -8.039 -2.541 -23.062 1 98 106 PRO B O 1
ATOM 2937 N N . PRO B 1 107 ? -7.688 -0.473 -23.953 1 97.19 107 PRO B N 1
ATOM 2938 C CA . PRO B 1 107 ? -7.914 -0.928 -25.328 1 97.19 107 PRO B CA 1
ATOM 2939 C C . PRO B 1 107 ? -6.852 -1.916 -25.797 1 97.19 107 PRO B C 1
ATOM 2941 O O . PRO B 1 107 ? -7.148 -2.809 -26.609 1 97.19 107 PRO B O 1
ATOM 2944 N N . ARG B 1 108 ? -5.637 -1.812 -25.406 1 97.5 108 ARG B N 1
ATOM 2945 C CA . ARG B 1 108 ? -4.516 -2.678 -25.75 1 97.5 108 ARG B CA 1
ATOM 2946 C C . ARG B 1 108 ? -3.863 -3.264 -24.5 1 97.5 108 ARG B C 1
ATOM 2948 O O . ARG B 1 108 ? -2.797 -2.809 -24.078 1 97.5 108 ARG B O 1
ATOM 2955 N N . PRO B 1 109 ? -4.426 -4.344 -23.938 1 97.62 109 PRO B N 1
ATOM 2956 C CA . PRO B 1 109 ? -4.047 -4.828 -22.609 1 97.62 109 PRO B CA 1
ATOM 2957 C C . PRO B 1 109 ? -2.57 -5.203 -22.516 1 97.62 109 PRO B C 1
ATOM 2959 O O . PRO B 1 109 ? -1.866 -4.734 -21.609 1 97.62 109 PRO B O 1
ATOM 2962 N N . LEU B 1 110 ? -2.066 -6.012 -23.453 1 98.25 110 LEU B N 1
ATOM 2963 C CA . LEU B 1 110 ? -0.688 -6.48 -23.375 1 98.25 110 LEU B CA 1
ATOM 2964 C C . LEU B 1 110 ? 0.291 -5.32 -23.516 1 98.25 110 LEU B C 1
ATOM 2966 O O . LEU B 1 110 ? 1.255 -5.211 -22.766 1 98.25 110 LEU B O 1
ATOM 2970 N N . SER B 1 111 ? 0.025 -4.41 -24.5 1 98.56 111 SER B N 1
ATOM 2971 C CA . SER B 1 111 ? 0.874 -3.236 -24.688 1 98.56 111 SER B CA 1
ATOM 2972 C C . SER B 1 111 ? 0.916 -2.381 -23.422 1 98.56 111 SER B C 1
ATOM 2974 O O . SER B 1 111 ? 1.969 -1.854 -23.062 1 98.56 111 SER B O 1
ATOM 2976 N N . THR B 1 112 ? -0.262 -2.24 -22.812 1 98.62 112 THR B N 1
ATOM 2977 C CA . THR B 1 112 ? -0.356 -1.456 -21.594 1 98.62 112 THR B CA 1
ATOM 2978 C C . THR B 1 112 ? 0.469 -2.092 -20.469 1 98.62 112 THR B C 1
ATOM 2980 O O . THR B 1 112 ? 1.211 -1.402 -19.781 1 98.62 112 THR B O 1
ATOM 2983 N N . VAL B 1 113 ? 0.392 -3.398 -20.297 1 98.81 113 VAL B N 1
ATOM 2984 C CA . VAL B 1 113 ? 1.146 -4.117 -19.281 1 98.81 113 VAL B CA 1
ATOM 2985 C C . VAL B 1 113 ? 2.643 -3.916 -19.5 1 98.81 113 VAL B C 1
ATOM 2987 O O . VAL B 1 113 ? 3.377 -3.588 -18.562 1 98.81 113 VAL B O 1
ATOM 2990 N N . LEU B 1 114 ? 3.104 -4.09 -20.75 1 98.88 114 LEU B N 1
ATOM 2991 C CA . LEU B 1 114 ? 4.527 -3.994 -21.047 1 98.88 114 LEU B CA 1
ATOM 2992 C C . LEU B 1 114 ? 5.035 -2.572 -20.828 1 98.88 114 LEU B C 1
ATOM 2994 O O . LEU B 1 114 ? 6.137 -2.373 -20.312 1 98.88 114 LEU B O 1
ATOM 2998 N N . ASP B 1 115 ? 4.191 -1.593 -21.219 1 98.75 115 ASP B N 1
ATOM 2999 C CA . ASP B 1 115 ? 4.551 -0.191 -21.031 1 98.75 115 ASP B CA 1
ATOM 3000 C C . ASP B 1 115 ? 4.688 0.143 -19.547 1 98.75 115 ASP B C 1
ATOM 3002 O O . ASP B 1 115 ? 5.664 0.771 -19.125 1 98.75 115 ASP B O 1
ATOM 3006 N N . ARG B 1 116 ? 3.738 -0.255 -18.766 1 98.56 116 ARG B N 1
ATOM 3007 C CA . ARG B 1 116 ? 3.746 0.034 -17.344 1 98.56 116 ARG B CA 1
ATOM 3008 C C . ARG B 1 116 ? 4.844 -0.751 -16.625 1 98.56 116 ARG B C 1
ATOM 3010 O O . ARG B 1 116 ? 5.461 -0.249 -15.688 1 98.56 116 ARG B O 1
ATOM 3017 N N . HIS B 1 117 ? 5.039 -1.995 -17.047 1 98.81 117 HIS B N 1
ATOM 3018 C CA . HIS B 1 117 ? 6.16 -2.779 -16.531 1 98.81 117 HIS B CA 1
ATOM 3019 C C . HIS B 1 117 ? 7.48 -2.051 -16.75 1 98.81 117 HIS B C 1
ATOM 3021 O O . HIS B 1 117 ? 8.289 -1.934 -15.828 1 98.81 117 HIS B O 1
ATOM 3027 N N . ASP B 1 118 ? 7.695 -1.582 -17.922 1 98.75 118 ASP B N 1
ATOM 3028 C CA . ASP B 1 118 ? 8.922 -0.87 -18.266 1 98.75 118 ASP B CA 1
ATOM 3029 C C . ASP B 1 118 ? 9.078 0.387 -17.406 1 98.75 118 ASP B C 1
ATOM 3031 O O . ASP B 1 118 ? 10.172 0.684 -16.922 1 98.75 118 ASP B O 1
ATOM 3035 N N . THR B 1 119 ? 8.016 1.106 -17.219 1 98.62 119 THR B N 1
ATOM 3036 C CA . THR B 1 119 ? 8.039 2.32 -16.406 1 98.62 119 THR B CA 1
ATOM 3037 C C . THR B 1 119 ? 8.461 2.01 -14.977 1 98.62 119 THR B C 1
ATOM 3039 O O . THR B 1 119 ? 9.383 2.639 -14.445 1 98.62 119 THR B O 1
ATOM 3042 N N . VAL B 1 120 ? 7.855 1.021 -14.352 1 98.81 120 VAL B N 1
ATOM 3043 C CA . VAL B 1 120 ? 8.164 0.656 -12.977 1 98.81 120 VAL B CA 1
ATOM 3044 C C . VAL B 1 120 ? 9.617 0.201 -12.875 1 98.81 120 VAL B C 1
ATOM 3046 O O . VAL B 1 120 ? 10.344 0.602 -11.961 1 98.81 120 VAL B O 1
ATOM 3049 N N . ARG B 1 121 ? 10.023 -0.611 -13.836 1 98.62 121 ARG B N 1
ATOM 3050 C CA . ARG B 1 121 ? 11.383 -1.133 -13.859 1 98.62 121 ARG B CA 1
ATOM 3051 C C . ARG B 1 121 ? 12.406 0 -13.898 1 98.62 121 ARG B C 1
ATOM 3053 O O . ARG B 1 121 ? 13.375 0.002 -13.133 1 98.62 121 ARG B O 1
ATOM 3060 N N . ARG B 1 122 ? 12.219 0.956 -14.773 1 98.56 122 ARG B N 1
ATOM 3061 C CA . ARG B 1 122 ? 13.141 2.074 -14.938 1 98.56 122 ARG B CA 1
ATOM 3062 C C . ARG B 1 122 ? 13.188 2.932 -13.68 1 98.56 122 ARG B C 1
ATOM 3064 O O . ARG B 1 122 ? 14.266 3.336 -13.234 1 98.56 122 ARG B O 1
ATOM 3071 N N . LEU B 1 123 ? 12.039 3.209 -13.125 1 98.56 123 LEU B N 1
ATOM 3072 C CA . LEU B 1 123 ? 11.984 4.016 -11.914 1 98.56 123 LEU B CA 1
ATOM 3073 C C . LEU B 1 123 ? 12.68 3.303 -10.758 1 98.56 123 LEU B C 1
ATOM 3075 O O . LEU B 1 123 ? 13.414 3.926 -9.984 1 98.56 123 LEU B O 1
ATOM 3079 N N . LEU B 1 124 ? 12.5 2.004 -10.617 1 98.56 124 LEU B N 1
ATOM 3080 C CA . LEU B 1 124 ? 13.133 1.227 -9.555 1 98.56 124 LEU B CA 1
ATOM 3081 C C . LEU B 1 124 ? 14.648 1.213 -9.719 1 98.56 124 LEU B C 1
ATOM 3083 O O . LEU B 1 124 ? 15.383 1.145 -8.734 1 98.56 124 LEU B O 1
ATOM 3087 N N . ALA B 1 125 ? 15.078 1.297 -10.922 1 98.06 125 ALA B N 1
ATOM 3088 C CA . ALA B 1 125 ? 16.516 1.295 -11.211 1 98.06 125 ALA B CA 1
ATOM 3089 C C . ALA B 1 125 ? 17.125 2.674 -10.969 1 98.06 125 ALA B C 1
ATOM 3091 O O . ALA B 1 125 ? 18.328 2.867 -11.156 1 98.06 125 ALA B O 1
ATOM 3092 N N . GLY B 1 126 ? 16.297 3.662 -10.617 1 97.62 126 GLY B N 1
ATOM 3093 C CA . GLY B 1 126 ? 16.781 4.996 -10.305 1 97.62 126 GLY B CA 1
ATOM 3094 C C . GLY B 1 126 ? 16.859 5.898 -11.523 1 97.62 126 GLY B C 1
ATOM 3095 O O . GLY B 1 126 ? 17.391 7.012 -11.445 1 97.62 126 GLY B O 1
ATOM 3096 N N . HIS B 1 127 ? 16.312 5.434 -12.688 1 97.94 127 HIS B N 1
ATOM 3097 C CA . HIS B 1 127 ? 16.344 6.234 -13.906 1 97.94 127 HIS B CA 1
ATOM 3098 C C . HIS B 1 127 ? 15.156 7.195 -13.961 1 97.94 127 HIS B C 1
ATOM 3100 O O . HIS B 1 127 ? 14.086 6.898 -13.43 1 97.94 127 HIS B O 1
ATOM 3106 N N . GLU B 1 128 ? 15.43 8.336 -14.547 1 97.5 128 GLU B N 1
ATOM 3107 C CA . GLU B 1 128 ? 14.312 9.211 -14.898 1 97.5 128 GLU B CA 1
ATOM 3108 C C . GLU B 1 128 ? 13.492 8.625 -16.047 1 97.5 128 GLU B C 1
ATOM 3110 O O . GLU B 1 128 ? 14.047 8.094 -17 1 97.5 128 GLU B O 1
ATOM 3115 N N . HIS B 1 129 ? 12.273 8.68 -15.969 1 96.88 129 HIS B N 1
ATOM 3116 C CA . HIS B 1 129 ? 11.352 8.227 -17 1 96.88 129 HIS B CA 1
ATOM 3117 C C . HIS B 1 129 ? 10.109 9.109 -17.047 1 96.88 129 HIS B C 1
ATOM 3119 O O . HIS B 1 129 ? 9.406 9.258 -16.047 1 96.88 129 HIS B O 1
ATOM 3125 N N . ARG B 1 130 ? 9.875 9.75 -18.188 1 94.69 130 ARG B N 1
ATOM 3126 C CA . ARG B 1 130 ? 8.711 10.609 -18.422 1 94.69 130 ARG B CA 1
ATOM 3127 C C . ARG B 1 130 ? 8.641 11.719 -17.375 1 94.69 130 ARG B C 1
ATOM 3129 O O . ARG B 1 130 ? 7.582 11.969 -16.797 1 94.69 130 ARG B O 1
ATOM 3136 N N . GLY B 1 131 ? 9.781 12.211 -17.016 1 94.88 131 GLY B N 1
ATOM 3137 C CA . GLY B 1 131 ? 9.875 13.359 -16.125 1 94.88 131 GLY B CA 1
ATOM 3138 C C . GLY B 1 131 ? 9.781 12.984 -14.656 1 94.88 131 GLY B C 1
ATOM 3139 O O . GLY B 1 131 ? 9.695 13.852 -13.789 1 94.88 131 GLY B O 1
ATOM 3140 N N . ILE B 1 132 ? 9.828 11.719 -14.367 1 96 132 ILE B N 1
ATOM 3141 C CA . ILE B 1 132 ? 9.68 11.242 -12.992 1 96 132 ILE B CA 1
ATOM 3142 C C . ILE B 1 132 ? 10.945 10.508 -12.555 1 96 132 ILE B C 1
ATOM 3144 O O . ILE B 1 132 ? 11.523 9.75 -13.336 1 96 132 ILE B O 1
ATOM 3148 N N . GLN B 1 133 ? 11.406 10.828 -11.383 1 97.12 133 GLN B N 1
ATOM 3149 C CA . GLN B 1 133 ? 12.508 10.117 -10.75 1 97.12 133 GLN B CA 1
ATOM 3150 C C . GLN B 1 133 ? 12.25 9.906 -9.266 1 97.12 133 GLN B C 1
ATOM 3152 O O . GLN B 1 133 ? 11.812 10.82 -8.57 1 97.12 133 GLN B O 1
ATOM 3157 N N . LEU B 1 134 ? 12.508 8.703 -8.805 1 97.06 134 LEU B N 1
ATOM 3158 C CA . LEU B 1 134 ? 12.289 8.414 -7.387 1 97.06 134 LEU B CA 1
ATOM 3159 C C . LEU B 1 134 ? 13.375 9.055 -6.527 1 97.06 134 LEU B C 1
ATOM 3161 O O . LEU B 1 134 ? 14.555 9.039 -6.898 1 97.06 134 LEU B O 1
ATOM 3165 N N . ALA B 1 135 ? 13.031 9.586 -5.402 1 95.38 135 ALA B N 1
ATOM 3166 C CA . ALA B 1 135 ? 13.961 10.195 -4.461 1 95.38 135 ALA B CA 1
ATOM 3167 C C . ALA B 1 135 ? 14.742 9.133 -3.695 1 95.38 135 ALA B C 1
ATOM 3169 O O . ALA B 1 135 ? 15.891 9.367 -3.297 1 95.38 135 ALA B O 1
ATOM 3170 N N . TYR B 1 136 ? 14.125 7.957 -3.477 1 94.94 136 TYR B N 1
ATOM 3171 C CA . TYR B 1 136 ? 14.742 6.902 -2.678 1 94.94 136 TYR B CA 1
ATOM 3172 C C . TYR B 1 136 ? 14.82 5.598 -3.461 1 94.94 136 TYR B C 1
ATOM 3174 O O . TYR B 1 136 ? 14.281 4.578 -3.031 1 94.94 136 TYR B O 1
ATOM 3182 N N . PRO B 1 137 ? 15.508 5.598 -4.566 1 96.38 137 PRO B N 1
ATOM 3183 C CA . PRO B 1 137 ? 15.688 4.324 -5.27 1 96.38 137 PRO B CA 1
ATOM 3184 C C . PRO B 1 137 ? 16.484 3.307 -4.457 1 96.38 137 PRO B C 1
ATOM 3186 O O . PRO B 1 137 ? 17.375 3.684 -3.695 1 96.38 137 PRO B O 1
ATOM 3189 N N . PRO B 1 138 ? 16.125 2.057 -4.566 1 96.94 138 PRO B N 1
ATOM 3190 C CA . PRO B 1 138 ? 16.906 1.038 -3.857 1 96.94 138 PRO B CA 1
ATOM 3191 C C . PRO B 1 138 ? 18.281 0.825 -4.469 1 96.94 138 PRO B C 1
ATOM 3193 O O . PRO B 1 138 ? 18.484 1.102 -5.652 1 96.94 138 PRO B O 1
ATOM 3196 N N . ALA B 1 139 ? 19.234 0.401 -3.646 1 95.19 139 ALA B N 1
ATOM 3197 C CA . ALA B 1 139 ? 20.562 0.073 -4.152 1 95.19 139 ALA B CA 1
ATOM 3198 C C . ALA B 1 139 ? 20.484 -1.037 -5.199 1 95.19 139 ALA B C 1
ATOM 3200 O O . ALA B 1 139 ? 21.172 -0.973 -6.227 1 95.19 139 ALA B O 1
ATOM 3201 N N . GLU B 1 140 ? 19.688 -2.008 -4.934 1 96.44 140 GLU B N 1
ATOM 3202 C CA . GLU B 1 140 ? 19.375 -3.09 -5.863 1 96.44 140 GLU B CA 1
ATOM 3203 C C . GLU B 1 140 ? 17.875 -3.156 -6.156 1 96.44 140 GLU B C 1
ATOM 3205 O O . GLU B 1 140 ? 17.078 -3.406 -5.258 1 96.44 140 GLU B O 1
ATOM 3210 N N . PRO B 1 141 ? 17.547 -2.922 -7.391 1 97.69 141 PRO B N 1
ATOM 3211 C CA . PRO B 1 141 ? 16.125 -3.006 -7.715 1 97.69 141 PRO B CA 1
ATOM 3212 C C . PRO B 1 141 ? 15.531 -4.391 -7.441 1 97.69 141 PRO B C 1
ATOM 3214 O O . PRO B 1 141 ? 16.156 -5.402 -7.75 1 97.69 141 PRO B O 1
ATOM 3217 N N . PRO B 1 142 ? 14.414 -4.391 -6.812 1 98.38 142 PRO B N 1
ATOM 3218 C CA . PRO B 1 142 ? 13.766 -5.695 -6.676 1 98.38 142 PRO B CA 1
ATOM 3219 C C . PRO B 1 142 ? 13.344 -6.289 -8.023 1 98.38 142 PRO B C 1
ATOM 3221 O O . PRO B 1 142 ? 12.992 -5.551 -8.945 1 98.38 142 PRO B O 1
ATOM 3224 N N . PRO B 1 143 ? 13.414 -7.633 -8.148 1 98.62 143 PRO B N 1
ATOM 3225 C CA . PRO B 1 143 ? 12.93 -8.258 -9.383 1 98.62 143 PRO B CA 1
ATOM 3226 C C . PRO B 1 143 ? 11.484 -7.898 -9.695 1 98.62 143 PRO B C 1
ATOM 3228 O O . PRO B 1 143 ? 10.633 -7.895 -8.797 1 98.62 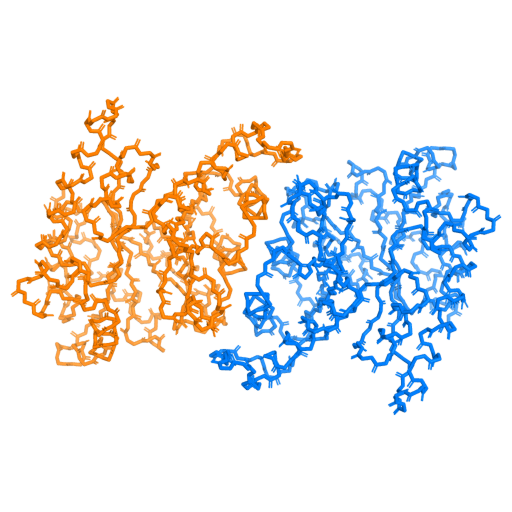143 PRO B O 1
ATOM 3231 N N . LEU B 1 144 ? 11.266 -7.543 -10.875 1 98.88 144 LEU B N 1
ATOM 3232 C CA . LEU B 1 144 ? 9.922 -7.23 -11.359 1 98.88 144 LEU B CA 1
ATOM 3233 C C . LEU B 1 144 ? 9.445 -8.273 -12.359 1 98.88 144 LEU B C 1
ATOM 3235 O O . LEU B 1 144 ? 10.008 -8.398 -13.445 1 98.88 144 LEU B O 1
ATOM 3239 N N . TRP B 1 145 ? 8.406 -8.938 -11.977 1 98.94 145 TRP B N 1
ATOM 3240 C CA . TRP B 1 145 ? 7.859 -10.086 -12.695 1 98.94 145 TRP B CA 1
ATOM 3241 C C . TRP B 1 145 ? 6.629 -9.688 -13.508 1 98.94 145 TRP B C 1
ATOM 3243 O O . TRP B 1 145 ? 6.09 -8.594 -13.328 1 98.94 145 TRP B O 1
ATOM 3253 N N . ILE B 1 146 ? 6.24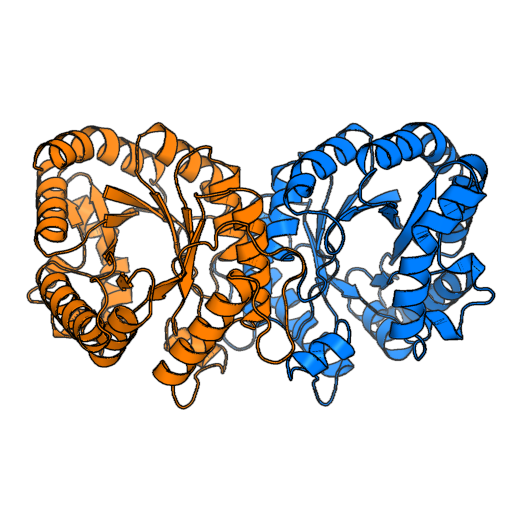6 -10.539 -14.445 1 98.94 146 ILE B N 1
ATOM 3254 C CA . ILE B 1 146 ? 4.996 -10.367 -15.172 1 98.94 146 ILE B CA 1
ATOM 3255 C C . ILE B 1 146 ? 4.137 -11.625 -15.023 1 98.94 146 ILE B C 1
ATOM 3257 O O . ILE B 1 146 ? 4.617 -12.742 -15.219 1 98.94 146 ILE B O 1
ATOM 3261 N N . GLY B 1 147 ? 2.932 -11.422 -14.508 1 98.5 147 GLY B N 1
ATOM 3262 C CA . GLY B 1 147 ? 1.948 -12.492 -14.617 1 98.5 147 GLY B CA 1
ATOM 3263 C C . GLY B 1 147 ? 1.401 -12.648 -16.031 1 98.5 147 GLY B C 1
ATOM 3264 O O . GLY B 1 147 ? 1.001 -11.672 -16.656 1 98.5 147 GLY B O 1
ATOM 3265 N N . ALA B 1 148 ? 1.389 -13.852 -16.562 1 97.81 148 ALA B N 1
ATOM 3266 C CA . ALA B 1 148 ? 0.967 -14.102 -17.938 1 97.81 148 ALA B CA 1
ATOM 3267 C C . ALA B 1 148 ? 0.263 -15.453 -18.047 1 97.81 148 ALA B C 1
ATOM 3269 O O . ALA B 1 148 ? 0.546 -16.375 -17.281 1 97.81 148 ALA B O 1
ATOM 3270 N N . VAL B 1 149 ? -0.628 -15.516 -19.031 1 96.69 149 VAL B N 1
ATOM 3271 C CA . VAL B 1 149 ? -1.406 -16.75 -19.141 1 96.69 149 VAL B CA 1
ATOM 3272 C C . VAL B 1 149 ? -1.384 -17.25 -20.594 1 96.69 149 VAL B C 1
ATOM 3274 O O . VAL B 1 149 ? -1.299 -18.453 -20.828 1 96.69 149 VAL B O 1
ATOM 3277 N N . ASN B 1 150 ? -1.428 -16.359 -21.578 1 97.44 150 ASN B N 1
ATOM 3278 C CA . ASN B 1 150 ? -1.543 -16.734 -22.984 1 97.44 150 ASN B CA 1
ATOM 3279 C C . ASN B 1 150 ? -0.219 -16.562 -23.719 1 97.44 150 ASN B C 1
ATOM 3281 O O . ASN B 1 150 ? 0.695 -15.906 -23.219 1 97.44 150 ASN B O 1
ATOM 3285 N N . GLU B 1 151 ? -0.199 -17.109 -24.891 1 98.12 151 GLU B N 1
ATOM 3286 C CA . GLU B 1 151 ? 1.021 -17.25 -25.672 1 98.12 151 GLU B CA 1
ATOM 3287 C C . GLU B 1 151 ? 1.753 -15.922 -25.828 1 98.12 151 GLU B C 1
ATOM 3289 O O . GLU B 1 151 ? 2.916 -15.805 -25.438 1 98.12 151 GLU B O 1
ATOM 3294 N N . LYS B 1 152 ? 1.091 -14.945 -26.344 1 98.44 152 LYS B N 1
ATOM 3295 C CA . LYS B 1 152 ? 1.739 -13.672 -26.641 1 98.44 152 LYS B CA 1
ATOM 3296 C C . LYS B 1 152 ? 2.289 -13.039 -25.359 1 98.44 152 LYS B C 1
ATOM 3298 O O . LYS B 1 152 ? 3.398 -12.5 -25.359 1 98.44 152 LYS B O 1
ATOM 3303 N N . ALA B 1 153 ? 1.509 -13.086 -24.297 1 98.56 153 ALA B N 1
ATOM 3304 C CA . ALA B 1 153 ? 1.933 -12.508 -23.016 1 98.56 153 ALA B CA 1
ATOM 3305 C C . ALA B 1 153 ? 3.102 -13.297 -22.422 1 98.56 153 ALA B C 1
ATOM 3307 O O . ALA B 1 153 ? 4.023 -12.703 -21.859 1 98.56 153 ALA B O 1
ATOM 3308 N N . LEU B 1 154 ? 3.059 -14.586 -22.547 1 98.81 154 LEU B N 1
ATOM 3309 C CA . LEU B 1 154 ? 4.141 -15.422 -22.031 1 98.81 154 LEU B CA 1
ATOM 3310 C C . LEU B 1 154 ? 5.445 -15.133 -22.766 1 98.81 154 LEU B C 1
ATOM 3312 O O . LEU B 1 154 ? 6.5 -15 -22.141 1 98.81 154 LEU B O 1
ATOM 3316 N N . ARG B 1 155 ? 5.371 -15.039 -24.031 1 98.94 155 ARG B N 1
ATOM 3317 C CA . ARG B 1 155 ? 6.555 -14.727 -24.812 1 98.94 155 ARG B CA 1
ATOM 3318 C C . ARG B 1 155 ? 7.082 -13.328 -24.484 1 98.94 155 ARG B C 1
ATOM 3320 O O . ARG B 1 155 ? 8.289 -13.133 -24.344 1 98.94 155 ARG B O 1
ATOM 3327 N N . ALA B 1 156 ? 6.156 -12.383 -24.391 1 98.88 156 ALA B N 1
ATOM 3328 C CA . ALA B 1 156 ? 6.562 -11.023 -24.016 1 98.88 156 ALA B CA 1
ATOM 3329 C C . ALA B 1 156 ? 7.23 -11 -22.656 1 98.88 156 ALA B C 1
ATOM 3331 O O . ALA B 1 156 ? 8.227 -10.305 -22.453 1 98.88 156 ALA B O 1
ATOM 3332 N N . ALA B 1 157 ? 6.676 -11.734 -21.688 1 98.88 157 ALA B N 1
ATOM 3333 C CA . ALA B 1 157 ? 7.262 -11.836 -20.359 1 98.88 157 ALA B CA 1
ATOM 3334 C C . ALA B 1 157 ? 8.656 -12.453 -20.422 1 98.88 157 ALA B C 1
ATOM 3336 O O . ALA B 1 157 ? 9.586 -11.969 -19.781 1 98.88 157 ALA B O 1
ATOM 3337 N N . GLY B 1 158 ? 8.789 -13.508 -21.172 1 98.88 158 GLY B N 1
ATOM 3338 C CA . GLY B 1 158 ? 10.102 -14.109 -21.359 1 98.88 158 GLY B CA 1
ATOM 3339 C C . GLY B 1 158 ? 11.133 -13.141 -21.891 1 98.88 158 GLY B C 1
ATOM 3340 O O . GLY B 1 158 ? 12.305 -13.195 -21.5 1 98.88 158 GLY B O 1
ATOM 3341 N N . ALA B 1 159 ? 10.68 -12.242 -22.703 1 98.88 159 ALA B N 1
ATOM 3342 C CA . ALA B 1 159 ? 11.57 -11.312 -23.391 1 98.88 159 ALA B CA 1
ATOM 3343 C C . ALA B 1 159 ? 11.953 -10.148 -22.484 1 98.88 159 ALA B C 1
ATOM 3345 O O . ALA B 1 159 ? 12.922 -9.438 -22.75 1 98.88 159 ALA B O 1
ATOM 3346 N N . THR B 1 160 ? 11.188 -9.922 -21.344 1 98.75 160 THR B N 1
ATOM 3347 C CA . THR B 1 160 ? 11.359 -8.609 -20.734 1 98.75 160 THR B CA 1
ATOM 3348 C C . THR B 1 160 ? 11.43 -8.734 -19.203 1 98.75 160 THR B C 1
ATOM 3350 O O . THR B 1 160 ? 12.055 -7.902 -18.547 1 98.75 160 THR B O 1
ATOM 3353 N N . ALA B 1 161 ? 10.766 -9.719 -18.594 1 98.81 161 ALA B N 1
ATOM 3354 C CA . ALA B 1 161 ? 10.531 -9.719 -17.141 1 98.81 161 ALA B CA 1
ATOM 3355 C C . ALA B 1 161 ? 11.656 -10.445 -16.406 1 98.81 161 ALA B C 1
ATOM 3357 O O . ALA B 1 161 ? 12.336 -11.297 -16.984 1 98.81 161 ALA B O 1
ATOM 3358 N N . ASP B 1 162 ? 11.844 -10.141 -15.18 1 98.75 162 ASP B N 1
ATOM 3359 C CA . ASP B 1 162 ? 12.828 -10.812 -14.344 1 98.75 162 ASP B CA 1
ATOM 3360 C C . ASP B 1 162 ? 12.336 -12.195 -13.914 1 98.75 162 ASP B C 1
ATOM 3362 O O . ASP B 1 162 ? 13.117 -13.016 -13.445 1 98.75 162 ASP B O 1
ATOM 3366 N N . GLY B 1 163 ? 11.117 -12.484 -14.07 1 98.81 163 GLY B N 1
ATOM 3367 C CA . GLY B 1 163 ? 10.422 -13.727 -13.781 1 98.81 163 GLY B CA 1
ATOM 3368 C C . GLY B 1 163 ? 9.008 -13.758 -14.312 1 98.81 163 GLY B C 1
ATOM 3369 O O . GLY B 1 163 ? 8.469 -12.727 -14.734 1 98.81 163 GLY B O 1
ATOM 3370 N N . VAL B 1 164 ? 8.445 -14.914 -14.375 1 98.94 164 VAL B N 1
ATOM 3371 C CA . VAL B 1 164 ? 7.086 -15.094 -14.867 1 98.94 164 VAL B CA 1
ATOM 3372 C C . VAL B 1 164 ? 6.234 -15.773 -13.789 1 98.94 164 VAL B C 1
ATOM 3374 O O . VAL B 1 164 ? 6.652 -16.766 -13.203 1 98.94 164 VAL B O 1
ATOM 3377 N N . LEU B 1 165 ? 5.113 -15.188 -13.469 1 98.81 165 LEU B N 1
ATOM 3378 C CA . LEU B 1 165 ? 4.176 -15.742 -12.5 1 98.81 165 LEU B CA 1
ATOM 3379 C C . LEU B 1 165 ? 2.973 -16.359 -13.195 1 98.81 165 LEU B C 1
ATOM 3381 O O . LEU B 1 165 ? 2.309 -15.703 -14 1 98.81 165 LEU B O 1
ATOM 3385 N N . LEU B 1 166 ? 2.732 -17.594 -12.945 1 98.12 166 LEU B N 1
ATOM 3386 C CA . LEU B 1 166 ? 1.576 -18.297 -13.5 1 98.12 166 LEU B CA 1
ATOM 3387 C C . LEU B 1 166 ? 0.457 -18.391 -12.469 1 98.12 166 LEU B C 1
ATOM 3389 O O . LEU B 1 166 ? 0.72 -18.516 -11.266 1 98.12 166 LEU B O 1
ATOM 3393 N N . SER B 1 167 ? -0.771 -18.266 -12.977 1 94.44 167 SER B N 1
ATOM 3394 C CA . SER B 1 167 ? -1.963 -18.203 -12.133 1 94.44 167 SER B CA 1
ATOM 3395 C C . SER B 1 167 ? -2.281 -19.562 -11.523 1 94.44 167 SER B C 1
ATOM 3397 O O . SER B 1 167 ? -1.571 -20.531 -11.766 1 94.44 167 SER B O 1
ATOM 3399 N N . VAL B 1 168 ? -3.391 -19.297 -10.852 1 91.56 168 VAL B N 1
ATOM 3400 C CA . VAL B 1 168 ? -3.857 -20.531 -10.203 1 91.56 168 VAL B CA 1
ATOM 3401 C C . VAL B 1 168 ? -4.461 -21.469 -11.25 1 91.56 168 VAL B C 1
ATOM 3403 O O . VAL B 1 168 ? -4.688 -21.062 -12.398 1 91.56 168 VAL B O 1
ATOM 3406 N N . LEU B 1 169 ? -4.371 -22.688 -11.266 1 92 169 LEU B N 1
ATOM 3407 C CA . LEU B 1 169 ? -4.859 -23.766 -12.117 1 92 169 LEU B CA 1
ATOM 3408 C C . LEU B 1 169 ? -3.736 -24.344 -12.977 1 92 169 LEU B C 1
ATOM 3410 O O . LEU B 1 169 ? -3.99 -25.078 -13.93 1 92 169 LEU B O 1
ATOM 3414 N N . SER B 1 170 ? -2.57 -23.828 -12.773 1 94.88 170 SER B N 1
ATOM 3415 C CA . SER B 1 170 ? -1.43 -24.25 -13.578 1 94.88 170 SER B CA 1
ATOM 3416 C C . SER B 1 170 ? -1.114 -25.734 -13.336 1 94.88 170 SER B C 1
ATOM 3418 O O . SER B 1 170 ? -0.468 -26.078 -12.344 1 94.88 170 SER B O 1
ATOM 3420 N N . GLY B 1 171 ? -1.549 -26.578 -14.234 1 95.06 171 GLY B N 1
ATOM 3421 C CA . GLY B 1 171 ? -1.173 -27.984 -14.195 1 95.06 171 GLY B CA 1
ATOM 3422 C C . GLY B 1 171 ? 0.099 -28.281 -14.961 1 95.06 171 GLY B C 1
ATOM 3423 O O . GLY B 1 171 ? 0.654 -27.391 -15.625 1 95.06 171 GLY B O 1
ATOM 3424 N N . PRO B 1 172 ? 0.553 -29.516 -14.852 1 95.88 172 PRO B N 1
ATOM 3425 C CA . PRO B 1 172 ? 1.822 -29.875 -15.484 1 95.88 172 PRO B CA 1
ATOM 3426 C C . PRO B 1 172 ? 1.814 -29.641 -17 1 95.88 172 PRO B C 1
ATOM 3428 O O . PRO B 1 172 ? 2.803 -29.156 -17.547 1 95.88 172 PRO B O 1
ATOM 3431 N N . THR B 1 173 ? 0.732 -29.953 -17.656 1 95.88 173 THR B N 1
ATOM 3432 C CA . THR B 1 173 ? 0.645 -29.797 -19.094 1 95.88 173 THR B CA 1
ATOM 3433 C C . THR B 1 173 ? 0.77 -28.328 -19.484 1 95.88 173 THR B C 1
ATOM 3435 O O . THR B 1 173 ? 1.54 -27.969 -20.375 1 95.88 173 THR B O 1
ATOM 3438 N N . TYR B 1 174 ? 0.016 -27.547 -18.828 1 96.75 174 TYR B N 1
ATOM 3439 C CA . TYR B 1 174 ? 0.067 -26.109 -19.094 1 96.75 174 TYR B CA 1
ATOM 3440 C C . TYR B 1 174 ? 1.449 -25.547 -18.781 1 96.75 174 TYR B C 1
ATOM 3442 O O . TYR B 1 174 ? 1.984 -24.75 -19.547 1 96.75 174 TYR B O 1
ATOM 3450 N N . ILE B 1 175 ? 2.049 -25.922 -17.656 1 97.88 175 ILE B N 1
ATOM 3451 C CA . ILE B 1 175 ? 3.34 -25.391 -17.234 1 97.88 175 ILE B CA 1
ATOM 3452 C C . ILE B 1 175 ? 4.402 -25.719 -18.281 1 97.88 175 ILE B C 1
ATOM 3454 O O . ILE B 1 175 ? 5.238 -24.875 -18.609 1 97.88 175 ILE B O 1
ATOM 3458 N N . ARG B 1 176 ? 4.363 -26.953 -18.797 1 97.44 176 ARG B N 1
ATOM 3459 C CA . ARG B 1 176 ? 5.312 -27.344 -19.844 1 97.44 176 ARG B CA 1
ATOM 3460 C C . ARG B 1 176 ? 5.191 -26.438 -21.047 1 97.44 176 ARG B C 1
ATOM 3462 O O . ARG B 1 176 ? 6.195 -25.953 -21.578 1 97.44 176 ARG B O 1
ATOM 3469 N N . TRP B 1 177 ? 3.959 -26.234 -21.422 1 97.88 177 TRP B N 1
ATOM 3470 C CA . TRP B 1 177 ? 3.686 -25.375 -22.578 1 97.88 177 TRP B CA 1
ATOM 3471 C C . TRP B 1 177 ? 4.113 -23.938 -22.297 1 97.88 177 TRP B C 1
ATOM 3473 O O . TRP B 1 177 ? 4.75 -23.297 -23.141 1 97.88 177 TRP B O 1
ATOM 3483 N N . ALA B 1 178 ? 3.75 -23.438 -21.141 1 98.56 178 ALA B N 1
ATOM 3484 C CA . ALA B 1 178 ? 4.102 -22.078 -20.75 1 98.56 178 ALA B CA 1
ATOM 3485 C C . ALA B 1 178 ? 5.617 -21.875 -20.75 1 98.56 178 ALA B C 1
ATOM 3487 O O . ALA B 1 178 ? 6.117 -20.859 -21.234 1 98.56 178 ALA B O 1
ATOM 3488 N N . ARG B 1 179 ? 6.32 -22.844 -20.172 1 98.62 179 ARG B N 1
ATOM 3489 C CA . ARG B 1 179 ? 7.777 -22.766 -20.141 1 98.62 179 ARG B CA 1
ATOM 3490 C C . ARG B 1 179 ? 8.352 -22.656 -21.547 1 98.62 179 ARG B C 1
ATOM 3492 O O . ARG B 1 179 ? 9.297 -21.906 -21.781 1 98.62 179 ARG B O 1
ATOM 3499 N N . GLU B 1 180 ? 7.805 -23.406 -22.438 1 98.69 180 GLU B N 1
ATOM 3500 C CA . GLU B 1 180 ? 8.234 -23.344 -23.828 1 98.69 180 GLU B CA 1
ATOM 3501 C C . GLU B 1 180 ? 8.016 -21.953 -24.422 1 98.69 180 GLU B C 1
ATOM 3503 O O . GLU B 1 180 ? 8.891 -21.422 -25.094 1 98.69 180 GLU B O 1
ATOM 3508 N N . GLN B 1 181 ? 6.812 -21.359 -24.234 1 98.81 181 GLN B N 1
ATOM 3509 C CA . GLN B 1 181 ? 6.512 -20.031 -24.75 1 98.81 181 GLN B CA 1
ATOM 3510 C C . GLN B 1 181 ? 7.441 -18.984 -24.156 1 98.81 181 GLN B C 1
ATOM 3512 O O . GLN B 1 181 ? 7.93 -18.094 -24.859 1 98.81 181 GLN B O 1
ATOM 3517 N N . VAL B 1 182 ? 7.695 -19.047 -22.828 1 98.94 182 VAL B N 1
ATOM 3518 C CA . VAL B 1 182 ? 8.602 -18.125 -22.141 1 98.94 182 VAL B CA 1
ATOM 3519 C C . VAL B 1 182 ? 10 -18.234 -22.734 1 98.94 182 VAL B C 1
ATOM 3521 O O . VAL B 1 182 ? 10.664 -17.219 -22.984 1 98.94 182 VAL B O 1
ATOM 3524 N N . ALA B 1 183 ? 10.453 -19.469 -22.984 1 98.88 183 ALA B N 1
ATOM 3525 C CA . ALA B 1 183 ? 11.773 -19.703 -23.562 1 98.88 183 ALA B CA 1
ATOM 3526 C C . ALA B 1 183 ? 11.883 -19.094 -24.953 1 98.88 183 ALA B C 1
ATOM 3528 O O . ALA B 1 183 ? 12.922 -18.547 -25.328 1 98.88 183 ALA B O 1
ATOM 3529 N N . ILE B 1 184 ? 10.852 -19.25 -25.766 1 98.88 184 ILE B N 1
ATOM 3530 C CA . ILE B 1 184 ? 10.82 -18.672 -27.109 1 98.88 184 ILE B CA 1
ATOM 3531 C C . ILE B 1 184 ? 10.984 -17.156 -27.016 1 98.88 184 ILE B C 1
ATOM 3533 O O . ILE B 1 184 ? 11.766 -16.562 -27.766 1 98.88 184 ILE B O 1
ATOM 3537 N N . GLY B 1 185 ? 10.242 -16.531 -26.109 1 98.88 185 GLY B N 1
ATOM 3538 C CA . GLY B 1 185 ? 10.359 -15.102 -25.906 1 98.88 185 GLY B CA 1
ATOM 3539 C C . GLY B 1 185 ? 11.75 -14.672 -25.469 1 98.88 185 GLY B C 1
ATOM 3540 O O . GLY B 1 185 ? 12.281 -13.68 -25.969 1 98.88 185 GLY B O 1
ATOM 3541 N N . ALA B 1 186 ? 12.297 -15.414 -24.5 1 98.88 186 ALA B N 1
ATOM 3542 C CA . ALA B 1 186 ? 13.633 -15.125 -24 1 98.88 186 ALA B CA 1
ATOM 3543 C C . ALA B 1 186 ? 14.672 -15.227 -25.109 1 98.88 186 ALA B C 1
ATOM 3545 O O . ALA B 1 186 ? 15.539 -14.359 -25.234 1 98.88 186 ALA B O 1
ATOM 3546 N N . ALA B 1 187 ? 14.586 -16.25 -25.906 1 98.75 187 ALA B N 1
ATOM 3547 C CA . ALA B 1 187 ? 15.5 -16.469 -27.016 1 98.75 187 ALA B CA 1
ATOM 3548 C C . ALA B 1 187 ? 15.43 -15.312 -28.016 1 98.75 187 ALA B C 1
ATOM 3550 O O . ALA B 1 187 ? 16.453 -14.844 -28.516 1 98.75 187 ALA B O 1
ATOM 3551 N N . ALA B 1 188 ? 14.289 -14.914 -28.312 1 98.5 188 ALA B N 1
ATOM 3552 C CA . ALA B 1 188 ? 14.086 -13.828 -29.266 1 98.5 188 ALA B CA 1
ATOM 3553 C C . ALA B 1 188 ? 14.758 -12.547 -28.781 1 98.5 188 ALA B C 1
ATOM 3555 O O . ALA B 1 188 ? 15.188 -11.719 -29.578 1 98.5 188 ALA B O 1
ATOM 3556 N N . ALA B 1 189 ? 14.828 -12.375 -27.516 1 98.5 189 ALA B N 1
ATOM 3557 C CA . ALA B 1 189 ? 15.43 -11.18 -26.922 1 98.5 189 ALA B CA 1
ATOM 3558 C C . ALA B 1 189 ? 16.891 -11.43 -26.531 1 98.5 189 ALA B C 1
ATOM 3560 O O . ALA B 1 189 ? 17.531 -10.57 -25.938 1 98.5 189 ALA B O 1
ATOM 3561 N N . ASN B 1 190 ? 17.438 -12.594 -26.781 1 98.56 190 ASN B N 1
ATOM 3562 C CA . ASN B 1 190 ? 18.812 -12.984 -26.469 1 98.56 190 ASN B CA 1
ATOM 3563 C C . ASN B 1 190 ? 19.125 -12.867 -24.984 1 98.56 190 ASN B C 1
ATOM 3565 O O . ASN B 1 190 ? 20.109 -12.25 -24.594 1 98.56 190 ASN B O 1
ATOM 3569 N N . ARG B 1 191 ? 18.234 -13.398 -24.234 1 98.06 191 ARG B N 1
ATOM 3570 C CA . ARG B 1 191 ? 18.438 -13.398 -22.781 1 98.06 191 ARG B CA 1
ATOM 3571 C C . ARG B 1 191 ? 18.188 -14.781 -22.188 1 98.06 191 ARG B C 1
ATOM 3573 O O . ARG B 1 191 ? 17.625 -15.656 -22.859 1 98.06 191 ARG B O 1
ATOM 3580 N N . ASP B 1 192 ? 18.609 -15.023 -20.984 1 98.5 192 ASP B N 1
ATOM 3581 C CA . ASP B 1 192 ? 18.328 -16.266 -20.266 1 98.5 192 ASP B CA 1
ATOM 3582 C C . ASP B 1 192 ? 16.844 -16.391 -19.938 1 98.5 192 ASP B C 1
ATOM 3584 O O . ASP B 1 192 ? 16.156 -15.383 -19.703 1 98.5 192 ASP B O 1
ATOM 3588 N N . VAL B 1 193 ? 16.328 -17.578 -19.984 1 98.69 193 VAL B N 1
ATOM 3589 C CA . VAL B 1 193 ? 14.945 -17.828 -19.609 1 98.69 193 VAL B CA 1
ATOM 3590 C C . VAL B 1 193 ? 14.719 -17.422 -18.156 1 98.69 193 VAL B C 1
ATOM 3592 O O . VAL B 1 193 ? 15.406 -17.906 -17.266 1 98.69 193 VAL B O 1
ATOM 3595 N N . PRO B 1 194 ? 13.836 -16.531 -17.906 1 98.81 194 PRO B N 1
ATOM 3596 C CA . PRO B 1 194 ? 13.57 -16.141 -16.531 1 98.81 194 PRO B CA 1
ATOM 3597 C C . PRO B 1 194 ? 12.906 -17.25 -15.719 1 98.81 194 PRO B C 1
ATOM 3599 O O . PRO B 1 194 ? 12.297 -18.156 -16.297 1 98.81 194 PRO B O 1
ATOM 3602 N N . PRO B 1 195 ? 13.078 -17.203 -14.43 1 98.75 195 PRO B N 1
ATOM 3603 C CA . PRO B 1 195 ? 12.414 -18.203 -13.586 1 98.75 195 PRO B CA 1
ATOM 3604 C C . PRO B 1 195 ? 10.891 -18.094 -13.648 1 98.75 195 PRO B C 1
ATOM 3606 O O . PRO B 1 195 ? 10.352 -17.016 -13.891 1 98.75 195 PRO B O 1
ATOM 3609 N N . ILE B 1 196 ? 10.25 -19.234 -13.43 1 98.81 196 ILE B N 1
ATOM 3610 C CA . ILE B 1 196 ? 8.797 -19.344 -13.438 1 98.81 196 ILE B CA 1
ATOM 3611 C C . ILE B 1 196 ? 8.305 -19.812 -12.062 1 98.81 196 ILE B C 1
ATOM 3613 O O . ILE B 1 196 ? 8.789 -20.812 -11.539 1 98.81 196 ILE B O 1
ATOM 3617 N N . THR B 1 197 ? 7.449 -19.062 -11.453 1 98.75 197 THR B N 1
ATOM 3618 C CA . THR B 1 197 ? 6.699 -19.484 -10.281 1 98.75 197 THR B CA 1
ATOM 3619 C C . THR B 1 197 ? 5.242 -19.766 -10.641 1 98.75 197 THR B C 1
ATOM 3621 O O . THR B 1 197 ? 4.609 -18.969 -11.344 1 98.75 197 THR B O 1
ATOM 3624 N N . ALA B 1 198 ? 4.738 -20.891 -10.203 1 98.38 198 ALA B N 1
ATOM 3625 C CA . ALA B 1 198 ? 3.332 -21.219 -10.406 1 98.38 198 ALA B CA 1
ATOM 3626 C C . ALA B 1 198 ? 2.576 -21.25 -9.086 1 98.38 198 ALA B C 1
ATOM 3628 O O . ALA B 1 198 ? 3.037 -21.844 -8.109 1 98.38 198 ALA B O 1
ATOM 3629 N N . PHE B 1 199 ? 1.48 -20.5 -9.023 1 97.44 199 PHE B N 1
ATOM 3630 C CA . PHE B 1 199 ? 0.582 -20.641 -7.883 1 97.44 199 PHE B CA 1
ATOM 3631 C C . PHE B 1 199 ? -0.221 -21.938 -7.988 1 97.44 199 PHE B C 1
ATOM 3633 O O . PHE B 1 199 ? -0.552 -22.375 -9.086 1 97.44 199 PHE B O 1
ATOM 3640 N N . VAL B 1 200 ? -0.506 -22.516 -6.887 1 97.31 200 VAL B N 1
ATOM 3641 C CA . VAL B 1 200 ? -1.153 -23.812 -6.84 1 97.31 200 VAL B CA 1
ATOM 3642 C C . VAL B 1 200 ? -2.227 -23.828 -5.754 1 97.31 200 VAL B C 1
ATOM 3644 O O . VAL B 1 200 ? -1.964 -23.438 -4.613 1 97.31 200 VAL B O 1
ATOM 3647 N N . LEU B 1 201 ? -3.473 -24.203 -6.133 1 97.06 201 LEU B N 1
ATOM 3648 C CA . LEU B 1 201 ? -4.457 -24.547 -5.113 1 97.06 201 LEU B CA 1
ATOM 3649 C C . LEU B 1 201 ? -4.109 -25.859 -4.434 1 97.06 201 LEU B C 1
ATOM 3651 O O . LEU B 1 201 ? -3.924 -26.875 -5.102 1 97.06 201 LEU B O 1
ATOM 3655 N N . ALA B 1 202 ? -4.02 -25.844 -3.115 1 97.62 202 ALA B N 1
ATOM 3656 C CA . ALA B 1 202 ? -3.482 -27.047 -2.488 1 97.62 202 ALA B CA 1
ATOM 3657 C C . ALA B 1 202 ? -4.219 -27.359 -1.19 1 97.62 202 ALA B C 1
ATOM 3659 O O . ALA B 1 202 ? -4.629 -26.453 -0.462 1 97.62 202 ALA B O 1
ATOM 3660 N N . SER B 1 203 ? -4.398 -28.578 -0.891 1 98.06 203 SER B N 1
ATOM 3661 C CA . SER B 1 203 ? -4.953 -29.094 0.356 1 98.06 203 SER B CA 1
ATOM 3662 C C . SER B 1 203 ? -4.395 -30.484 0.677 1 98.06 203 SER B C 1
ATOM 3664 O O . SER B 1 203 ? -4.422 -31.375 -0.169 1 98.06 203 SER B O 1
ATOM 3666 N N . VAL B 1 204 ? -3.854 -30.656 1.864 1 98 204 VAL B N 1
ATOM 3667 C CA . VAL B 1 204 ? -3.314 -31.953 2.281 1 98 204 VAL B CA 1
ATOM 3668 C C . VAL B 1 204 ? -4.184 -32.531 3.389 1 98 204 VAL B C 1
ATOM 3670 O O . VAL B 1 204 ? -4.59 -31.828 4.312 1 98 204 VAL B O 1
ATOM 3673 N N . GLY B 1 205 ? -4.551 -33.75 3.32 1 97.12 205 GLY B N 1
ATOM 3674 C CA . GLY B 1 205 ? -5.383 -34.5 4.266 1 97.12 205 GLY B CA 1
ATOM 3675 C C . GLY B 1 205 ? -6.008 -35.75 3.672 1 97.12 205 GLY B C 1
ATOM 3676 O O . GLY B 1 205 ? -5.43 -36.375 2.777 1 97.12 205 GLY B O 1
ATOM 3677 N N . GLU B 1 206 ? -7.141 -36.156 4.328 1 96.75 206 GLU B N 1
ATOM 3678 C CA . GLU B 1 206 ? -7.922 -37.219 3.723 1 96.75 206 GLU B CA 1
ATOM 3679 C C . GLU B 1 206 ? -8.359 -36.875 2.307 1 96.75 206 GLU B C 1
ATOM 3681 O O . GLU B 1 206 ? -8.82 -35.75 2.061 1 96.75 206 GLU B O 1
ATOM 3686 N N . GLU B 1 207 ? -8.18 -37.781 1.424 1 95.31 207 GLU B N 1
ATOM 3687 C CA . GLU B 1 207 ? -8.273 -37.5 -0.008 1 95.31 207 GLU B CA 1
ATOM 3688 C C . GLU B 1 207 ? -9.594 -36.812 -0.354 1 95.31 207 GLU B C 1
ATOM 3690 O O . GLU B 1 207 ? -9.594 -35.719 -0.943 1 95.31 207 GLU B O 1
ATOM 3695 N N . ALA B 1 208 ? -10.719 -37.406 0.03 1 96.19 208 ALA B N 1
ATOM 3696 C CA . ALA B 1 208 ? -12.023 -36.844 -0.324 1 96.19 208 ALA B CA 1
ATOM 3697 C C . ALA B 1 208 ? -12.195 -35.438 0.261 1 96.19 208 ALA B C 1
ATOM 3699 O O . ALA B 1 208 ? -12.703 -34.531 -0.411 1 96.19 208 ALA B O 1
ATOM 3700 N N . ALA B 1 209 ? -11.789 -35.281 1.478 1 96.88 209 ALA B N 1
ATOM 3701 C CA . ALA B 1 209 ? -11.922 -34 2.164 1 96.88 209 ALA B CA 1
ATOM 3702 C C . ALA B 1 209 ? -11.016 -32.938 1.538 1 96.88 209 ALA B C 1
ATOM 3704 O O . ALA B 1 209 ? -11.414 -31.766 1.387 1 96.88 209 ALA B O 1
ATOM 3705 N N . ALA B 1 210 ? -9.828 -33.312 1.212 1 97.31 210 ALA B N 1
ATOM 3706 C CA . ALA B 1 210 ? -8.875 -32.406 0.598 1 97.31 210 ALA B CA 1
ATOM 3707 C C . ALA B 1 210 ? -9.367 -31.922 -0.765 1 97.31 210 ALA B C 1
ATOM 3709 O O . ALA B 1 210 ? -9.266 -30.734 -1.088 1 97.31 210 ALA B O 1
ATOM 3710 N N . ARG B 1 211 ? -9.875 -32.844 -1.518 1 96.25 211 ARG B N 1
ATOM 3711 C CA . ARG B 1 211 ? -10.398 -32.5 -2.834 1 96.25 211 ARG B CA 1
ATOM 3712 C C . ARG B 1 211 ? -11.609 -31.562 -2.717 1 96.25 211 ARG B C 1
ATOM 3714 O O . ARG B 1 211 ? -11.75 -30.625 -3.508 1 96.25 211 ARG B O 1
ATOM 3721 N N . ASP B 1 212 ? -12.422 -31.859 -1.762 1 97.06 212 ASP B N 1
ATOM 3722 C CA . ASP B 1 212 ? -13.586 -31.016 -1.521 1 97.06 212 ASP B CA 1
ATOM 3723 C C . ASP B 1 212 ? -13.172 -29.594 -1.122 1 97.06 212 ASP B C 1
ATOM 3725 O O . ASP B 1 212 ? -13.812 -28.625 -1.527 1 97.06 212 ASP B O 1
ATOM 3729 N N . ALA B 1 213 ? -12.125 -29.484 -0.414 1 96.69 213 ALA B N 1
ATOM 3730 C CA . ALA B 1 213 ? -11.664 -28.203 0.124 1 96.69 213 ALA B CA 1
ATOM 3731 C C . ALA B 1 213 ? -11.258 -27.266 -0.997 1 96.69 213 ALA B C 1
ATOM 3733 O O . ALA B 1 213 ? -11.391 -26.047 -0.863 1 96.69 213 ALA B O 1
ATOM 3734 N N . VAL B 1 214 ? -10.773 -27.75 -2.1 1 96.31 214 VAL B N 1
ATOM 3735 C CA . VAL B 1 214 ? -10.266 -26.891 -3.172 1 96.31 214 VAL B CA 1
ATOM 3736 C C . VAL B 1 214 ? -11.32 -26.766 -4.273 1 96.31 214 VAL B C 1
ATOM 3738 O O . VAL B 1 214 ? -11.148 -26 -5.219 1 96.31 214 VAL B O 1
ATOM 3741 N N . SER B 1 215 ? -12.406 -27.516 -4.195 1 95.69 215 SER B N 1
ATOM 3742 C CA . SER B 1 215 ? -13.336 -27.688 -5.305 1 95.69 215 SER B CA 1
ATOM 3743 C C . SER B 1 215 ? -13.977 -26.375 -5.707 1 95.69 215 SER B C 1
ATOM 3745 O O . SER B 1 215 ? -14.07 -26.047 -6.895 1 95.69 215 SER B O 1
ATOM 3747 N N . ASP B 1 216 ? -14.414 -25.609 -4.711 1 93.94 216 ASP B N 1
ATOM 3748 C CA . ASP B 1 216 ? -15.078 -24.328 -5.004 1 93.94 216 ASP B CA 1
ATOM 3749 C C . ASP B 1 216 ? -14.109 -23.359 -5.688 1 93.94 216 ASP B C 1
ATOM 3751 O O . ASP B 1 216 ? -14.492 -22.656 -6.625 1 93.94 216 ASP B O 1
ATOM 3755 N N . ALA B 1 217 ? -12.914 -23.297 -5.18 1 92.81 217 ALA B N 1
ATOM 3756 C CA . ALA B 1 217 ? -11.914 -22.406 -5.773 1 92.81 217 ALA B CA 1
ATOM 3757 C C . ALA B 1 217 ? -11.594 -22.828 -7.203 1 92.81 217 ALA B C 1
ATOM 3759 O O . ALA B 1 217 ? -11.508 -21.984 -8.102 1 92.81 217 ALA B O 1
ATOM 3760 N N . VAL B 1 218 ? -11.461 -24.109 -7.434 1 94.31 218 VAL B N 1
ATOM 3761 C CA . VAL B 1 218 ? -11.195 -24.625 -8.773 1 94.31 218 VAL B CA 1
ATOM 3762 C C . VAL B 1 218 ? -12.32 -24.203 -9.719 1 94.31 218 VAL B C 1
ATOM 3764 O O . VAL B 1 218 ? -12.062 -23.703 -10.812 1 94.31 218 VAL B O 1
ATOM 3767 N N . THR B 1 219 ? -13.516 -24.375 -9.258 1 93 219 THR B N 1
ATOM 3768 C CA . THR B 1 219 ? -14.672 -24.047 -10.086 1 93 219 THR B CA 1
ATOM 3769 C C . THR B 1 219 ? -14.695 -22.547 -10.398 1 93 219 THR B C 1
ATOM 3771 O O . THR B 1 219 ? -14.93 -22.156 -11.539 1 93 219 THR B O 1
ATOM 3774 N N . PHE B 1 220 ? -14.445 -21.766 -9.453 1 87.31 220 PHE B N 1
ATOM 3775 C CA . PHE B 1 220 ? -14.453 -20.312 -9.609 1 87.31 220 PHE B CA 1
ATOM 3776 C C . PHE B 1 220 ? -13.438 -19.875 -10.656 1 87.31 220 PHE B C 1
ATOM 3778 O O . PHE B 1 220 ? -13.781 -19.188 -11.625 1 87.31 220 PHE B O 1
ATOM 3785 N N . PHE B 1 221 ? -12.203 -20.281 -10.477 1 89.38 221 PHE B N 1
ATOM 3786 C CA . PHE B 1 221 ? -11.125 -19.828 -11.344 1 89.38 221 PHE B CA 1
ATOM 3787 C C . PHE B 1 221 ? -11.25 -20.453 -12.727 1 89.38 221 PHE B C 1
ATOM 3789 O O . PHE B 1 221 ? -10.93 -19.812 -13.734 1 89.38 221 PHE B O 1
ATOM 3796 N N . ALA B 1 222 ? -11.664 -21.703 -12.781 1 90.88 222 ALA B N 1
ATOM 3797 C CA . ALA B 1 222 ? -11.859 -22.344 -14.078 1 90.88 222 ALA B CA 1
ATOM 3798 C C . ALA B 1 222 ? -12.906 -21.609 -14.906 1 90.88 222 ALA B C 1
ATOM 3800 O O . ALA B 1 222 ? -12.773 -21.484 -16.125 1 90.88 222 ALA B O 1
ATOM 3801 N N . THR B 1 223 ? -13.906 -21.172 -14.227 1 89.19 223 THR B N 1
ATOM 3802 C CA . THR B 1 223 ? -14.945 -20.406 -14.914 1 89.19 223 THR B CA 1
ATOM 3803 C C . THR B 1 223 ? -14.414 -19.047 -15.344 1 89.19 223 THR B C 1
ATOM 3805 O O . THR B 1 223 ? -14.594 -18.641 -16.5 1 89.19 223 THR B O 1
ATOM 3808 N N . ALA B 1 224 ? -13.711 -18.375 -14.453 1 85.06 224 ALA B N 1
ATOM 3809 C CA . ALA B 1 224 ? -13.195 -17.031 -14.711 1 85.06 224 ALA B CA 1
ATOM 3810 C C . ALA B 1 224 ? -12.148 -17.047 -15.82 1 85.06 224 ALA B C 1
ATOM 3812 O O . ALA B 1 224 ? -12.031 -16.078 -16.594 1 85.06 224 ALA B O 1
ATOM 3813 N N . GLU B 1 225 ? -11.453 -18.156 -15.938 1 89.19 225 GLU B N 1
ATOM 3814 C CA . GLU B 1 225 ? -10.32 -18.25 -16.844 1 89.19 225 GLU B CA 1
ATOM 3815 C C . GLU B 1 225 ? -10.617 -19.203 -18 1 89.19 225 GLU B C 1
ATOM 3817 O O . GLU B 1 225 ? -9.703 -19.703 -18.656 1 89.19 225 GLU B O 1
ATOM 3822 N N . ALA B 1 226 ? -11.836 -19.438 -18.297 1 88.69 226 ALA B N 1
ATOM 3823 C CA . ALA B 1 226 ? -12.273 -20.453 -19.266 1 88.69 226 ALA B CA 1
ATOM 3824 C C . ALA B 1 226 ? -11.703 -20.172 -20.656 1 88.69 226 ALA B C 1
ATOM 3826 O O . ALA B 1 226 ? -11.438 -21.094 -21.422 1 88.69 226 ALA B O 1
ATOM 3827 N N . HIS B 1 227 ? -11.43 -18.953 -20.938 1 89.31 227 HIS B N 1
ATOM 3828 C CA . HIS B 1 227 ? -11.023 -18.547 -22.281 1 89.31 227 HIS B CA 1
ATOM 3829 C C . HIS B 1 227 ? -9.5 -18.5 -22.406 1 89.31 227 HIS B C 1
ATOM 3831 O O . HIS B 1 227 ? -8.969 -18.203 -23.484 1 89.31 227 HIS B O 1
ATOM 3837 N N . THR B 1 228 ? -8.859 -18.766 -21.391 1 93.25 228 THR B N 1
ATOM 3838 C CA . THR B 1 228 ? -7.41 -18.609 -21.375 1 93.25 228 THR B CA 1
ATOM 3839 C C . THR B 1 228 ? -6.727 -19.969 -21.609 1 93.25 228 THR B C 1
ATOM 3841 O O . THR B 1 228 ? -7.363 -21.016 -21.5 1 93.25 228 THR B O 1
ATOM 3844 N N . ALA B 1 229 ? -5.426 -19.953 -21.891 1 94 229 ALA B N 1
ATOM 3845 C CA . ALA B 1 229 ? -4.621 -21.141 -22.125 1 94 229 ALA B CA 1
ATOM 3846 C C . ALA B 1 229 ? -4.516 -21.984 -20.859 1 94 229 ALA B C 1
ATOM 3848 O O . ALA B 1 229 ? -4.223 -23.188 -20.922 1 94 229 ALA B O 1
ATOM 3849 N N . LEU B 1 230 ? -4.781 -21.375 -19.656 1 91.12 230 LEU B N 1
ATOM 3850 C CA . LEU B 1 230 ? -4.762 -22.109 -18.406 1 91.12 230 LEU B CA 1
ATOM 3851 C C . LEU B 1 230 ? -5.73 -23.297 -18.453 1 91.12 230 LEU B C 1
ATOM 3853 O O . LEU B 1 230 ? -5.422 -24.375 -17.953 1 91.12 230 LEU B O 1
ATOM 3857 N N . VAL B 1 231 ? -6.879 -22.984 -19.016 1 90.62 231 VAL B N 1
ATOM 3858 C CA . VAL B 1 231 ? -7.93 -23.984 -19.047 1 90.62 231 VAL B CA 1
ATOM 3859 C C . VAL B 1 231 ? -7.871 -24.766 -20.359 1 90.62 231 VAL B C 1
ATOM 3861 O O . VAL B 1 231 ? -7.918 -26 -20.359 1 90.62 231 VAL B O 1
ATOM 3864 N N . THR B 1 232 ? -7.621 -24.078 -21.484 1 91.5 232 THR B N 1
ATOM 3865 C CA . THR B 1 232 ? -7.75 -24.703 -22.797 1 91.5 232 THR B CA 1
ATOM 3866 C C . THR B 1 232 ? -6.582 -25.641 -23.078 1 91.5 232 THR B C 1
ATOM 3868 O O . THR B 1 232 ? -6.695 -26.562 -23.891 1 91.5 232 THR B O 1
ATOM 3871 N N . ARG B 1 233 ? -5.48 -25.453 -22.359 1 89.94 233 ARG B N 1
ATOM 3872 C CA . ARG B 1 233 ? -4.316 -26.297 -22.562 1 89.94 233 ARG B CA 1
ATOM 3873 C C . ARG B 1 233 ? -4.27 -27.422 -21.531 1 89.94 233 ARG B C 1
ATOM 3875 O O . ARG B 1 233 ? -3.381 -28.281 -21.578 1 89.94 233 ARG B O 1
ATOM 3882 N N . SER B 1 234 ? -5.156 -27.359 -20.594 1 86.44 234 SER B N 1
ATOM 3883 C CA . SER B 1 234 ? -5.156 -28.391 -19.562 1 86.44 234 SER B CA 1
ATOM 3884 C C . SER B 1 234 ? -5.691 -29.703 -20.109 1 86.44 234 SER B C 1
ATOM 3886 O O . SER B 1 234 ? -6.613 -29.719 -20.922 1 86.44 234 SER B O 1
ATOM 3888 N N . ARG B 1 235 ? -5.141 -30.859 -19.625 1 77.38 235 ARG B N 1
ATOM 3889 C CA . ARG B 1 235 ? -5.531 -32.188 -20.094 1 77.38 235 ARG B CA 1
ATOM 3890 C C . ARG B 1 235 ? -6.707 -32.719 -19.281 1 77.38 235 ARG B C 1
ATOM 3892 O O . ARG B 1 235 ? -7.527 -33.469 -19.812 1 77.38 235 ARG B O 1
ATOM 3899 N N . ALA B 1 236 ? -6.664 -32.406 -17.906 1 81.12 236 ALA B N 1
ATOM 3900 C CA . ALA B 1 236 ? -7.727 -32.938 -17.047 1 81.12 236 ALA B CA 1
ATOM 3901 C C . ALA B 1 236 ? -8.07 -31.938 -15.945 1 81.12 236 ALA B C 1
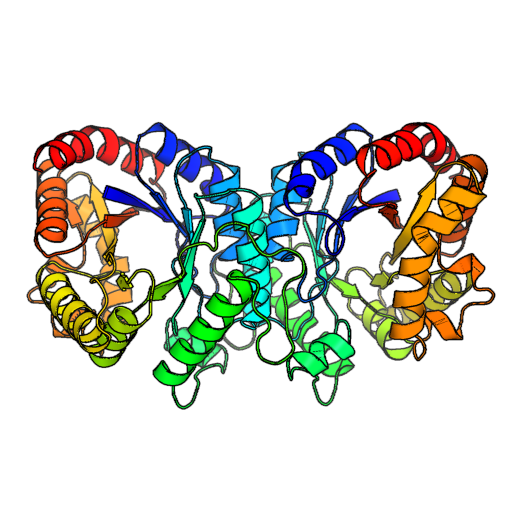ATOM 3903 O O . ALA B 1 236 ? -7.199 -31.203 -15.484 1 81.12 236 ALA B O 1
ATOM 3904 N N . PRO B 1 237 ? -9.312 -32.031 -15.609 1 74.31 237 PRO B N 1
ATOM 3905 C CA . PRO B 1 237 ? -9.727 -31.156 -14.508 1 74.31 237 PRO B CA 1
ATOM 3906 C C . PRO B 1 237 ? -8.945 -31.422 -13.219 1 74.31 237 PRO B C 1
ATOM 3908 O O . PRO B 1 237 ? -8.797 -30.531 -12.383 1 74.31 237 PRO B O 1
ATOM 3911 N N . GLY B 1 238 ? -8.477 -32.594 -13.07 1 79.75 238 GLY B N 1
ATOM 3912 C CA . GLY B 1 238 ? -7.73 -32.969 -11.883 1 79.75 238 GLY B CA 1
ATOM 3913 C C . GLY B 1 238 ? -6.379 -32.281 -11.789 1 79.75 238 GLY B C 1
ATOM 3914 O O . GLY B 1 238 ? -5.719 -32.344 -10.75 1 79.75 238 GLY B O 1
ATOM 3915 N N . GLU B 1 239 ? -6.09 -31.5 -12.82 1 86.44 239 GLU B N 1
ATOM 3916 C CA . GLU B 1 239 ? -4.773 -30.875 -12.867 1 86.44 239 GLU B CA 1
ATOM 3917 C C . GLU B 1 239 ? -4.812 -29.469 -12.266 1 86.44 239 GLU B C 1
ATOM 3919 O O . GLU B 1 239 ? -3.775 -28.812 -12.125 1 86.44 239 GLU B O 1
ATOM 3924 N N . PHE B 1 240 ? -5.988 -29.062 -11.836 1 93.62 240 PHE B N 1
ATOM 3925 C CA . PHE B 1 240 ? -6.164 -27.656 -11.484 1 93.62 240 PHE B CA 1
ATOM 3926 C C . PHE B 1 240 ? -5.867 -27.422 -10.008 1 93.62 240 PHE B C 1
ATOM 3928 O O . PHE B 1 240 ? -5.91 -26.281 -9.539 1 93.62 240 PHE B O 1
ATOM 3935 N N . ALA B 1 241 ? -5.516 -28.484 -9.258 1 96.25 241 ALA B N 1
ATOM 3936 C CA . ALA B 1 241 ? -5.188 -28.359 -7.84 1 96.25 241 ALA B CA 1
ATOM 3937 C C . ALA B 1 241 ? -4.348 -29.547 -7.371 1 96.25 241 ALA B C 1
ATOM 3939 O O . ALA B 1 241 ? -4.297 -30.578 -8.031 1 96.25 241 ALA B O 1
ATOM 3940 N N . VAL B 1 242 ? -3.678 -29.359 -6.387 1 97 242 VAL B N 1
ATOM 3941 C CA . VAL B 1 242 ? -2.953 -30.406 -5.668 1 97 242 VAL B CA 1
ATOM 3942 C C . VAL B 1 242 ? -3.684 -30.734 -4.371 1 97 242 VAL B C 1
ATOM 3944 O O . VAL B 1 242 ? -3.791 -29.891 -3.475 1 97 242 VAL B O 1
ATOM 3947 N N . ALA B 1 243 ? -4.227 -31.984 -4.27 1 97.69 243 ALA B N 1
ATOM 3948 C CA . ALA B 1 243 ? -5.051 -32.312 -3.111 1 97.69 243 ALA B CA 1
ATOM 3949 C C . ALA B 1 243 ? -5.008 -33.812 -2.82 1 97.69 243 ALA B C 1
ATOM 3951 O O . ALA B 1 243 ? -4.984 -34.625 -3.744 1 97.69 243 ALA B O 1
ATOM 3952 N N . GLY B 1 244 ? -4.992 -34.219 -1.618 1 97.62 244 GLY B N 1
ATOM 3953 C CA . GLY B 1 244 ? -5.004 -35.594 -1.187 1 97.62 244 GLY B CA 1
ATOM 3954 C C . GLY B 1 244 ? -4.066 -35.875 -0.025 1 97.62 244 GLY B C 1
ATOM 3955 O O . GLY B 1 244 ? -3.838 -35 0.814 1 97.62 244 GLY B O 1
ATOM 3956 N N . SER B 1 245 ? -3.623 -37.094 0.06 1 97.12 245 SER B N 1
ATOM 3957 C CA . SER B 1 245 ? -2.66 -37.469 1.089 1 97.12 245 SER B CA 1
ATOM 3958 C C . SER B 1 245 ? -1.322 -36.75 0.88 1 97.12 245 SER B C 1
ATOM 3960 O O . SER B 1 245 ? -1.064 -36.219 -0.191 1 97.12 245 SER B O 1
ATOM 3962 N N . ALA B 1 246 ? -0.518 -36.812 1.936 1 96.81 246 ALA B N 1
ATOM 3963 C CA . ALA B 1 246 ? 0.801 -36.188 1.856 1 96.81 246 ALA B CA 1
ATOM 3964 C C . ALA B 1 246 ? 1.603 -36.75 0.684 1 96.81 246 ALA B C 1
ATOM 3966 O O . ALA B 1 246 ? 2.279 -36 -0.025 1 96.81 246 ALA B O 1
ATOM 3967 N N . THR B 1 247 ? 1.499 -38.031 0.507 1 96.31 247 THR B N 1
ATOM 3968 C CA . THR B 1 247 ? 2.213 -38.688 -0.589 1 96.31 247 THR B CA 1
ATOM 3969 C C . THR B 1 247 ? 1.678 -38.219 -1.937 1 96.31 247 THR B C 1
ATOM 3971 O O . THR B 1 247 ? 2.453 -37.906 -2.846 1 96.31 247 THR B O 1
ATOM 3974 N N . GLN B 1 248 ? 0.382 -38.125 -2.055 1 96.19 248 GLN B N 1
ATOM 3975 C CA . GLN B 1 248 ? -0.24 -37.656 -3.289 1 96.19 248 GLN B CA 1
ATOM 3976 C C . GLN B 1 248 ? 0.149 -36.219 -3.59 1 96.19 248 GLN B C 1
ATOM 3978 O O . GLN B 1 248 ? 0.488 -35.875 -4.727 1 96.19 248 GLN B O 1
ATOM 3983 N N . VAL B 1 249 ? 0.041 -35.406 -2.584 1 97.25 249 VAL B N 1
ATOM 3984 C CA . VAL B 1 249 ? 0.379 -34 -2.736 1 97.25 249 VAL B CA 1
ATOM 3985 C C . VAL B 1 249 ? 1.847 -33.875 -3.133 1 97.25 249 VAL B C 1
ATOM 3987 O O . VAL B 1 249 ? 2.182 -33.094 -4.035 1 97.25 249 VAL B O 1
ATOM 3990 N N . ARG B 1 250 ? 2.703 -34.562 -2.508 1 96.5 250 ARG B N 1
ATOM 3991 C CA . ARG B 1 250 ? 4.125 -34.531 -2.838 1 96.5 250 ARG B CA 1
ATOM 3992 C C . ARG B 1 250 ? 4.355 -34.906 -4.301 1 96.5 250 ARG B C 1
ATOM 3994 O O . ARG B 1 250 ? 5.109 -34.219 -5 1 96.5 250 ARG B O 1
ATOM 4001 N N . ASP B 1 251 ? 3.744 -35.969 -4.723 1 96.12 251 ASP B N 1
ATOM 4002 C CA . ASP B 1 251 ? 3.891 -36.438 -6.102 1 96.12 251 ASP B CA 1
ATOM 4003 C C . ASP B 1 251 ? 3.381 -35.375 -7.078 1 96.12 251 ASP B C 1
ATOM 4005 O O . ASP B 1 251 ? 3.992 -35.156 -8.125 1 96.12 251 ASP B O 1
ATOM 4009 N N . GLN B 1 252 ? 2.275 -34.812 -6.762 1 96.44 252 GLN B N 1
ATOM 4010 C CA . GLN B 1 252 ? 1.676 -33.812 -7.613 1 96.44 252 GLN B CA 1
ATOM 4011 C C . GLN B 1 252 ? 2.562 -32.562 -7.688 1 96.44 252 GLN B C 1
ATOM 4013 O O . GLN B 1 252 ? 2.734 -31.984 -8.766 1 96.44 252 GLN B O 1
ATOM 4018 N N . LEU B 1 253 ? 3.104 -32.094 -6.555 1 97.44 253 LEU B N 1
ATOM 4019 C CA . LEU B 1 253 ? 4.012 -30.953 -6.531 1 97.44 253 LEU B CA 1
ATOM 4020 C C . LEU B 1 253 ? 5.273 -31.25 -7.336 1 97.44 253 LEU B C 1
ATOM 4022 O O . LEU B 1 253 ? 5.754 -30.406 -8.086 1 97.44 253 LEU B O 1
ATOM 4026 N N . ALA B 1 254 ? 5.82 -32.469 -7.176 1 96.75 254 ALA B N 1
ATOM 4027 C CA . ALA B 1 254 ? 6.996 -32.875 -7.938 1 96.75 254 ALA B CA 1
ATOM 4028 C C . ALA B 1 254 ? 6.723 -32.812 -9.438 1 96.75 254 ALA B C 1
ATOM 4030 O O . ALA B 1 254 ? 7.59 -32.406 -10.219 1 96.75 254 ALA B O 1
ATOM 4031 N N . ALA B 1 255 ? 5.559 -33.219 -9.812 1 96.12 255 ALA B N 1
ATOM 4032 C CA . ALA B 1 255 ? 5.18 -33.219 -11.219 1 96.12 255 ALA B CA 1
ATOM 4033 C C . ALA B 1 255 ? 5.16 -31.781 -11.773 1 96.12 255 ALA B C 1
ATOM 4035 O O . ALA B 1 255 ? 5.52 -31.562 -12.93 1 96.12 255 ALA B O 1
ATOM 4036 N N . LEU B 1 256 ? 4.684 -30.859 -11 1 97.38 256 LEU B N 1
ATOM 4037 C CA . LEU B 1 256 ? 4.656 -29.453 -11.414 1 97.38 256 LEU B CA 1
ATOM 4038 C C . LEU B 1 256 ? 6.07 -28.906 -11.586 1 97.38 256 LEU B C 1
ATOM 4040 O O . LEU B 1 256 ? 6.355 -28.203 -12.547 1 97.38 256 LEU B O 1
ATOM 4044 N N . LEU B 1 257 ? 6.926 -29.234 -10.656 1 97.44 257 LEU B N 1
ATOM 4045 C CA . LEU B 1 257 ? 8.32 -28.812 -10.742 1 97.44 257 LEU B CA 1
ATOM 4046 C C . LEU B 1 257 ? 9.008 -29.453 -11.945 1 97.44 257 LEU B C 1
ATOM 4048 O O . LEU B 1 257 ? 9.703 -28.766 -12.703 1 97.44 257 LEU B O 1
ATOM 4052 N N . ASP B 1 258 ? 8.758 -30.734 -12.172 1 96.81 258 ASP B N 1
ATOM 4053 C CA . ASP B 1 258 ? 9.328 -31.453 -13.305 1 96.81 258 ASP B CA 1
ATOM 4054 C C . ASP B 1 258 ? 8.844 -30.859 -14.625 1 96.81 258 ASP B C 1
ATOM 4056 O O . ASP B 1 258 ? 9.547 -30.922 -15.633 1 96.81 258 ASP B O 1
ATOM 4060 N N . ALA B 1 259 ? 7.645 -30.328 -14.57 1 96.81 259 ALA B N 1
ATOM 4061 C CA . ALA B 1 259 ? 7.043 -29.75 -15.773 1 96.81 259 ALA B CA 1
ATOM 4062 C C . ALA B 1 259 ? 7.719 -28.438 -16.156 1 96.81 259 ALA B C 1
ATOM 4064 O O . ALA B 1 259 ? 7.559 -27.969 -17.281 1 96.81 259 ALA B O 1
ATOM 4065 N N . GLY B 1 260 ? 8.406 -27.812 -15.195 1 97.69 260 GLY B N 1
ATOM 4066 C CA . GLY B 1 260 ? 9.172 -26.656 -15.617 1 97.69 260 GLY B CA 1
ATOM 4067 C C . GLY B 1 260 ? 9.039 -25.469 -14.672 1 97.69 260 GLY B C 1
ATOM 4068 O O . GLY B 1 260 ? 9.68 -24.438 -14.867 1 97.69 260 GLY B O 1
ATOM 4069 N N . ALA B 1 261 ? 8.203 -25.594 -13.648 1 98.06 261 ALA B N 1
ATOM 4070 C CA . ALA B 1 261 ? 8.172 -24.531 -12.641 1 98.06 261 ALA B CA 1
ATOM 4071 C C . ALA B 1 261 ? 9.445 -24.531 -11.805 1 98.06 261 ALA B C 1
ATOM 4073 O O . ALA B 1 261 ? 9.922 -25.594 -11.391 1 98.06 261 ALA B O 1
ATOM 4074 N N . ASP B 1 262 ? 10.008 -23.344 -11.641 1 97.94 262 ASP B N 1
ATOM 4075 C CA . ASP B 1 262 ? 11.188 -23.234 -10.789 1 97.94 262 ASP B CA 1
ATOM 4076 C C . ASP B 1 262 ? 10.805 -23.188 -9.312 1 97.94 262 ASP B C 1
ATOM 4078 O O . ASP B 1 262 ? 11.586 -23.578 -8.445 1 97.94 262 ASP B O 1
ATOM 4082 N N . SER B 1 263 ? 9.633 -22.625 -8.992 1 97.94 263 SER B N 1
ATOM 4083 C CA . SER B 1 263 ? 9.078 -22.562 -7.645 1 97.94 263 SER B CA 1
ATOM 4084 C C . SER B 1 263 ? 7.551 -22.609 -7.676 1 97.94 263 SER B C 1
ATOM 4086 O O . SER B 1 263 ? 6.938 -22.344 -8.711 1 97.94 263 SER B O 1
ATOM 4088 N N . LEU B 1 264 ? 7.012 -23.062 -6.574 1 98.44 264 LEU B N 1
ATOM 4089 C CA . LEU B 1 264 ? 5.562 -23.156 -6.422 1 98.44 264 LEU B CA 1
ATOM 4090 C C . LEU B 1 264 ? 5.09 -22.344 -5.219 1 98.44 264 LEU B C 1
ATOM 4092 O O . LEU B 1 264 ? 5.719 -22.375 -4.156 1 98.44 264 LEU B O 1
ATOM 4096 N N . GLY B 1 265 ? 4.102 -21.516 -5.387 1 98.12 265 GLY B N 1
ATOM 4097 C CA . GLY B 1 265 ? 3.396 -20.875 -4.285 1 98.12 265 GLY B CA 1
ATOM 4098 C C . GLY B 1 265 ? 2.086 -21.562 -3.939 1 98.12 265 GLY B C 1
ATOM 4099 O O . GLY B 1 265 ? 1.129 -21.5 -4.715 1 98.12 265 GLY B O 1
ATOM 4100 N N . LEU B 1 266 ? 2.002 -22.094 -2.797 1 97.81 266 LEU B N 1
ATOM 4101 C CA . LEU B 1 266 ? 0.827 -22.875 -2.402 1 97.81 266 LEU B CA 1
ATOM 4102 C C . LEU B 1 266 ? -0.231 -21.969 -1.776 1 97.81 266 LEU B C 1
ATOM 4104 O O . LEU B 1 266 ? 0.015 -21.344 -0.745 1 97.81 266 LEU B O 1
ATOM 4108 N N . TRP B 1 267 ? -1.324 -21.875 -2.418 1 97.38 267 TRP B N 1
ATOM 4109 C CA . TRP B 1 267 ? -2.535 -21.328 -1.802 1 97.38 267 TRP B CA 1
ATOM 4110 C C . TRP B 1 267 ? -3.289 -22.422 -1.053 1 97.38 267 TRP B C 1
ATOM 4112 O O . TRP B 1 267 ? -3.914 -23.297 -1.669 1 97.38 267 TRP B O 1
ATOM 4122 N N . LEU B 1 268 ? -3.355 -22.359 0.242 1 96.81 268 LEU B N 1
ATOM 4123 C CA . LEU B 1 268 ? -3.74 -23.516 1.054 1 96.81 268 LEU B CA 1
ATOM 4124 C C . LEU B 1 268 ? -5.215 -23.438 1.433 1 96.81 268 LEU B C 1
ATOM 4126 O O . LEU B 1 268 ? -5.723 -22.375 1.768 1 96.81 268 LEU B O 1
ATOM 4130 N N . PHE B 1 269 ? -5.762 -24.547 1.374 1 95.69 269 PHE B N 1
ATOM 4131 C CA . PHE B 1 269 ? -7.176 -24.703 1.688 1 95.69 269 PHE B CA 1
ATOM 4132 C C . PHE B 1 269 ? -7.379 -25.781 2.738 1 95.69 269 PHE B C 1
ATOM 4134 O O . PHE B 1 269 ? -6.59 -26.734 2.824 1 95.69 269 PHE B O 1
ATOM 4141 N N . PRO B 1 270 ? -8.555 -25.766 3.525 1 94.38 270 PRO B N 1
ATOM 4142 C CA . PRO B 1 270 ? -9.414 -24.594 3.605 1 94.38 270 PRO B CA 1
ATOM 4143 C C . PRO B 1 270 ? -8.742 -23.422 4.332 1 94.38 270 PRO B C 1
ATOM 4145 O O . PRO B 1 270 ? -7.918 -23.641 5.223 1 94.38 270 PRO B O 1
ATOM 4148 N N . PRO B 1 271 ? -9.109 -22.219 3.957 1 89.38 271 PRO B N 1
ATOM 4149 C CA . PRO B 1 271 ? -8.398 -21.062 4.492 1 89.38 271 PRO B CA 1
ATOM 4150 C C . PRO B 1 271 ? -8.453 -20.984 6.016 1 89.38 271 PRO B C 1
ATOM 4152 O O . PRO B 1 271 ? -7.52 -20.484 6.648 1 89.38 271 PRO B O 1
ATOM 4155 N N . GLU B 1 272 ? -9.5 -21.5 6.594 1 88.38 272 GLU B N 1
ATOM 4156 C CA . GLU B 1 272 ? -9.672 -21.422 8.039 1 88.38 272 GLU B CA 1
ATOM 4157 C C . GLU B 1 272 ? -8.727 -22.375 8.758 1 88.38 272 GLU B C 1
ATOM 4159 O O . GLU B 1 272 ? -8.555 -22.297 9.977 1 88.38 272 GLU B O 1
ATOM 4164 N N . LYS B 1 273 ? -8.086 -23.281 8.047 1 92.69 273 LYS B N 1
ATOM 4165 C CA . LYS B 1 273 ? -7.16 -24.25 8.625 1 92.69 273 LYS B CA 1
ATOM 4166 C C . LYS B 1 273 ? -5.738 -24.016 8.125 1 92.69 273 LYS B C 1
ATOM 4168 O O . LYS B 1 273 ? -4.973 -24.953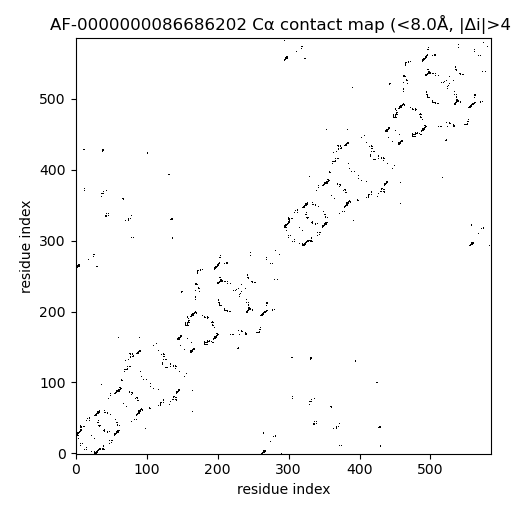 7.941 1 92.69 273 LYS B O 1
ATOM 4173 N N . LEU B 1 274 ? -5.43 -22.781 7.895 1 94.5 274 LEU B N 1
ATOM 4174 C CA . LEU B 1 274 ? -4.148 -22.406 7.312 1 94.5 274 LEU B CA 1
ATOM 4175 C C . LEU B 1 274 ? -2.99 -22.953 8.141 1 94.5 274 LEU B C 1
ATOM 4177 O O . LEU B 1 274 ? -2.086 -23.609 7.605 1 94.5 274 LEU B O 1
ATOM 4181 N N . ALA B 1 275 ? -2.994 -22.766 9.445 1 95.56 275 ALA B N 1
ATOM 4182 C CA . ALA B 1 275 ? -1.893 -23.188 10.312 1 95.56 275 ALA B CA 1
ATOM 4183 C C . ALA B 1 275 ? -1.678 -24.688 10.242 1 95.56 275 ALA B C 1
ATOM 4185 O O . ALA B 1 275 ? -0.544 -25.156 10.102 1 95.56 275 ALA B O 1
ATOM 4186 N N . GLY B 1 276 ? -2.787 -25.406 10.352 1 96.81 276 GLY B N 1
ATOM 4187 C CA . GLY B 1 276 ? -2.699 -26.844 10.266 1 96.81 276 GLY B CA 1
ATOM 4188 C C . GLY B 1 276 ? -2.17 -27.328 8.93 1 96.81 276 GLY B C 1
ATOM 4189 O O . GLY B 1 276 ? -1.383 -28.281 8.875 1 96.81 276 GLY B O 1
ATOM 4190 N N . GLN B 1 277 ? -2.6 -26.734 7.836 1 97.75 277 GLN B N 1
ATOM 4191 C CA . GLN B 1 277 ? -2.121 -27.078 6.5 1 97.75 277 GLN B CA 1
ATOM 4192 C C . GLN B 1 277 ? -0.629 -26.781 6.359 1 97.75 277 GLN B C 1
ATOM 4194 O O . GLN B 1 277 ? 0.115 -27.594 5.797 1 97.75 277 GLN B O 1
ATOM 4199 N N . LEU B 1 278 ? -0.2 -25.609 6.871 1 97.94 278 LEU B N 1
ATOM 4200 C CA . LEU B 1 278 ? 1.216 -25.25 6.844 1 97.94 278 LEU B CA 1
ATOM 4201 C C . LEU B 1 278 ? 2.053 -26.312 7.555 1 97.94 278 LEU B C 1
ATOM 4203 O O . LEU B 1 278 ? 3.062 -26.766 7.02 1 97.94 278 LEU B O 1
ATOM 4207 N N . GLU B 1 279 ? 1.655 -26.703 8.68 1 98.06 279 GLU B N 1
ATOM 4208 C CA . GLU B 1 279 ? 2.383 -27.688 9.484 1 98.06 279 GLU B CA 1
ATOM 4209 C C . GLU B 1 279 ? 2.439 -29.047 8.789 1 98.06 279 GLU B C 1
ATOM 4211 O O . GLU B 1 279 ? 3.494 -29.672 8.75 1 98.06 279 GLU B O 1
ATOM 4216 N N . ARG B 1 280 ? 1.312 -29.438 8.266 1 97.06 280 ARG B N 1
ATOM 4217 C CA . ARG B 1 280 ? 1.243 -30.734 7.602 1 97.06 280 ARG B CA 1
ATOM 4218 C C . ARG B 1 280 ? 2.145 -30.766 6.371 1 97.06 280 ARG B C 1
ATOM 4220 O O . ARG B 1 280 ? 2.852 -31.75 6.141 1 97.06 280 ARG B O 1
ATOM 4227 N N . ILE B 1 281 ? 2.102 -29.766 5.582 1 97.44 281 ILE B N 1
ATOM 4228 C CA . ILE B 1 281 ? 2.932 -29.703 4.383 1 97.44 281 ILE B CA 1
ATOM 4229 C C . ILE B 1 281 ? 4.406 -29.703 4.777 1 97.44 281 ILE B C 1
ATOM 4231 O O . ILE B 1 281 ? 5.207 -30.438 4.203 1 97.44 281 ILE B O 1
ATOM 4235 N N . ALA B 1 282 ? 4.758 -28.844 5.727 1 96.94 282 ALA B N 1
ATOM 4236 C CA . ALA B 1 282 ? 6.148 -28.719 6.164 1 96.94 282 ALA B CA 1
ATOM 4237 C C . ALA B 1 282 ? 6.676 -30.047 6.703 1 96.94 282 ALA B C 1
ATOM 4239 O O . ALA B 1 282 ? 7.82 -30.422 6.43 1 96.94 282 ALA B O 1
ATOM 4240 N N . GLN B 1 283 ? 5.855 -30.781 7.406 1 95.81 283 GLN B N 1
ATOM 4241 C CA . GLN B 1 283 ? 6.289 -31.984 8.102 1 95.81 283 GLN B CA 1
ATOM 4242 C C . GLN B 1 283 ? 6.254 -33.188 7.176 1 95.81 283 GLN B C 1
ATOM 4244 O O . GLN B 1 283 ? 7.156 -34.031 7.207 1 95.81 283 GLN B O 1
ATOM 4249 N N . ASP B 1 284 ? 5.23 -33.219 6.344 1 94.88 284 ASP B N 1
ATOM 4250 C CA . ASP B 1 284 ? 4.953 -34.469 5.676 1 94.88 284 ASP B CA 1
ATOM 4251 C C . ASP B 1 284 ? 5.273 -34.375 4.188 1 94.88 284 ASP B C 1
ATOM 4253 O O . ASP B 1 284 ? 5.383 -35.406 3.514 1 94.88 284 ASP B O 1
ATOM 4257 N N . VAL B 1 285 ? 5.383 -33.188 3.654 1 95.19 285 VAL B N 1
ATOM 4258 C CA . VAL B 1 285 ? 5.484 -33.062 2.205 1 95.19 285 VAL B CA 1
ATOM 4259 C C . VAL B 1 285 ? 6.871 -32.531 1.828 1 95.19 285 VAL B C 1
ATOM 4261 O O . VAL B 1 285 ? 7.574 -33.156 1.029 1 95.19 285 VAL B O 1
ATOM 4264 N N . LEU B 1 286 ? 7.355 -31.484 2.461 1 92.69 286 LEU B N 1
ATOM 4265 C CA . LEU B 1 286 ? 8.539 -30.734 2.043 1 92.69 286 LEU B CA 1
ATOM 4266 C C . LEU B 1 286 ? 9.789 -31.594 2.156 1 92.69 286 LEU B C 1
ATOM 4268 O O . LEU B 1 286 ? 10.617 -31.625 1.236 1 92.69 286 LEU B O 1
ATOM 4272 N N . PRO B 1 287 ? 10.094 -32.312 3.271 1 86.69 287 PRO B N 1
ATOM 4273 C CA . PRO B 1 287 ? 11.344 -33.031 3.445 1 86.69 287 PRO B CA 1
ATOM 4274 C C . PRO B 1 287 ? 11.602 -34.031 2.326 1 86.69 287 PRO B C 1
ATOM 4276 O O . PRO B 1 287 ? 12.758 -34.312 1.992 1 86.69 287 PRO B O 1
ATOM 4279 N N . ARG B 1 288 ? 10.625 -34.531 1.622 1 78.94 288 ARG B N 1
ATOM 4280 C CA . ARG B 1 288 ? 10.789 -35.562 0.612 1 78.94 288 ARG B CA 1
ATOM 4281 C C . ARG B 1 288 ? 10.828 -34.969 -0.79 1 78.94 288 ARG B C 1
ATOM 4283 O O . ARG B 1 288 ? 11.062 -35.688 -1.77 1 78.94 288 ARG B O 1
ATOM 4290 N N . LEU B 1 289 ? 10.453 -33.688 -0.873 1 83.06 289 LEU B N 1
ATOM 4291 C CA . LEU B 1 289 ? 10.492 -33 -2.152 1 83.06 289 LEU B CA 1
ATOM 4292 C C . LEU B 1 289 ? 11.891 -32.469 -2.451 1 83.06 289 LEU B C 1
ATOM 4294 O O . LEU B 1 289 ? 12.312 -32.438 -3.611 1 83.06 289 LEU B O 1
ATOM 4298 N N . THR B 1 290 ? 12.609 -31.844 -1.478 1 63.53 290 THR B N 1
ATOM 4299 C CA . THR B 1 290 ? 13.953 -31.297 -1.602 1 63.53 290 THR B CA 1
ATOM 4300 C C . THR B 1 290 ? 14.961 -32.406 -1.885 1 63.53 290 THR B C 1
ATOM 4302 O O . THR B 1 290 ? 16 -32.156 -2.502 1 63.53 290 THR B O 1
ATOM 4305 N N . THR B 1 291 ? 14.719 -33.625 -1.439 1 45.91 291 THR B N 1
ATOM 4306 C CA . THR B 1 291 ? 15.664 -34.688 -1.646 1 45.91 291 THR B CA 1
ATOM 4307 C C . THR B 1 291 ? 15.602 -35.219 -3.084 1 45.91 291 THR B C 1
ATOM 4309 O O . THR B 1 291 ? 16.469 -35.969 -3.514 1 45.91 291 THR B O 1
ATOM 4312 N N . ALA B 1 292 ? 14.586 -34.969 -3.881 1 42.25 292 ALA B N 1
ATOM 4313 C CA . ALA B 1 292 ? 14.555 -35.531 -5.227 1 42.25 292 ALA B CA 1
ATOM 4314 C C . ALA B 1 292 ? 15.469 -34.75 -6.172 1 42.25 292 ALA B C 1
ATOM 4316 O O . ALA B 1 292 ? 15.586 -35.094 -7.352 1 42.25 292 ALA B O 1
ATOM 4317 N N . ASN B 1 293 ? 15.977 -33.438 -6.008 1 36.69 293 ASN B N 1
ATOM 4318 C CA . ASN B 1 293 ? 17.016 -32.969 -6.922 1 36.69 293 ASN B CA 1
ATOM 4319 C C . ASN B 1 293 ? 18.391 -33.531 -6.551 1 36.69 293 ASN B C 1
ATOM 4321 O O . ASN B 1 293 ? 18.75 -33.562 -5.375 1 36.69 293 ASN B O 1
#

Radius of gyration: 24.91 Å; Cα contacts (8 Å, |Δi|>4): 1344; chains: 2; bounding box: 47×76×60 Å

Nearest PDB structures (foldseek):
  1z69-assembly1_C  TM=8.865E-01  e=5.593E-21  Methanosarcina barkeri
  8qpm-assembly2_D  TM=8.741E-01  e=1.771E-21  Methanocaldococcus jannaschii
  8qq8-assembly1_A-2  TM=8.806E-01  e=6.312E-21  Methanocaldococcus jannaschii
  8qpl-assembly1_B  TM=8.668E-01  e=8.041E-21  Methanocaldococcus jannaschii
  1f07-assembly1_A  TM=8.700E-01  e=6.294E-20  Methanothermobacter thermautotrophicus

Foldseek 3Di:
DEAAEAEQQADPVCLLVLLLLLVVLPGQAYEYEDDPPGDDQLVSQVSSQVSDDQHAYEYRAAECQPDPLVVVLQSQQVVCQVRPPRYEYEYARHQPVVCVVVVRDDPDRLVSRLVSLVVSVCQLVQHDDPNDHDPRRHPDRHFYAYEDFALVNLLCRLQDGLEYEYEAQAFLQSLLVSQVSSVNSVVVNVHDRHAYEYEAEEEADAQVVFCVFCVVVLVVVCVSCVPTCSNVRDDDSVRRHQTHHLVSSLVRVLSNVVSGHPYYHYHYPPNVCSSVRSNCCSPRRPVVNVVPD/DEAAEDEQQAPPVCLLVLLLLLVVLPGQAYEYEDDPPTDDQLVSQVSSQVSDDQHAYEYRAAECQPDPLVVVLQSQQVVCQVRPPRYEYEYARHQPVVCVVVVRDDPDRLVSRLVSLVVSVCQLVQHDDPNDHDPRRHPDRHFYAYEDFALVNLLCRLQHGLEYEYEQQAFLQSLLVSQVSSVNSVVVNVHDRHAYEYEAEEEADAQVVFCVFCVVVLVVVCVSCVPTCSNVRDPDSVRRHQTHHLVSSLVRVLSNVVSGHPYYHYHYPPSVCSSVRSNCCSPRRPVVNVVVD

InterPro domains:
  IPR011251 Luciferase-like domain [PF00296] (11-262)
  IPR036661 Luciferase-like domain superfamily [G3DSA:3.20.20.30] (5-291)
  IPR036661 Luciferase-like domain superfamily [SSF51679] (2-287)
  IPR050564 F420-dependent glucose-6-phosphate dehydrogenase/mer [PTHR43244] (2-226)

Secondary structure (DSSP, 8-state):
-EEEEEETTS-GGGHHHHHHHHHHTT-S-EEEE--TTSS-HHHHHHHHHHT-SSS-EEEEEEETTSB-HHHHHHHHHHHHHHSTT-EEEEEE---HHHHHHHT---SSHHHHHHHHHHHHHHHHTT--BTTB--SS--SSPPPEEEE--SHHHHHHHHHH-S-EEE-TT--HHHHHHHHHHHHHHHHHTT-PPPPEEEEEEEEESSHHHHHHHHHHHHHHHHHHTTTSHHHHT-S-GGGG-EEESHHHHHHHHHHHHHHT-SEEEEEESSGGGHHHHHHHHHHHTHHHHHTT-/-EEEEEETTS-GGGHHHHHHHHHHTT-S-EEEE--TTSS-HHHHHHHHHHT-SSS-EEEEEEETTSB-HHHHHHHHHHHHHHSTTTEEEEEE---HHHHHHHT---SSHHHHHHHHHHHHHHHHTT--BTTB--SS--SSPPPEEEE--SHHHHHHHHHH-S-EEE-TT--HHHHHHHHHHHHHHHHHTT-PPPPEEEEEEEEESSHHHHHHHHHHHHHHHHHHTTTSHHHHT-S-GGGG-EEESHHHHHHHHHHHHHHT-SEEEEEESSGGGHHHHHHHHHHHTHHHHHTT-

pLDDT: mean 95.3, std 7.05, range [36.59, 98.94]